Protein AF-0000000080635138 (afdb_homodimer)

Secondary structure (DSSP, 8-state):
-HHHHHHHHTTSS-TT-EE-HHHHHHHHTS-HHHHHHHHHHHHHTTSEEEETTTEEEE----HHHHHHHHHHHHHHHHHHHHHHHHH---HHHHHHHHHHHHHHHHH--TTSPP-HHHHHHHHHHHHHHHHHHHTTS--HHHHHHHHHHHHHHHHHHHHH---SHHHHHHHHHHHHHHHHHHHTT-HHHHHHHHHHHHHHHHHHHHHHHHH-TT-/-HHHHHHHHTTSS-TT-EE-HHHHHHHHTS-HHHHHHHHHHHHHTTSEEEETTTEEEE----HHHHHHHHHHHHHHHHHHHHHHHHH---HHHHHHHHHHHHHHHHH--TTSPP-HHHHHHHHHHHHHHHHHHHTTS--HHHHHHHHHHHHHHHHHHHHH---SHHHHHHHHHHHHHHHHHHHTT-HHHHHHHHHHHHHHHHHHHHHHHHH-TT-

Foldseek 3Di:
DVVVLCCLLQQVAPFFDADDLVVVCVVVVHDSVVSVVVQVVCVVLVQWDQDVPRGIGGHDDDLVLVLVLLQLLLVLLLLLLLQLLQVADDPVLLVVLVVLLVLLLVLQDAFAFRDDPSQVSNVVSVVCLSVSSSVVRPDPVSNVSNSSSVSVCSNVVVPQDGRTRVVSVVLSVLSVVLSVCSNVSVSVVNSVSSSVSSVVVSVSSVVVCVVPVPD/DVVVLVCLLQQVAPFFDADDLVVVCVVVVHDSVVSVVVQVVCVVLVQWDQDVPRGIGGHDDDLVLVLVLLQLLLVLLLLLLLQLLQVADDPVLLVVLVVLLVLLLVLQDAFAFRDDPSQVSNVVSLVCLSVSSSVPRPDPVSNVSNSSSVSVCSNCVVPQPGRTRVVSVVLSVLSVVLSVCSNVSVSVVNSVSSSVSSVVVSVSSVVVCVVPVPD

Organism: NCBI:txid1064539

Sequence (430 aa):
MTALRNRVLEGKLLPGTKLKEAELAAQFGVSRTPIREALVAAEREGLVTYETNRGYTVRQFTRRDLLESYEMRSLLEGHGCRIVAERGLPLDVERALRNGLDRAEALIAGDSPLEGEALEQWRLLNQRFHTTLMGLVPSGLFNRSFQTVYRVPKIYDVLEMEKDGPTLRQYNEEHRRILDAIARRQSGRVEFLMREHLQGPCDLLLRRMEETPGGMTALRNRVLEGKLLPGTKLKEAELAAQFGVSRTPIREALVAAEREGLVTYETNRGYTVRQFTRRDLLESYEMRSLLEGHGCRIVAERGLPLDVERALRNGLDRAEALIAGDSPLEGEALEQWRLLNQRFHTTLMGLVPSGLFNRSFQTVYRVPKIYDVLEMEKDGPTLRQYNEEHRRILDAIARRQSGRVEFLMREHLQGPCDLLLRRMEETPGG

InterPro domains:
  IPR000524 Transcription regulator HTH, GntR [PF00392] (3-58)
  IPR000524 Transcription regulator HTH, GntR [PR00035] (18-32)
  IPR000524 Transcription regulator HTH, GntR [PR00035] (32-48)
  IPR000524 Transcription regulator HTH, GntR [PS50949] (1-61)
  IPR000524 Transcription regulator HTH, GntR [SM00345] (2-58)
  IPR000524 Transcription regulator HTH, GntR [cd07377] (3-59)
  IPR008920 Transcription regulator FadR/GntR, C-terminal [G3DSA:1.20.120.530] (61-203)
  IPR008920 Transcription regulator FadR/GntR, C-terminal [SSF48008] (64-208)
  IPR011711 GntR, C-terminal [PF07729] (68-199)
  IPR011711 GntR, C-terminal [SM00895] (68-200)
  IPR036388 Winged helix-like DNA-binding domain superfamily [G3DSA:1.10.10.10] (1-60)
  IPR036390 Winged helix DNA-binding domain superfamily [SSF46785] (3-62)

Nearest PDB structures (foldseek):
  6za7-assembly1_B  TM=7.260E-01  e=1.553E-11  Agrobacterium fabrum str. C58
  6za7-assembly1_A  TM=6.733E-01  e=3.125E-11  Agrobacterium fabrum str. C58
  7u5q-assembly2_B  TM=7.872E-01  e=1.671E-09  Brucella melitensis ATCC 23457
  3sxy-assembly1_B  TM=8.851E-01  e=3.583E-08  Thermotoga maritima
  4p9f-assembly1_A  TM=8.256E-01  e=4.899E-09  Escherichia coli UMEA 3718-1

pLDDT: mean 87.03, std 11.59, range [43.28, 98.81]

Radius of gyration: 23.62 Å; Cα contacts (8 Å, |Δi|>4): 538; chains: 2; bounding box: 50×68×60 Å

Structure (mmCIF, N/CA/C/O backbone):
data_AF-0000000080635138-model_v1
#
loop_
_entity.id
_entity.type
_entity.pdbx_description
1 polymer 'Transcriptional regulator, GntR family'
#
loop_
_atom_site.group_PDB
_atom_site.id
_atom_site.type_symbol
_atom_site.label_atom_id
_atom_site.label_alt_id
_atom_site.label_comp_id
_atom_site.label_asym_id
_atom_site.label_entity_id
_atom_site.label_seq_id
_atom_site.pdbx_PDB_ins_code
_atom_site.Cartn_x
_atom_site.Cartn_y
_atom_site.Cartn_z
_atom_site.occupancy
_atom_site.B_iso_or_equiv
_atom_site.auth_seq_id
_atom_site.auth_comp_id
_atom_site.auth_asym_id
_atom_site.auth_atom_id
_atom_site.pdbx_PDB_model_num
ATOM 1 N N . MET A 1 1 ? 5.316 20.812 -13.906 1 54.31 1 MET A N 1
ATOM 2 C CA . MET A 1 1 ? 4.562 19.594 -13.664 1 54.31 1 MET A CA 1
ATOM 3 C C . MET A 1 1 ? 4.305 19.391 -12.172 1 54.31 1 MET A C 1
ATOM 5 O O . MET A 1 1 ? 3.18 19.109 -11.758 1 54.31 1 MET A O 1
ATOM 9 N N . THR A 1 2 ? 5.262 19.922 -11.438 1 65.31 2 THR A N 1
ATOM 10 C CA . THR A 1 2 ? 5.246 19.828 -9.984 1 65.31 2 THR A CA 1
ATOM 11 C C . THR A 1 2 ? 4.344 20.891 -9.375 1 65.31 2 THR A C 1
ATOM 13 O O . THR A 1 2 ? 3.688 20.656 -8.359 1 65.31 2 THR A O 1
ATOM 16 N N . ALA A 1 3 ? 4.176 21.891 -10.18 1 72.12 3 ALA A N 1
ATOM 17 C CA . ALA A 1 3 ? 3.469 23.016 -9.586 1 72.12 3 ALA A CA 1
ATOM 18 C C . ALA A 1 3 ? 1.974 22.734 -9.477 1 72.12 3 ALA A C 1
ATOM 20 O O . ALA A 1 3 ? 1.353 23.031 -8.453 1 72.12 3 ALA A O 1
ATOM 21 N N . LEU A 1 4 ? 1.388 22.219 -10.539 1 78.56 4 LEU A N 1
ATOM 22 C CA . LEU A 1 4 ? -0.036 21.891 -10.523 1 78.56 4 LEU A CA 1
ATOM 23 C C . LEU A 1 4 ? -0.353 20.891 -9.422 1 78.56 4 LEU A C 1
ATOM 25 O O . LEU A 1 4 ? -1.311 21.062 -8.664 1 78.56 4 LEU A O 1
ATOM 29 N N . ARG A 1 5 ? 0.495 19.953 -9.32 1 75.19 5 ARG A N 1
ATOM 30 C CA . ARG A 1 5 ? 0.355 18.922 -8.297 1 75.19 5 ARG A CA 1
ATOM 31 C C . ARG A 1 5 ? 0.354 19.531 -6.898 1 75.19 5 ARG A C 1
ATOM 33 O O . ARG A 1 5 ? -0.507 19.219 -6.074 1 75.19 5 ARG A O 1
ATOM 40 N N . ASN A 1 6 ? 1.263 20.422 -6.727 1 71.69 6 ASN A N 1
ATOM 41 C CA . ASN A 1 6 ? 1.389 21.062 -5.422 1 71.69 6 ASN A CA 1
ATOM 42 C C . ASN A 1 6 ? 0.173 21.922 -5.102 1 71.69 6 ASN A C 1
ATOM 44 O O . ASN A 1 6 ? -0.284 21.969 -3.957 1 71.69 6 ASN A O 1
ATOM 48 N N . ARG A 1 7 ? -0.344 22.531 -6.094 1 73.56 7 ARG A N 1
ATOM 49 C CA . ARG A 1 7 ? -1.507 23.375 -5.875 1 73.56 7 ARG A CA 1
ATOM 50 C C . ARG A 1 7 ? -2.73 22.547 -5.496 1 73.56 7 ARG A C 1
ATOM 52 O O . ARG A 1 7 ? -3.545 22.984 -4.676 1 73.56 7 ARG A O 1
ATOM 59 N N . VAL A 1 8 ? -2.807 21.453 -6.074 1 73.12 8 VAL A N 1
ATOM 60 C CA . VAL A 1 8 ? -3.912 20.562 -5.75 1 73.12 8 VAL A CA 1
ATOM 61 C C . VAL A 1 8 ? -3.73 20 -4.344 1 73.12 8 VAL A C 1
ATOM 63 O O . VAL A 1 8 ? -4.652 20.047 -3.525 1 73.12 8 VAL A O 1
ATOM 66 N N . LEU A 1 9 ? -2.494 19.656 -4.004 1 68.56 9 LEU A N 1
ATOM 67 C CA . LEU A 1 9 ? -2.186 19.016 -2.729 1 68.56 9 LEU A CA 1
ATOM 68 C C . LEU A 1 9 ? -2.281 20.016 -1.584 1 68.56 9 LEU A C 1
ATOM 70 O O . LEU A 1 9 ? -2.68 19.656 -0.473 1 68.56 9 LEU A O 1
ATOM 74 N N . GLU A 1 10 ? -1.95 21.234 -1.943 1 65.19 10 GLU A N 1
ATOM 75 C CA . GLU A 1 10 ? -1.97 22.281 -0.938 1 65.19 10 GLU A CA 1
ATOM 76 C C . GLU A 1 10 ? -3.371 22.875 -0.78 1 65.19 10 GLU A C 1
ATOM 78 O O . GLU A 1 10 ? -3.588 23.766 0.044 1 65.19 10 GLU A O 1
ATOM 83 N N . GLY A 1 11 ? -4.25 22.406 -1.516 1 68.12 11 GLY A N 1
ATOM 84 C CA . GLY A 1 11 ? -5.633 22.859 -1.414 1 68.12 11 GLY A CA 1
ATOM 85 C C . GLY A 1 11 ? -5.891 24.172 -2.107 1 68.12 11 GLY A C 1
ATOM 86 O O . GLY A 1 11 ? -6.945 24.781 -1.919 1 68.12 11 GLY A O 1
ATOM 87 N N . LYS A 1 12 ? -5.043 24.578 -2.834 1 71.69 12 LYS A N 1
ATOM 88 C CA . LYS A 1 12 ? -5.207 25.844 -3.551 1 71.69 12 LYS A CA 1
ATOM 89 C C . LYS A 1 12 ? -6.203 25.703 -4.699 1 71.69 12 LYS A C 1
ATOM 91 O O . LYS A 1 12 ? -6.801 26.688 -5.137 1 71.69 12 LYS A O 1
ATOM 96 N N . LEU A 1 13 ? -6.352 24.562 -5.227 1 77.31 13 LEU A N 1
ATOM 97 C CA . LEU A 1 13 ? -7.426 24.188 -6.137 1 77.31 13 LEU A CA 1
ATOM 98 C C . LEU A 1 13 ? -8.461 23.328 -5.422 1 77.31 13 LEU A C 1
ATOM 100 O O . LEU A 1 13 ? -8.164 22.188 -5.02 1 77.31 13 LEU A O 1
ATOM 104 N N . LEU A 1 14 ? -9.617 23.844 -5.238 1 74.56 14 LEU A N 1
ATOM 105 C CA . LEU A 1 14 ? -10.633 23.219 -4.406 1 74.56 14 LEU A CA 1
ATOM 106 C C . LEU A 1 14 ? -11.156 21.938 -5.066 1 74.56 14 LEU A C 1
ATOM 108 O O . LEU A 1 14 ? -11.242 21.859 -6.293 1 74.56 14 LEU A O 1
ATOM 112 N N . PRO A 1 15 ? -11.578 21.016 -4.223 1 77.5 15 PRO A N 1
ATOM 113 C CA . PRO A 1 15 ? -12.234 19.828 -4.785 1 77.5 15 PRO A CA 1
ATOM 114 C C . PRO A 1 15 ? -13.43 20.172 -5.664 1 77.5 15 PRO A C 1
ATOM 116 O O . PRO A 1 15 ? -14.195 21.094 -5.344 1 77.5 15 PRO A O 1
ATOM 119 N N . GLY A 1 16 ? -13.453 19.531 -6.773 1 80.94 16 GLY A N 1
ATOM 120 C CA . GLY A 1 16 ? -14.578 19.75 -7.672 1 80.94 16 GLY A CA 1
ATOM 121 C C . GLY A 1 16 ? -14.312 20.844 -8.695 1 80.94 16 GLY A C 1
ATOM 122 O O . GLY A 1 16 ? -15.086 21.016 -9.641 1 80.94 16 GLY A O 1
ATOM 123 N N . THR A 1 17 ? -13.188 21.531 -8.523 1 85 17 THR A N 1
ATOM 124 C CA . THR A 1 17 ? -12.852 22.609 -9.453 1 85 17 THR A CA 1
ATOM 125 C C . THR A 1 17 ? -12.477 22.031 -10.812 1 85 17 THR A C 1
ATOM 127 O O . THR A 1 17 ? -11.672 21.109 -10.906 1 85 17 THR A O 1
ATOM 130 N N . LYS A 1 18 ? -13.117 22.594 -11.828 1 90.88 18 LYS A N 1
ATOM 131 C CA . LYS A 1 18 ? -12.758 22.219 -13.195 1 90.88 18 LYS A CA 1
ATOM 132 C C . LYS A 1 18 ? -11.43 22.859 -13.602 1 90.88 18 LYS A C 1
ATOM 134 O O . LYS A 1 18 ? -11.18 24.031 -13.32 1 90.88 18 LYS A O 1
ATOM 139 N N . LEU A 1 19 ? -10.594 22.062 -14.141 1 91.69 19 LEU A N 1
ATOM 140 C CA . LEU A 1 19 ? -9.281 22.531 -14.57 1 91.69 19 LEU A CA 1
ATOM 141 C C . LEU A 1 19 ? -9.211 22.656 -16.078 1 91.69 19 LEU A C 1
ATOM 143 O O . LEU A 1 19 ? -9.219 21.641 -16.797 1 91.69 19 LEU A O 1
ATOM 147 N N . LYS A 1 20 ? -9.203 23.859 -16.594 1 90.81 20 LYS A N 1
ATOM 148 C CA . LYS A 1 20 ? -9.102 24.109 -18.031 1 90.81 20 LYS A CA 1
ATOM 149 C C . LYS A 1 20 ? -7.648 24.266 -18.453 1 90.81 20 LYS A C 1
ATOM 151 O O . LYS A 1 20 ? -6.934 25.125 -17.953 1 90.81 20 LYS A O 1
ATOM 156 N N . GLU A 1 21 ? -7.281 23.391 -19.344 1 89.88 21 GLU A N 1
ATOM 157 C CA . GLU A 1 21 ? -5.898 23.359 -19.812 1 89.88 21 GLU A CA 1
ATOM 158 C C . GLU A 1 21 ? -5.426 24.76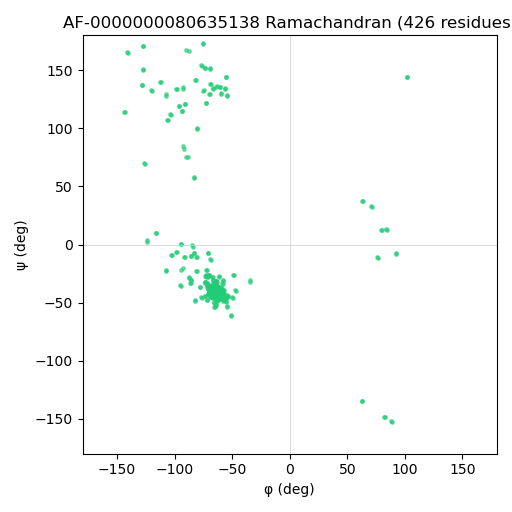6 -20.219 1 89.88 21 GLU A C 1
ATOM 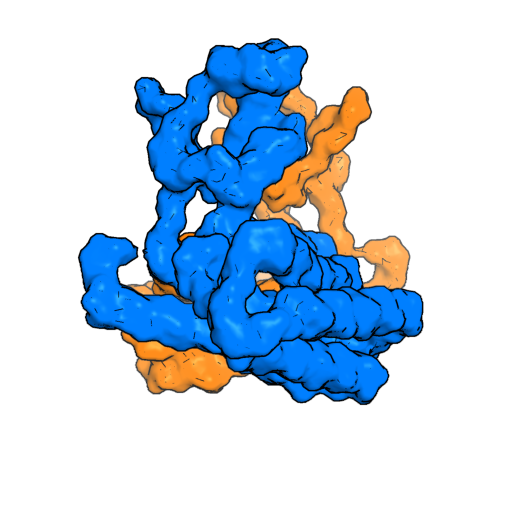160 O O . GLU A 1 21 ? -4.324 25.172 -19.844 1 89.88 21 GLU A O 1
ATOM 165 N N . ALA A 1 22 ? -6.281 25.484 -20.984 1 90.25 22 ALA A N 1
ATOM 166 C CA . ALA A 1 22 ? -5.93 26.812 -21.5 1 90.25 22 ALA A CA 1
ATOM 167 C C . ALA A 1 22 ? -5.695 27.797 -20.344 1 90.25 22 ALA A C 1
ATOM 169 O O . ALA A 1 22 ? -4.73 28.562 -20.375 1 90.25 22 ALA A O 1
ATOM 170 N N . GLU A 1 23 ? -6.5 27.812 -19.359 1 91.31 23 GLU A N 1
ATOM 171 C CA . GLU A 1 23 ? -6.387 28.703 -18.203 1 91.31 23 GLU A CA 1
ATOM 172 C C . GLU A 1 23 ? -5.133 28.391 -17.391 1 91.31 23 GLU A C 1
ATOM 174 O O . GLU A 1 23 ? -4.43 29.297 -16.953 1 91.31 23 GLU A O 1
ATOM 179 N N . LEU A 1 24 ? -4.887 27.141 -17.172 1 90.31 24 LEU A N 1
ATOM 180 C CA . LEU A 1 24 ? -3.711 26.719 -16.422 1 90.31 24 LEU A CA 1
ATOM 181 C C . LEU A 1 24 ? -2.432 27.094 -17.156 1 90.31 24 LEU A C 1
ATOM 183 O O . LEU A 1 24 ? -1.458 27.531 -16.547 1 90.31 24 LEU A O 1
ATOM 187 N N . ALA A 1 25 ? -2.455 26.859 -18.469 1 90.75 25 ALA A N 1
ATOM 188 C CA . ALA A 1 25 ? -1.305 27.234 -19.281 1 90.75 25 ALA A CA 1
ATOM 189 C C . ALA A 1 25 ? -0.987 28.719 -19.141 1 90.75 25 ALA A C 1
ATOM 191 O O . ALA A 1 25 ? 0.176 29.109 -18.984 1 90.75 25 ALA A O 1
ATOM 192 N N . ALA A 1 26 ? -1.971 29.547 -19.172 1 91.38 26 ALA A N 1
ATOM 193 C CA . ALA A 1 26 ? -1.819 31 -19.016 1 91.38 26 ALA A CA 1
ATOM 194 C C . ALA A 1 26 ? -1.289 31.344 -17.625 1 91.38 26 ALA A C 1
ATOM 196 O O . ALA A 1 26 ? -0.399 32.188 -17.484 1 91.38 26 ALA A O 1
ATOM 197 N N . GLN A 1 27 ? -1.774 30.688 -16.656 1 87.69 27 GLN A N 1
ATOM 198 C CA . GLN A 1 27 ? -1.407 30.938 -15.266 1 87.69 27 GLN A CA 1
ATOM 199 C C . GLN A 1 27 ? 0.053 30.578 -15.008 1 87.69 27 GLN A C 1
ATOM 201 O O . GLN A 1 27 ? 0.744 31.266 -14.25 1 87.69 27 GLN A O 1
ATOM 206 N N . PHE A 1 28 ? 0.479 29.531 -15.594 1 88.25 28 PHE A N 1
ATOM 207 C CA . PHE A 1 28 ? 1.821 29.031 -15.305 1 88.25 28 PHE A CA 1
ATOM 208 C C . PHE A 1 28 ? 2.807 29.5 -16.375 1 88.25 28 PHE A C 1
ATOM 210 O O . PHE A 1 28 ? 4.012 29.266 -16.25 1 88.25 28 PHE A O 1
ATOM 217 N N . GLY A 1 29 ? 2.346 30.141 -17.422 1 91 29 GLY A N 1
ATOM 218 C CA . GLY A 1 29 ? 3.201 30.688 -18.469 1 91 29 GLY A CA 1
ATOM 219 C C . GLY A 1 29 ? 3.848 29.625 -19.328 1 91 29 GLY A C 1
ATOM 220 O O . GLY A 1 29 ? 5.035 29.719 -19.656 1 91 29 GLY A O 1
ATOM 221 N N . VAL A 1 30 ? 3.195 28.594 -19.516 1 91.19 30 VAL A N 1
ATOM 222 C CA . VAL A 1 30 ? 3.705 27.5 -20.344 1 91.19 30 VAL A CA 1
ATOM 223 C C . VAL A 1 30 ? 2.678 27.141 -21.406 1 91.19 30 VAL A C 1
ATOM 225 O O . VAL A 1 30 ? 1.568 27.672 -21.422 1 91.19 30 VAL A O 1
ATOM 228 N N . SER A 1 31 ? 3.143 26.297 -22.312 1 88.31 31 SER A N 1
ATOM 229 C CA . SER A 1 31 ? 2.234 25.812 -23.344 1 88.31 31 SER A CA 1
ATOM 230 C C . SER A 1 31 ? 1.276 24.766 -22.797 1 88.31 31 SER A C 1
ATOM 232 O O . SER A 1 31 ? 1.402 24.344 -21.641 1 88.31 31 SER A O 1
ATOM 234 N N . ARG A 1 32 ? 0.287 24.344 -23.672 1 89 32 ARG A N 1
ATOM 235 C CA . ARG A 1 32 ? -0.718 23.375 -23.25 1 89 32 ARG A CA 1
ATOM 236 C C . ARG A 1 32 ? -0.109 21.984 -23.125 1 89 32 ARG A C 1
ATOM 238 O O . ARG A 1 32 ? -0.599 21.156 -22.344 1 89 32 ARG A O 1
ATOM 245 N N . THR A 1 33 ? 0.94 21.734 -23.75 1 84.62 33 THR A N 1
ATOM 246 C CA . THR A 1 33 ? 1.546 20.406 -23.75 1 84.62 33 THR A CA 1
ATOM 247 C C . THR A 1 33 ? 2.031 20.031 -22.344 1 84.62 33 THR A C 1
ATOM 249 O O . THR A 1 33 ? 1.65 19 -21.812 1 84.62 33 THR A O 1
ATOM 252 N N . PRO A 1 34 ? 2.834 20.859 -21.734 1 86.75 34 PRO A N 1
ATOM 253 C CA . PRO A 1 34 ? 3.277 20.5 -20.375 1 86.75 34 PRO A CA 1
ATOM 254 C C . PRO A 1 34 ? 2.125 20.438 -19.375 1 86.75 34 PRO A C 1
ATOM 256 O O . PRO A 1 34 ? 2.17 19.656 -18.422 1 86.75 34 PRO A O 1
ATOM 259 N N . ILE A 1 35 ? 1.137 21.234 -19.578 1 87.38 35 ILE A N 1
ATOM 260 C CA . ILE A 1 35 ? -0.023 21.203 -18.688 1 87.38 35 ILE A CA 1
ATOM 261 C C . ILE A 1 35 ? -0.753 19.875 -18.828 1 87.38 35 ILE A C 1
ATOM 263 O O . ILE A 1 35 ? -1.133 19.266 -17.828 1 87.38 35 ILE A O 1
ATOM 267 N N . ARG A 1 36 ? -0.91 19.422 -20.016 1 82.75 36 ARG A N 1
ATOM 268 C CA . ARG A 1 36 ? -1.567 18.156 -20.266 1 82.75 36 ARG A CA 1
ATOM 269 C C . ARG A 1 36 ? -0.805 17 -19.594 1 82.75 36 ARG A C 1
ATOM 271 O O . ARG A 1 36 ? -1.409 16.125 -18.984 1 82.75 36 ARG A O 1
ATOM 278 N N . GLU A 1 37 ? 0.425 17.109 -19.656 1 81.94 37 GLU A N 1
ATOM 279 C CA . GLU A 1 37 ? 1.254 16.094 -19.031 1 81.94 37 GLU A CA 1
ATOM 280 C C . GLU A 1 37 ? 1.084 16.109 -17.516 1 81.94 37 GLU A C 1
ATOM 282 O O . GLU A 1 37 ? 0.989 15.047 -16.875 1 81.94 37 GLU A O 1
ATOM 287 N N . ALA A 1 38 ? 1.052 17.266 -17.016 1 83.19 38 ALA A N 1
ATOM 288 C CA . ALA A 1 38 ? 0.88 17.422 -15.578 1 83.19 38 ALA A CA 1
ATOM 289 C C . ALA A 1 38 ? -0.488 16.922 -15.133 1 83.19 38 ALA A C 1
ATOM 291 O O . ALA A 1 38 ? -0.613 16.312 -14.07 1 83.19 38 ALA A O 1
ATOM 292 N N . LEU A 1 39 ? -1.441 17.203 -15.969 1 85.81 39 LEU A N 1
ATOM 293 C CA . LEU A 1 39 ? -2.801 16.797 -15.641 1 85.81 39 LEU A CA 1
ATOM 294 C C . LEU A 1 39 ? -2.941 15.273 -15.727 1 85.81 39 LEU A C 1
ATOM 296 O O . LEU A 1 39 ? -3.596 14.664 -14.875 1 85.81 39 LEU A O 1
ATOM 300 N N . VAL A 1 40 ? -2.285 14.695 -16.641 1 76.44 40 VAL A N 1
ATOM 301 C CA . VAL A 1 40 ? -2.291 13.25 -16.766 1 76.44 40 VAL A CA 1
ATOM 302 C C . VAL A 1 40 ? -1.6 12.609 -15.57 1 76.44 40 VAL A C 1
ATOM 304 O O . VAL A 1 40 ? -2.092 11.625 -15.008 1 76.44 40 VAL A O 1
ATOM 307 N N . ALA A 1 41 ? -0.574 13.195 -15.172 1 73.69 41 ALA A N 1
ATOM 308 C CA . ALA A 1 41 ? 0.144 12.703 -14 1 73.69 41 ALA A CA 1
ATOM 309 C C . ALA A 1 41 ? -0.706 12.828 -12.742 1 73.69 41 ALA A C 1
ATOM 311 O O . ALA A 1 41 ? -0.771 11.906 -11.93 1 73.69 41 ALA A O 1
ATOM 312 N N . ALA A 1 42 ? -1.343 13.984 -12.641 1 78.5 42 ALA A N 1
ATOM 313 C CA . ALA A 1 42 ? -2.197 14.234 -11.484 1 78.5 42 ALA A CA 1
ATOM 314 C C . ALA A 1 42 ? -3.389 13.281 -11.461 1 78.5 42 ALA A C 1
ATOM 316 O O . ALA A 1 42 ? -3.848 12.875 -10.391 1 78.5 42 ALA A O 1
ATOM 317 N N . GLU A 1 43 ? -3.842 12.938 -12.609 1 78.06 43 GLU A N 1
ATOM 318 C CA . GLU A 1 43 ? -4.938 11.984 -12.711 1 78.06 43 GLU A CA 1
ATOM 319 C C . GLU A 1 43 ? -4.504 10.594 -12.266 1 78.06 43 GLU A C 1
ATOM 321 O O . GLU A 1 43 ? -5.234 9.914 -11.539 1 78.06 43 GLU A O 1
ATOM 326 N N . ARG A 1 44 ? -3.367 10.266 -12.602 1 68.31 44 ARG A N 1
ATOM 327 C CA . ARG A 1 44 ? -2.82 8.969 -12.219 1 68.31 44 ARG A CA 1
ATOM 328 C C . ARG A 1 44 ? -2.621 8.883 -10.711 1 68.31 44 ARG A C 1
ATOM 330 O O . ARG A 1 44 ? -2.797 7.816 -10.109 1 68.31 44 ARG A O 1
ATOM 337 N N . GLU A 1 45 ? -2.355 10.031 -10.234 1 69.25 45 GLU A N 1
ATOM 338 C CA . GLU A 1 45 ? -2.115 10.094 -8.797 1 69.25 45 GLU A CA 1
ATOM 339 C C . GLU A 1 45 ? -3.426 10.188 -8.023 1 69.25 45 GLU A C 1
ATOM 341 O O . GLU A 1 45 ? -3.43 10.133 -6.789 1 69.25 45 GLU A O 1
ATOM 346 N N . GLY A 1 46 ? -4.461 10.344 -8.812 1 71.94 46 GLY A N 1
ATOM 347 C CA . GLY A 1 46 ? -5.77 10.398 -8.172 1 71.94 46 GLY A CA 1
ATOM 348 C C . GLY A 1 46 ? -6.121 11.781 -7.656 1 71.94 46 GLY A C 1
ATOM 349 O O . GLY A 1 46 ? -7.031 11.93 -6.84 1 71.94 46 GLY A O 1
ATOM 350 N N . LEU A 1 47 ? -5.391 12.742 -8.062 1 76.81 47 LEU A N 1
ATOM 351 C CA . LEU A 1 47 ? -5.609 14.102 -7.574 1 76.81 47 LEU A CA 1
ATOM 352 C C . LEU A 1 47 ? -6.664 14.82 -8.414 1 76.81 47 LEU A C 1
ATOM 354 O O . LEU A 1 47 ? -7.344 15.719 -7.93 1 76.81 47 LEU A O 1
ATOM 358 N N . VAL A 1 48 ? -6.652 14.453 -9.695 1 83.25 48 VAL A N 1
ATOM 359 C CA . VAL A 1 48 ? -7.625 15.008 -10.625 1 83.25 48 VAL A CA 1
ATOM 360 C C . VAL A 1 48 ? -8.344 13.883 -11.359 1 83.25 48 VAL A C 1
ATOM 362 O O . VAL A 1 48 ? -7.844 12.758 -11.422 1 83.25 48 VAL A O 1
ATOM 365 N N . THR A 1 49 ? -9.57 14.086 -11.742 1 83.81 49 THR A N 1
ATOM 366 C CA . THR A 1 49 ? -10.336 13.141 -12.539 1 83.81 49 THR A CA 1
ATOM 367 C C . THR A 1 49 ? -10.602 13.703 -13.938 1 83.81 49 THR A C 1
ATOM 369 O O . THR A 1 49 ? -10.789 14.906 -14.102 1 83.81 49 THR A O 1
ATOM 372 N N . TYR A 1 50 ? -10.477 12.758 -14.875 1 85.94 50 TYR A N 1
ATOM 373 C CA . TYR A 1 50 ? -10.781 13.133 -16.25 1 85.94 50 TYR A CA 1
ATOM 374 C C . TYR A 1 50 ? -12.102 12.523 -16.703 1 85.94 50 TYR A C 1
ATOM 376 O O . TYR A 1 50 ? -12.367 11.344 -16.438 1 85.94 50 TYR A O 1
ATOM 384 N N . GLU A 1 51 ? -12.984 13.25 -17.203 1 84.44 51 GLU A N 1
ATOM 385 C CA . GLU A 1 51 ? -14.211 12.797 -17.844 1 84.44 51 GLU A CA 1
ATOM 386 C C . GLU A 1 51 ? -14.266 13.25 -19.312 1 84.44 51 GLU A C 1
ATOM 388 O O . GLU A 1 51 ? -14.008 14.414 -19.609 1 84.44 51 GLU A O 1
ATOM 393 N N . THR A 1 52 ? -14.617 12.203 -20.078 1 81.88 52 THR A N 1
ATOM 394 C CA . THR A 1 52 ? -14.758 12.508 -21.5 1 81.88 52 THR A CA 1
ATOM 395 C C . THR A 1 52 ? -15.727 13.672 -21.719 1 81.88 52 THR A C 1
ATOM 397 O O . THR A 1 52 ? -16.797 13.703 -21.125 1 81.88 52 THR A O 1
ATOM 400 N N . ASN A 1 53 ? -15.297 14.711 -22.484 1 80.5 53 ASN A N 1
ATOM 401 C CA . ASN A 1 53 ? -16.078 15.883 -22.875 1 80.5 53 ASN A CA 1
ATOM 402 C C . ASN A 1 53 ? -16.203 16.875 -21.719 1 80.5 53 ASN A C 1
ATOM 404 O O . ASN A 1 53 ? -16.859 17.906 -21.859 1 80.5 53 ASN A O 1
ATOM 408 N N . ARG A 1 54 ? -15.859 16.609 -20.438 1 84.38 54 ARG A N 1
ATOM 409 C CA . ARG A 1 54 ? -15.93 17.531 -19.312 1 84.38 54 ARG A CA 1
ATOM 410 C C . ARG A 1 54 ? -14.539 17.984 -18.891 1 84.38 54 ARG A C 1
ATOM 412 O O . ARG A 1 54 ? -14.398 19.016 -18.234 1 84.38 54 ARG A O 1
ATOM 419 N N . GLY A 1 55 ? -13.578 17.141 -19.281 1 89.44 55 GLY A N 1
ATOM 420 C CA . GLY A 1 55 ? -12.211 17.531 -18.969 1 89.44 55 GLY A CA 1
ATOM 421 C C . GLY A 1 55 ? -11.75 17.078 -17.609 1 89.44 55 GLY A C 1
ATOM 422 O O . GLY A 1 55 ? -12.148 16 -17.141 1 89.44 55 GLY A O 1
ATOM 423 N N . TYR A 1 56 ? -10.766 17.875 -17 1 90.5 56 TYR A N 1
ATOM 424 C CA . TYR A 1 56 ? -10.156 17.516 -15.727 1 90.5 56 TYR A CA 1
ATOM 425 C C . TYR A 1 56 ? -10.805 18.281 -14.578 1 90.5 56 TYR A C 1
ATOM 427 O O . TYR A 1 56 ? -11.117 19.469 -14.711 1 90.5 56 TYR A O 1
ATOM 435 N N . THR A 1 57 ? -11.133 17.578 -13.477 1 88.94 57 THR A N 1
ATOM 436 C CA . THR A 1 57 ? -11.656 18.156 -12.242 1 88.94 57 THR A CA 1
ATOM 437 C C . THR A 1 57 ? -10.859 17.688 -11.039 1 88.94 57 THR A C 1
ATOM 439 O O . THR A 1 57 ? -10.445 16.531 -10.969 1 88.94 57 THR A O 1
ATOM 442 N N . VAL A 1 58 ? -10.594 18.672 -10.156 1 84.94 58 VAL A N 1
ATOM 443 C CA . VAL A 1 58 ? -9.953 18.281 -8.906 1 84.94 58 VAL A CA 1
ATOM 444 C C . VAL A 1 58 ? -10.836 17.281 -8.164 1 84.94 58 VAL A C 1
ATOM 446 O O . VAL A 1 58 ? -12.039 17.516 -7.992 1 84.94 58 VAL A O 1
ATOM 449 N N . ARG A 1 59 ? -10.227 16.188 -7.777 1 80.38 59 ARG A N 1
ATOM 450 C CA . ARG A 1 59 ? -10.992 15.125 -7.137 1 80.38 59 ARG A CA 1
ATOM 451 C C . ARG A 1 59 ? -11.586 15.602 -5.816 1 80.38 59 ARG A C 1
ATOM 453 O O . ARG A 1 59 ? -10.938 16.328 -5.062 1 80.38 59 ARG A O 1
ATOM 460 N N . GLN A 1 60 ? -12.859 15.234 -5.637 1 77.12 60 GLN A N 1
ATOM 461 C CA . GLN A 1 60 ? -13.523 15.453 -4.355 1 77.12 60 GLN A CA 1
ATOM 462 C C . GLN A 1 60 ? -13.414 14.219 -3.463 1 77.12 60 GLN A C 1
ATOM 464 O O . GLN A 1 60 ? -13.875 13.141 -3.834 1 77.12 60 GLN A O 1
ATOM 469 N N . PHE A 1 61 ? -12.695 14.469 -2.373 1 77.12 61 PHE A N 1
ATOM 470 C CA . PHE A 1 61 ? -12.57 13.359 -1.433 1 77.12 61 PHE A CA 1
ATOM 471 C C . PHE A 1 61 ? -13.656 13.43 -0.363 1 77.12 61 PHE A C 1
ATOM 473 O O . PHE A 1 61 ? -14 14.516 0.101 1 77.12 61 PHE A O 1
ATOM 480 N N . THR A 1 62 ? -14.211 12.367 -0.096 1 79.25 62 THR A N 1
ATOM 481 C CA . THR A 1 62 ? -15.203 12.258 0.966 1 79.25 62 THR A CA 1
ATOM 482 C C . THR A 1 62 ? -14.539 11.914 2.297 1 79.25 62 THR A C 1
ATOM 484 O O . THR A 1 62 ? -13.344 11.602 2.336 1 79.25 62 THR A O 1
ATOM 487 N N . ARG A 1 63 ? -15.273 12.039 3.383 1 82.56 63 ARG A N 1
ATOM 488 C CA . ARG A 1 63 ? -14.781 11.602 4.684 1 82.56 63 ARG A CA 1
ATOM 489 C C . ARG A 1 63 ? -14.414 10.117 4.656 1 82.56 63 ARG A C 1
ATOM 491 O O . ARG A 1 63 ? -13.477 9.695 5.324 1 82.56 63 ARG A O 1
ATOM 498 N N . ARG A 1 64 ? -15.156 9.422 3.818 1 85.5 64 ARG A N 1
ATOM 499 C CA . ARG A 1 64 ? -14.844 8 3.674 1 85.5 64 ARG A CA 1
ATOM 500 C C . ARG A 1 64 ? -13.492 7.797 3.002 1 85.5 64 ARG A C 1
ATOM 502 O O . ARG A 1 64 ? -12.719 6.918 3.396 1 85.5 64 ARG A O 1
ATOM 509 N N . ASP A 1 65 ? -13.203 8.617 2.037 1 83.12 65 ASP A N 1
ATOM 510 C CA . ASP A 1 65 ? -11.906 8.562 1.38 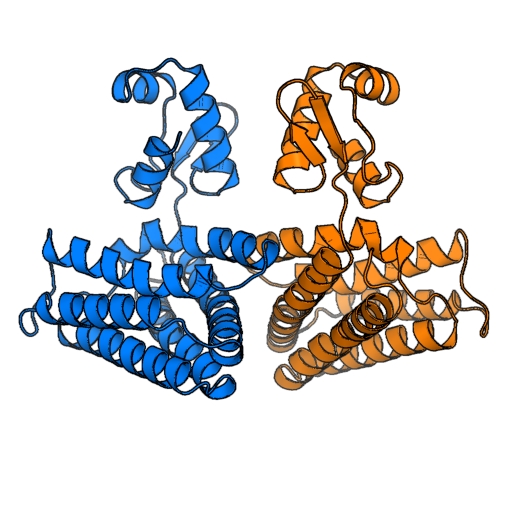1 83.12 65 ASP A CA 1
ATOM 511 C C . ASP A 1 65 ? -10.781 8.867 2.365 1 83.12 65 ASP A C 1
ATOM 513 O O . ASP A 1 65 ? -9.734 8.211 2.342 1 83.12 65 ASP A O 1
ATOM 517 N N . LEU A 1 66 ? -11.039 9.805 3.176 1 84.88 66 LEU A N 1
ATOM 518 C CA . LEU A 1 66 ? -10.047 10.203 4.168 1 84.88 66 LEU A CA 1
ATOM 519 C C . LEU A 1 66 ? -9.828 9.094 5.191 1 84.88 66 LEU A C 1
ATOM 521 O O . LEU A 1 66 ? -8.688 8.82 5.582 1 84.88 66 LEU A O 1
ATOM 525 N N . LEU A 1 67 ? -10.922 8.523 5.582 1 88.62 67 LEU A N 1
ATOM 526 C CA . LEU A 1 67 ? -10.844 7.426 6.535 1 88.62 67 LEU A CA 1
ATOM 527 C C . LEU A 1 67 ? -10.008 6.277 5.973 1 88.62 67 LEU A C 1
ATOM 529 O O . LEU A 1 67 ? -9.148 5.734 6.664 1 88.62 67 LEU A O 1
ATOM 533 N N . GLU A 1 68 ? -10.234 5.961 4.77 1 89 68 GLU A N 1
ATOM 534 C CA . GLU A 1 68 ? -9.477 4.898 4.113 1 89 68 GLU A CA 1
ATOM 535 C C . GLU A 1 68 ? -7.988 5.25 4.047 1 89 68 GLU A C 1
ATOM 537 O O . GLU A 1 68 ? -7.133 4.375 4.199 1 89 68 GLU A O 1
ATOM 542 N N . SER A 1 69 ? -7.723 6.449 3.762 1 90.38 69 SER A N 1
ATOM 543 C CA . SER A 1 69 ? -6.336 6.898 3.691 1 90.38 69 SER A CA 1
ATOM 544 C C . SER A 1 69 ? -5.629 6.719 5.031 1 90.38 69 SER A C 1
ATOM 546 O O . SER A 1 69 ? -4.516 6.195 5.082 1 90.38 69 SER A O 1
ATOM 548 N N . TYR A 1 70 ? -6.293 7.094 6.102 1 91.25 70 TYR A N 1
ATOM 549 C CA . TYR A 1 70 ? -5.676 6.98 7.418 1 91.25 70 TYR A CA 1
ATOM 550 C C . TYR A 1 70 ? -5.492 5.52 7.812 1 91.25 70 TYR A C 1
ATOM 552 O O . TYR A 1 70 ? -4.5 5.16 8.453 1 91.25 70 TYR A O 1
ATOM 560 N N . GLU A 1 71 ? -6.414 4.723 7.449 1 91.94 71 GLU A N 1
ATOM 561 C CA . GLU A 1 71 ? -6.289 3.293 7.719 1 91.94 71 GLU A CA 1
ATOM 562 C C . GLU A 1 71 ? -5.082 2.697 7.008 1 91.94 71 GLU A C 1
ATOM 564 O O . GLU A 1 71 ? -4.309 1.947 7.605 1 91.94 71 GLU A O 1
ATOM 569 N N . MET A 1 72 ? -4.938 3.078 5.785 1 94.44 72 MET A N 1
ATOM 570 C CA . MET A 1 72 ? -3.803 2.584 5.012 1 94.44 72 MET A CA 1
ATOM 571 C C . MET A 1 72 ? -2.496 3.186 5.52 1 94.44 72 MET A C 1
ATOM 573 O O . MET A 1 72 ? -1.469 2.506 5.559 1 94.44 72 MET A O 1
ATOM 577 N N . ARG A 1 73 ? -2.537 4.422 5.812 1 94.44 73 ARG A N 1
ATOM 578 C CA . ARG A 1 73 ? -1.358 5.051 6.398 1 94.44 73 ARG A CA 1
ATOM 579 C C . ARG A 1 73 ? -0.939 4.344 7.68 1 94.44 73 ARG A C 1
ATOM 581 O O . ARG A 1 73 ? 0.249 4.094 7.898 1 94.44 73 ARG A O 1
ATOM 588 N N . SER A 1 74 ? -1.949 4.098 8.539 1 95.44 74 SER A N 1
ATOM 589 C CA . SER A 1 74 ? -1.64 3.404 9.789 1 95.44 74 SER A CA 1
ATOM 590 C C . SER A 1 74 ? -0.918 2.086 9.523 1 95.44 74 SER A C 1
ATOM 592 O O . SER A 1 74 ? 0.058 1.761 10.203 1 95.44 74 SER A O 1
ATOM 594 N N . LEU A 1 75 ? -1.373 1.359 8.594 1 96.12 75 LEU A N 1
ATOM 595 C CA . LEU A 1 75 ? -0.782 0.075 8.234 1 96.12 75 LEU A CA 1
ATOM 596 C C . LEU A 1 75 ? 0.642 0.258 7.715 1 96.12 75 LEU A C 1
ATOM 598 O O . LEU A 1 75 ? 1.574 -0.374 8.219 1 96.12 75 LEU A O 1
ATOM 602 N N . LEU A 1 76 ? 0.826 1.122 6.762 1 96.94 76 LEU A N 1
ATOM 603 C CA . LEU A 1 76 ? 2.111 1.303 6.094 1 96.94 76 LEU A CA 1
ATOM 604 C C . LEU A 1 76 ? 3.107 1.998 7.016 1 96.94 76 LEU A C 1
ATOM 606 O O . LEU A 1 76 ? 4.262 1.577 7.117 1 96.94 76 LEU A O 1
ATOM 610 N N . GLU A 1 77 ? 2.703 3.061 7.645 1 97.69 77 GLU A N 1
ATOM 611 C CA . GLU A 1 77 ? 3.627 3.826 8.477 1 97.69 77 GLU A CA 1
ATOM 612 C C . GLU A 1 77 ? 4.035 3.037 9.719 1 97.69 77 GLU A C 1
ATOM 614 O O . GLU A 1 77 ? 5.168 3.156 10.188 1 97.69 77 GLU A O 1
ATOM 619 N N . GLY A 1 78 ? 3.035 2.268 10.297 1 97.88 78 GLY A N 1
ATOM 620 C CA . GLY A 1 78 ? 3.439 1.352 11.352 1 97.88 78 GLY A CA 1
ATOM 621 C C . GLY A 1 78 ? 4.535 0.393 10.93 1 97.88 78 GLY A C 1
ATOM 622 O O . GLY A 1 78 ? 5.543 0.245 11.617 1 97.88 78 GLY A O 1
ATOM 623 N N . HIS A 1 79 ? 4.34 -0.243 9.781 1 97.12 79 HIS A N 1
ATOM 624 C CA . HIS A 1 79 ? 5.32 -1.169 9.227 1 97.12 79 HIS A CA 1
ATOM 625 C C . HIS A 1 79 ? 6.641 -0.465 8.938 1 97.12 79 HIS A C 1
ATOM 627 O O . HIS A 1 79 ? 7.711 -0.984 9.258 1 97.12 79 HIS A O 1
ATOM 633 N N . GLY A 1 80 ? 6.547 0.705 8.289 1 97.94 80 GLY A N 1
ATOM 634 C CA . GLY A 1 80 ? 7.738 1.479 7.988 1 97.94 80 GLY A CA 1
ATOM 635 C C . GLY A 1 80 ? 8.539 1.846 9.227 1 97.94 80 GLY A C 1
ATOM 636 O O . GLY A 1 80 ? 9.766 1.718 9.234 1 97.94 80 GLY A O 1
ATOM 637 N N . CYS A 1 81 ? 7.867 2.256 10.281 1 98.31 81 CYS A N 1
ATOM 638 C CA . CYS A 1 81 ? 8.539 2.641 11.516 1 98.31 81 CYS A CA 1
ATOM 639 C C . CYS A 1 81 ? 9.211 1.438 12.172 1 98.31 81 CYS A C 1
ATOM 641 O O . CYS A 1 81 ? 10.273 1.565 12.773 1 98.31 81 CYS A O 1
ATOM 643 N N . ARG A 1 82 ? 8.555 0.295 12.102 1 97.62 82 ARG A N 1
ATOM 644 C CA . ARG A 1 82 ? 9.18 -0.928 12.602 1 97.62 82 ARG A CA 1
ATOM 645 C C . ARG A 1 82 ? 10.516 -1.186 11.914 1 97.62 82 ARG A C 1
ATOM 647 O O . ARG A 1 82 ? 11.516 -1.466 12.578 1 97.62 82 ARG A O 1
ATOM 654 N N . ILE A 1 83 ? 10.539 -1.069 10.617 1 97.19 83 ILE A N 1
ATOM 655 C CA . ILE A 1 83 ? 11.742 -1.303 9.828 1 97.19 83 ILE A CA 1
ATOM 656 C C . ILE A 1 83 ? 12.82 -0.3 10.227 1 97.19 83 ILE A C 1
ATOM 658 O O . ILE A 1 83 ? 13.984 -0.672 10.422 1 97.19 83 ILE A O 1
ATOM 662 N N . VAL A 1 84 ? 12.453 0.97 10.328 1 98.06 84 VAL A N 1
ATOM 663 C CA . VAL A 1 84 ? 13.406 2.02 10.672 1 98.06 84 VAL A CA 1
ATOM 664 C C . VAL A 1 84 ? 14.008 1.738 12.039 1 98.06 84 VAL A C 1
ATOM 666 O O . VAL A 1 84 ? 15.219 1.879 12.234 1 98.06 84 VAL A O 1
ATOM 669 N N . ALA A 1 85 ? 13.188 1.306 12.992 1 98.19 85 ALA A N 1
ATOM 670 C CA . ALA A 1 85 ? 13.672 0.976 14.328 1 98.19 85 ALA A CA 1
ATOM 671 C C . ALA A 1 85 ? 14.641 -0.203 14.289 1 98.19 85 ALA A C 1
ATOM 673 O O . ALA A 1 85 ? 15.672 -0.191 14.961 1 98.19 85 ALA A O 1
ATOM 674 N N . GLU A 1 86 ? 14.312 -1.201 13.516 1 97.12 86 GLU A N 1
ATOM 675 C CA . GLU A 1 86 ? 15.156 -2.385 13.398 1 97.12 86 GLU A CA 1
ATOM 676 C C . GLU A 1 86 ? 16.516 -2.033 12.805 1 97.12 86 GLU A C 1
ATOM 678 O O . GLU A 1 86 ? 17.547 -2.562 13.242 1 97.12 86 GLU A O 1
ATOM 683 N N . ARG A 1 87 ? 16.531 -1.138 11.922 1 96.25 87 ARG A N 1
ATOM 684 C CA . ARG A 1 87 ? 17.766 -0.773 11.219 1 96.25 87 ARG A CA 1
ATOM 685 C C . ARG A 1 87 ? 18.547 0.267 12.008 1 96.25 87 ARG A C 1
ATOM 687 O O . ARG A 1 87 ? 19.766 0.367 11.867 1 96.25 87 ARG A O 1
ATOM 694 N N . GLY A 1 88 ? 17.844 1.034 12.703 1 96.56 88 GLY A N 1
ATOM 695 C CA . GLY A 1 88 ? 18.469 2.123 13.438 1 96.56 88 GLY A CA 1
ATOM 696 C C . GLY A 1 88 ? 18.297 3.471 12.75 1 96.56 88 GLY A C 1
ATOM 697 O O . GLY A 1 88 ? 18.344 3.559 11.523 1 96.56 88 GLY A O 1
ATOM 698 N N . LEU A 1 89 ? 18.141 4.445 13.57 1 97.44 89 LEU A N 1
ATOM 699 C CA . LEU A 1 89 ? 17.922 5.809 13.109 1 97.44 89 LEU A CA 1
ATOM 700 C C . LEU A 1 89 ? 19.219 6.594 13.086 1 97.44 89 LEU A C 1
ATOM 702 O O . LEU A 1 89 ? 19.891 6.742 14.109 1 97.44 89 LEU A O 1
ATOM 706 N N . PRO A 1 90 ? 19.656 7.098 11.898 1 97.31 90 PRO A N 1
ATOM 707 C CA . PRO A 1 90 ? 20.844 7.945 11.867 1 97.31 90 PRO A CA 1
ATOM 708 C C . PRO A 1 90 ? 20.734 9.148 12.797 1 97.31 90 PRO A C 1
ATOM 710 O O . PRO A 1 90 ? 19.672 9.773 12.883 1 97.31 90 PRO A O 1
ATOM 713 N N . LEU A 1 91 ? 21.828 9.484 13.367 1 97.31 91 LEU A N 1
ATOM 714 C CA . LEU A 1 91 ? 21.828 10.516 14.406 1 97.31 91 LEU A CA 1
ATOM 715 C C . LEU A 1 91 ? 21.422 11.867 13.828 1 97.31 91 LEU A C 1
ATOM 717 O O . LEU A 1 91 ? 20.734 12.648 14.492 1 97.31 91 LEU A O 1
ATOM 721 N N . ASP A 1 92 ? 21.828 12.117 12.648 1 97.81 92 ASP A N 1
ATOM 722 C CA . ASP A 1 92 ? 21.5 13.398 12.031 1 97.81 92 ASP A CA 1
ATOM 723 C C . ASP A 1 92 ? 20 13.492 11.742 1 97.81 92 ASP A C 1
ATOM 725 O O . ASP A 1 92 ? 19.406 14.562 11.883 1 97.81 92 ASP A O 1
ATOM 729 N N . VAL A 1 93 ? 19.438 12.398 11.391 1 98.38 93 VAL A N 1
ATOM 730 C CA . VAL A 1 93 ? 18 12.367 11.125 1 98.38 93 VAL A CA 1
ATOM 731 C C . VAL A 1 93 ? 17.234 12.516 12.445 1 98.38 93 VAL A C 1
ATOM 733 O O . VAL A 1 93 ? 16.266 13.266 12.516 1 98.38 93 VAL A O 1
ATOM 736 N N . GLU A 1 94 ? 17.688 11.844 13.453 1 98.31 94 GLU A N 1
ATOM 737 C CA . GLU A 1 94 ? 17.062 11.961 14.766 1 98.31 94 GLU A CA 1
ATOM 738 C C . GLU A 1 94 ? 17.047 13.414 15.25 1 98.31 94 GLU A C 1
ATOM 740 O O . GLU A 1 94 ? 16.031 13.914 15.711 1 98.31 94 GLU A O 1
ATOM 745 N N . ARG A 1 95 ? 18.188 14.031 15.125 1 98.25 95 ARG A N 1
ATOM 746 C CA . ARG A 1 95 ? 18.312 15.422 15.555 1 98.25 95 ARG A CA 1
ATOM 747 C C . ARG A 1 95 ? 17.359 16.328 14.781 1 98.25 95 ARG A C 1
ATOM 749 O O . ARG A 1 95 ? 16.734 17.219 15.359 1 98.25 95 ARG A O 1
ATOM 756 N N . ALA A 1 96 ? 17.297 16.109 13.508 1 98.38 96 ALA A N 1
ATOM 757 C CA . ALA A 1 96 ? 16.422 16.922 12.664 1 98.38 96 ALA A CA 1
ATOM 758 C C . ALA A 1 96 ? 14.953 16.734 13.062 1 98.38 96 ALA A C 1
ATOM 760 O O . ALA A 1 96 ? 14.195 17.703 13.117 1 98.38 96 ALA A O 1
ATOM 761 N N . LEU A 1 97 ? 14.586 15.539 13.375 1 98.56 97 LEU A N 1
ATOM 762 C CA . LEU A 1 97 ? 13.203 15.25 13.742 1 98.56 97 LEU A CA 1
ATOM 763 C C . LEU A 1 97 ? 12.875 15.836 15.109 1 98.56 97 LEU A C 1
ATOM 765 O O . LEU A 1 97 ? 11.789 16.391 15.312 1 98.56 97 LEU A O 1
ATOM 769 N N . ARG A 1 98 ? 13.781 15.797 16.047 1 98.44 98 ARG A N 1
ATOM 770 C CA . ARG A 1 98 ? 13.578 16.391 17.375 1 98.44 98 ARG A CA 1
ATOM 771 C C . ARG A 1 98 ? 13.445 17.906 17.281 1 98.44 98 ARG A C 1
ATOM 773 O O . ARG A 1 98 ? 12.586 18.5 17.938 1 98.44 98 ARG A O 1
ATOM 780 N N . ASN A 1 99 ? 14.297 18.438 16.438 1 98.5 99 ASN A N 1
ATOM 781 C CA . ASN A 1 99 ? 14.195 19.875 16.203 1 98.5 99 ASN A CA 1
ATOM 782 C C . ASN A 1 99 ? 12.852 20.25 15.602 1 98.5 99 ASN A C 1
ATOM 784 O O . ASN A 1 99 ? 12.273 21.281 15.969 1 98.5 99 ASN A O 1
ATOM 788 N N . GLY A 1 100 ? 12.383 19.469 14.641 1 98.25 100 GLY A N 1
ATOM 789 C CA . GLY A 1 100 ? 11.07 19.703 14.062 1 98.25 100 GLY A CA 1
ATOM 790 C C . GLY A 1 100 ? 9.953 19.656 15.086 1 98.25 100 GLY A C 1
ATOM 791 O O . GLY A 1 100 ? 9.039 20.484 15.055 1 98.25 100 GLY A O 1
ATOM 792 N N . LEU A 1 101 ? 10.055 18.734 16.031 1 97.94 101 LEU A N 1
ATOM 793 C CA . LEU A 1 101 ? 9.039 18.594 17.078 1 97.94 101 LEU A CA 1
ATOM 794 C C . LEU A 1 101 ? 9.078 19.766 18.031 1 97.94 101 LEU A C 1
ATOM 796 O O . LEU A 1 101 ? 8.031 20.25 18.484 1 97.94 101 LEU A O 1
ATOM 800 N N . ASP A 1 102 ? 10.258 20.266 18.344 1 98 102 ASP A N 1
ATOM 801 C CA . ASP A 1 102 ? 10.398 21.438 19.188 1 98 102 ASP A CA 1
ATOM 802 C C . ASP A 1 102 ? 9.789 22.672 18.531 1 98 102 ASP A C 1
ATOM 804 O O . ASP A 1 102 ? 9.109 23.469 19.188 1 98 102 ASP A O 1
ATOM 808 N N . ARG A 1 103 ? 10.031 22.781 17.266 1 97.75 103 ARG A N 1
ATOM 809 C CA . ARG A 1 103 ? 9.477 23.906 16.516 1 97.75 103 ARG A CA 1
ATOM 810 C C . ARG A 1 103 ? 7.957 23.828 16.469 1 97.75 103 ARG A C 1
ATOM 812 O O . ARG A 1 103 ? 7.277 24.859 16.609 1 97.75 103 ARG A O 1
ATOM 819 N N . ALA A 1 104 ? 7.41 22.656 16.219 1 96.44 104 ALA A N 1
ATOM 820 C CA . ALA A 1 104 ? 5.961 22.484 16.203 1 96.44 104 ALA A CA 1
ATOM 821 C C . ALA A 1 104 ? 5.336 22.859 17.547 1 96.44 104 ALA A C 1
ATOM 823 O O . ALA A 1 104 ? 4.293 23.516 17.578 1 96.44 104 ALA A O 1
ATOM 824 N N . GLU A 1 105 ? 6.02 22.453 18.625 1 95.75 105 GLU A N 1
ATOM 825 C CA . GLU A 1 105 ? 5.539 22.766 19.969 1 95.75 105 GLU A CA 1
ATOM 826 C C . GLU A 1 105 ? 5.535 24.281 20.219 1 95.75 105 GLU A C 1
ATOM 828 O O . GLU A 1 105 ? 4.609 24.812 20.844 1 95.75 105 GLU A O 1
ATOM 833 N N . ALA A 1 106 ? 6.496 24.953 19.688 1 96.19 106 ALA A N 1
ATOM 834 C CA . ALA A 1 106 ? 6.648 26.391 19.891 1 96.19 106 ALA A CA 1
ATOM 835 C C . ALA A 1 106 ? 5.559 27.172 19.172 1 96.19 106 ALA A C 1
ATOM 837 O O . ALA A 1 106 ? 5.23 28.297 19.547 1 96.19 106 ALA A O 1
ATOM 838 N N . LEU A 1 107 ? 5.047 26.547 18.109 1 95 107 LEU A N 1
ATOM 839 C CA . LEU A 1 107 ? 4.004 27.203 17.328 1 95 107 LEU A CA 1
ATOM 840 C C . LEU A 1 107 ? 2.684 27.219 18.094 1 95 107 LEU A C 1
ATOM 842 O O . LEU A 1 107 ? 1.797 28.016 17.797 1 95 107 LEU A O 1
ATOM 846 N N . ILE A 1 108 ? 2.52 26.266 18.969 1 92.69 108 ILE A N 1
ATOM 847 C CA . ILE A 1 108 ? 1.258 26.125 19.688 1 92.69 108 ILE A CA 1
ATOM 848 C C . ILE A 1 108 ? 1.206 27.109 20.859 1 92.69 108 ILE A C 1
ATOM 850 O O . ILE A 1 108 ? 1.946 26.969 21.828 1 92.69 108 ILE A O 1
ATOM 854 N N . ALA A 1 109 ? 0.487 28.188 20.547 1 81.31 109 ALA A N 1
ATOM 855 C CA . ALA A 1 109 ? 0.356 29.297 21.5 1 81.31 109 ALA A CA 1
ATOM 856 C C . ALA A 1 109 ? -0.888 29.12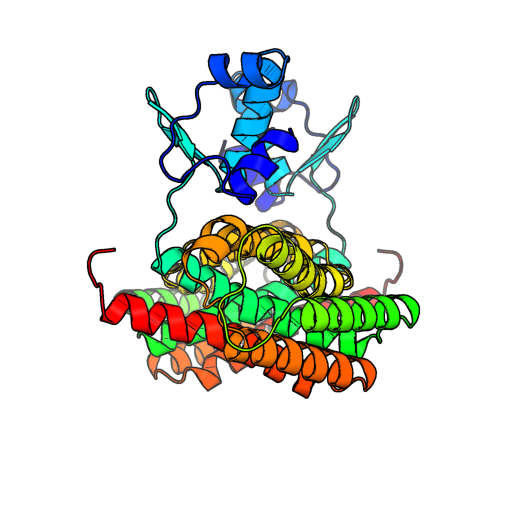5 22.359 1 81.31 109 ALA A C 1
ATOM 858 O O . ALA A 1 109 ? -1.969 29.609 22.016 1 81.31 109 ALA A O 1
ATOM 859 N N . GLY A 1 110 ? -0.747 28.359 23.422 1 85.25 110 GLY A N 1
ATOM 860 C CA . GLY A 1 110 ? -1.889 28.234 24.312 1 85.25 110 GLY A CA 1
ATOM 861 C C . GLY A 1 110 ? -2.914 27.219 23.828 1 85.25 110 GLY A C 1
ATOM 862 O O . GLY A 1 110 ? -2.564 26.234 23.203 1 85.25 110 GLY A O 1
ATOM 863 N N . ASP A 1 111 ? -4.266 27.484 24.156 1 87.94 111 ASP A N 1
ATOM 864 C CA . ASP A 1 111 ? -5.293 26.484 23.906 1 87.94 111 ASP A CA 1
ATOM 865 C C . ASP A 1 111 ? -6.113 26.844 22.656 1 87.94 111 ASP A C 1
ATOM 867 O O . ASP A 1 111 ? -6.887 26.031 22.172 1 87.94 111 ASP A O 1
ATOM 871 N N . SER A 1 112 ? -5.852 28.078 22.172 1 87.69 112 SER A N 1
ATOM 872 C CA . SER A 1 112 ? -6.633 28.531 21.031 1 87.69 112 SER A CA 1
ATOM 873 C C . SER A 1 112 ? -6.211 27.828 19.75 1 87.69 112 SER A C 1
ATOM 875 O O . SER A 1 112 ? -5.078 27.359 19.641 1 87.69 112 SER A O 1
ATOM 877 N N . PRO A 1 113 ? -7.16 27.719 18.844 1 90 113 PRO A N 1
ATOM 878 C CA . PRO A 1 113 ? -6.832 27.078 17.578 1 90 113 PRO A CA 1
ATOM 879 C C . PRO A 1 113 ? -5.723 27.812 16.812 1 90 113 PRO A C 1
ATOM 881 O O . PRO A 1 113 ? -5.68 29.047 16.812 1 90 113 PRO A O 1
ATOM 884 N N . LEU A 1 114 ? -4.832 27.016 16.328 1 89.06 114 LEU A N 1
ATOM 885 C CA . LEU A 1 114 ? -3.816 27.562 15.438 1 89.06 114 LEU A CA 1
ATOM 886 C C . LEU A 1 114 ? -4.43 28 14.117 1 89.06 114 LEU A C 1
ATOM 888 O O . LEU A 1 114 ? -5.336 27.328 13.602 1 89.06 114 LEU A O 1
ATOM 892 N N . GLU A 1 115 ? -3.992 29.141 13.633 1 85.75 115 GLU A N 1
ATOM 893 C CA . GLU A 1 115 ? -4.516 29.656 12.375 1 85.75 115 GLU A CA 1
ATOM 894 C C . GLU A 1 115 ? -3.41 30.297 11.539 1 85.75 115 GLU A C 1
ATOM 896 O O . GLU A 1 115 ? -2.279 30.453 12.008 1 85.75 115 GLU A O 1
ATOM 901 N N . GLY A 1 116 ? -3.801 30.469 10.305 1 83.88 116 GLY A N 1
ATOM 902 C CA . GLY A 1 116 ? -2.92 31.203 9.414 1 83.88 116 GLY A CA 1
ATOM 903 C C . GLY A 1 116 ? -1.583 30.516 9.195 1 83.88 116 GLY A C 1
ATOM 904 O O . GLY A 1 116 ? -1.529 29.312 8.945 1 83.88 116 GLY A O 1
ATOM 905 N N . GLU A 1 117 ? -0.574 31.297 9.266 1 87.75 117 GLU A N 1
ATOM 906 C CA . GLU A 1 117 ? 0.77 30.828 8.945 1 87.75 117 GLU A CA 1
ATOM 907 C C . GLU A 1 117 ? 1.252 29.797 9.961 1 87.75 117 GLU A C 1
ATOM 909 O O . GLU A 1 117 ? 1.959 28.859 9.602 1 87.75 117 GLU A O 1
ATOM 914 N N . ALA A 1 118 ? 0.873 30.047 11.18 1 90.69 118 ALA A N 1
ATOM 915 C CA . ALA A 1 118 ? 1.281 29.125 12.227 1 90.69 118 ALA A CA 1
ATOM 916 C C . ALA A 1 118 ? 0.714 27.719 11.977 1 90.69 118 ALA A C 1
ATOM 918 O O . ALA A 1 118 ? 1.408 26.719 12.164 1 90.69 118 ALA A O 1
ATOM 919 N N . LEU A 1 119 ? -0.494 27.703 11.547 1 87.38 119 LEU A N 1
ATOM 920 C CA . LEU A 1 119 ? -1.122 26.422 11.234 1 87.38 119 LEU A CA 1
ATOM 921 C C . LEU A 1 119 ? -0.442 25.766 10.039 1 87.38 119 LEU A C 1
ATOM 923 O O . LEU A 1 119 ? -0.202 24.562 10.047 1 87.38 119 LEU A O 1
ATOM 927 N N . GLU A 1 120 ? -0.133 26.547 9.078 1 84.75 120 GLU A N 1
ATOM 928 C CA . GLU A 1 120 ? 0.532 26.016 7.891 1 84.75 120 GLU A CA 1
ATOM 929 C C . GLU A 1 120 ? 1.907 25.453 8.234 1 84.75 120 GLU A C 1
ATOM 931 O O . GLU A 1 120 ? 2.281 24.375 7.746 1 84.75 120 GLU A O 1
ATOM 936 N N . GLN A 1 121 ? 2.58 26.172 9.039 1 90.12 121 GLN A N 1
ATOM 937 C CA . GLN A 1 121 ? 3.9 25.719 9.453 1 90.12 121 GLN A CA 1
ATOM 938 C C . GLN A 1 121 ? 3.805 24.438 10.273 1 90.12 121 GLN A C 1
ATOM 940 O O . GLN A 1 121 ? 4.609 23.516 10.094 1 90.12 121 GLN A O 1
ATOM 945 N N . TRP A 1 122 ? 2.875 24.328 11.164 1 91.5 122 TRP A N 1
ATOM 946 C CA . TRP A 1 122 ? 2.678 23.125 11.969 1 91.5 122 TRP A CA 1
ATOM 947 C C . TRP A 1 122 ? 2.377 21.938 11.078 1 91.5 122 TRP A C 1
ATOM 949 O O . TRP A 1 122 ? 2.93 20.844 11.281 1 91.5 122 TRP A O 1
ATOM 959 N N . ARG A 1 123 ? 1.566 22.172 10.133 1 86.56 123 ARG A N 1
ATOM 960 C CA . ARG A 1 123 ? 1.188 21.109 9.203 1 86.56 123 ARG A CA 1
ATOM 961 C C . ARG A 1 123 ? 2.402 20.594 8.445 1 86.56 123 ARG A C 1
ATOM 963 O O . ARG A 1 123 ? 2.547 19.391 8.25 1 86.56 123 ARG A O 1
ATOM 970 N N . LEU A 1 124 ? 3.203 21.484 8.008 1 87.69 124 LEU A N 1
ATOM 971 C CA . LEU A 1 124 ? 4.406 21.109 7.277 1 87.69 124 LEU A CA 1
ATOM 972 C C . LEU A 1 124 ? 5.34 20.281 8.148 1 87.69 124 LEU A C 1
ATOM 974 O O . LEU A 1 124 ? 5.922 19.297 7.688 1 87.69 124 LEU A O 1
ATOM 978 N N . LEU A 1 125 ? 5.465 20.672 9.391 1 92.81 125 LEU A N 1
ATOM 979 C CA . LEU A 1 125 ? 6.324 19.953 10.32 1 92.81 125 LEU A CA 1
ATOM 980 C C . LEU A 1 125 ? 5.762 18.562 10.609 1 92.81 125 LEU A C 1
ATOM 982 O O . LEU A 1 125 ? 6.512 17.594 10.688 1 92.81 125 LEU A O 1
ATOM 986 N N . ASN A 1 126 ? 4.461 18.5 10.766 1 92.25 126 ASN A N 1
ATOM 987 C CA . ASN A 1 126 ? 3.791 17.219 10.953 1 92.25 126 ASN A CA 1
ATOM 988 C C . ASN A 1 126 ? 4.012 16.297 9.766 1 92.25 126 ASN A C 1
ATOM 990 O O . ASN A 1 126 ? 4.336 15.117 9.938 1 92.25 126 ASN A O 1
ATOM 994 N N . GLN A 1 127 ? 3.887 16.812 8.602 1 88.81 127 GLN A N 1
ATOM 995 C CA . GLN A 1 127 ? 4.094 16.047 7.379 1 88.81 127 GLN A CA 1
ATOM 996 C C . GLN A 1 127 ? 5.539 15.57 7.27 1 88.81 127 GLN A C 1
ATOM 998 O O . GLN A 1 127 ? 5.789 14.422 6.895 1 88.81 127 GLN A O 1
ATOM 1003 N N . ARG A 1 128 ? 6.438 16.406 7.578 1 92.62 128 ARG A N 1
ATOM 1004 C CA . ARG A 1 128 ? 7.859 16.078 7.48 1 92.62 128 ARG A CA 1
ATOM 1005 C C . ARG A 1 128 ? 8.227 14.945 8.43 1 92.62 128 ARG A C 1
ATOM 1007 O O . ARG A 1 128 ? 9.078 14.117 8.102 1 92.62 128 ARG A O 1
ATOM 1014 N N . PHE A 1 129 ? 7.578 14.922 9.633 1 96.69 129 PHE A N 1
ATOM 1015 C CA . PHE A 1 129 ? 7.84 13.844 10.586 1 96.69 129 PHE A CA 1
ATOM 1016 C C . PHE A 1 129 ? 7.543 12.492 9.961 1 96.69 129 PHE A C 1
ATOM 1018 O O . PHE A 1 129 ? 8.398 11.602 9.945 1 96.69 129 PHE A O 1
ATOM 1025 N N . HIS A 1 130 ? 6.438 12.359 9.328 1 96 130 HIS A N 1
ATOM 1026 C CA . HIS A 1 130 ? 6 11.094 8.742 1 96 130 HIS A CA 1
ATOM 1027 C C . HIS A 1 130 ? 6.801 10.766 7.484 1 96 130 HIS A C 1
ATOM 1029 O O . HIS A 1 130 ? 7.305 9.656 7.34 1 96 130 HIS A O 1
ATOM 1035 N N . THR A 1 131 ? 7 11.797 6.625 1 94.19 131 THR A N 1
ATOM 1036 C CA . THR A 1 131 ? 7.621 11.539 5.332 1 94.19 131 THR A CA 1
ATOM 1037 C C . THR A 1 131 ? 9.109 11.234 5.5 1 94.19 131 THR A C 1
ATOM 1039 O O . THR A 1 131 ? 9.664 10.43 4.754 1 94.19 131 THR A O 1
ATOM 1042 N N . THR A 1 132 ? 9.766 11.875 6.469 1 96.94 132 THR A N 1
ATOM 1043 C CA . THR A 1 132 ? 11.172 11.609 6.723 1 96.94 132 THR A CA 1
ATOM 1044 C C . THR A 1 132 ? 11.383 10.164 7.164 1 96.94 132 THR A C 1
ATOM 1046 O O . THR A 1 132 ? 12.258 9.477 6.648 1 96.94 132 THR A O 1
ATOM 1049 N N . LEU A 1 133 ? 10.562 9.727 8.062 1 98.06 133 LEU A N 1
ATOM 1050 C CA . LEU A 1 133 ? 10.68 8.359 8.562 1 98.06 133 LEU A CA 1
ATOM 1051 C C . LEU A 1 133 ? 10.406 7.348 7.449 1 98.06 133 LEU A C 1
ATOM 1053 O O . LEU A 1 133 ? 11.148 6.379 7.289 1 98.06 133 LEU A O 1
ATOM 1057 N N . MET A 1 134 ? 9.359 7.586 6.656 1 97.19 134 MET A N 1
ATOM 1058 C CA . MET A 1 134 ? 9 6.668 5.582 1 97.19 134 MET A CA 1
ATOM 1059 C C . MET A 1 134 ? 10.062 6.656 4.492 1 97.19 134 MET A C 1
ATOM 1061 O O . MET A 1 134 ? 10.289 5.633 3.846 1 97.19 134 MET A O 1
ATOM 1065 N N . GLY A 1 135 ? 10.766 7.766 4.332 1 95.94 135 GLY A N 1
ATOM 1066 C CA . GLY A 1 135 ? 11.836 7.871 3.346 1 95.94 135 GLY A CA 1
ATOM 1067 C C . GLY A 1 135 ? 13.039 7.016 3.678 1 95.94 135 GLY A C 1
ATOM 1068 O O . GLY A 1 135 ? 13.898 6.781 2.822 1 95.94 135 GLY A O 1
ATOM 1069 N N . LEU A 1 136 ? 13.094 6.516 4.883 1 96.94 136 LEU A N 1
ATOM 1070 C CA . LEU A 1 136 ? 14.234 5.723 5.328 1 96.94 136 LEU A CA 1
ATOM 1071 C C . LEU A 1 136 ? 14.008 4.238 5.066 1 96.94 136 LEU A C 1
ATOM 1073 O O . LEU A 1 136 ? 14.914 3.424 5.238 1 96.94 136 LEU A O 1
ATOM 1077 N N . VAL A 1 137 ? 12.781 3.859 4.699 1 96.19 137 VAL A N 1
ATOM 1078 C CA . VAL A 1 137 ? 12.484 2.469 4.375 1 96.19 137 VAL A CA 1
ATOM 1079 C C . VAL A 1 137 ? 13.109 2.105 3.031 1 96.19 137 VAL A C 1
ATOM 1081 O O . VAL A 1 137 ? 12.828 2.742 2.014 1 96.19 137 VAL A O 1
ATOM 1084 N N . PRO A 1 138 ? 13.961 1.114 3.014 1 92.38 138 PRO A N 1
ATOM 1085 C CA . PRO A 1 138 ? 14.695 0.781 1.789 1 92.38 138 PRO A CA 1
ATOM 1086 C C . PRO A 1 138 ? 13.891 -0.105 0.841 1 92.38 138 PRO A C 1
ATOM 1088 O O . PRO A 1 138 ? 14.336 -1.195 0.479 1 92.38 138 PRO A O 1
ATOM 1091 N N . SER A 1 139 ? 12.805 0.269 0.435 1 90.38 139 SER A N 1
ATOM 1092 C CA . SER A 1 139 ? 11.938 -0.459 -0.485 1 90.38 139 SER A CA 1
ATOM 1093 C C . SER A 1 139 ? 11.227 0.491 -1.442 1 90.38 139 SER A C 1
ATOM 1095 O O . SER A 1 139 ? 10.406 1.31 -1.02 1 90.38 139 SER A O 1
ATOM 1097 N N . GLY A 1 140 ? 11.586 0.351 -2.674 1 85.19 140 GLY A N 1
ATOM 1098 C CA . GLY A 1 140 ? 10.922 1.154 -3.689 1 85.19 140 GLY A CA 1
ATOM 1099 C C . GLY A 1 140 ? 9.43 0.916 -3.756 1 85.19 140 GLY A C 1
ATOM 1100 O O . GLY A 1 140 ? 8.648 1.854 -3.955 1 85.19 140 GLY A O 1
ATOM 1101 N N . LEU A 1 141 ? 9.055 -0.32 -3.555 1 86 141 LEU A N 1
ATOM 1102 C CA . LEU A 1 141 ? 7.645 -0.674 -3.604 1 86 141 LEU A CA 1
ATOM 1103 C C . LEU A 1 141 ? 6.895 -0.084 -2.412 1 86 141 LEU A C 1
ATOM 1105 O O . LEU A 1 141 ? 5.773 0.412 -2.562 1 86 141 LEU A O 1
ATOM 1109 N N . PHE A 1 142 ? 7.516 -0.117 -1.243 1 92.12 142 PHE A N 1
ATOM 1110 C CA . PHE A 1 142 ? 6.945 0.532 -0.069 1 92.12 142 PHE A CA 1
ATOM 1111 C C . PHE A 1 142 ? 6.723 2.018 -0.327 1 92.12 142 PHE A C 1
ATOM 1113 O O . PHE A 1 142 ? 5.625 2.533 -0.094 1 92.12 142 PHE A O 1
ATOM 1120 N N . ASN A 1 143 ? 7.77 2.631 -0.855 1 89.5 143 ASN A N 1
ATOM 1121 C CA . ASN A 1 143 ? 7.719 4.074 -1.072 1 89.5 143 ASN A CA 1
ATOM 1122 C C . ASN A 1 143 ? 6.629 4.449 -2.07 1 89.5 143 ASN A C 1
ATOM 1124 O O . ASN A 1 143 ? 5.922 5.441 -1.879 1 89.5 143 ASN A O 1
ATOM 1128 N N . ARG A 1 144 ? 6.438 3.654 -3.016 1 83.19 144 ARG A N 1
ATOM 1129 C CA . ARG A 1 144 ? 5.387 3.906 -3.998 1 83.19 144 ARG A CA 1
ATOM 1130 C C . ARG A 1 144 ? 4.004 3.748 -3.373 1 83.19 144 ARG A C 1
ATOM 1132 O O . ARG A 1 144 ? 3.109 4.555 -3.623 1 83.19 144 ARG A O 1
ATOM 1139 N N . SER A 1 145 ? 3.828 2.717 -2.631 1 89.06 145 SER A N 1
ATOM 1140 C CA . SER A 1 145 ? 2.561 2.5 -1.943 1 89.06 145 SER A CA 1
ATOM 1141 C C . SER A 1 145 ? 2.258 3.635 -0.97 1 89.06 145 SER A C 1
ATOM 1143 O O . SER A 1 145 ? 1.128 4.125 -0.909 1 89.06 145 SER A O 1
ATOM 1145 N N . PHE A 1 146 ? 3.305 4.09 -0.254 1 90.81 146 PHE A N 1
ATOM 1146 C CA . PHE A 1 146 ? 3.146 5.172 0.71 1 90.81 146 PHE A CA 1
ATOM 1147 C C . PHE A 1 146 ? 2.727 6.461 0.012 1 90.81 146 PHE A C 1
ATOM 1149 O O . PHE A 1 146 ? 1.839 7.172 0.488 1 90.81 146 PHE A O 1
ATOM 1156 N N . GLN A 1 147 ? 3.293 6.742 -1.081 1 82.69 147 GLN A N 1
ATOM 1157 C CA . GLN A 1 147 ? 2.959 7.953 -1.822 1 82.69 147 GLN A CA 1
ATOM 1158 C C . GLN A 1 147 ? 1.508 7.93 -2.293 1 82.69 147 GLN A C 1
ATOM 1160 O O . GLN A 1 147 ? 0.837 8.961 -2.312 1 82.69 147 GLN A O 1
ATOM 1165 N N . THR A 1 148 ? 1.06 6.801 -2.562 1 79.94 148 THR A N 1
ATOM 1166 C CA . THR A 1 148 ? -0.312 6.641 -3.033 1 79.94 148 THR A CA 1
ATOM 1167 C C . THR A 1 148 ? -1.307 6.953 -1.919 1 79.94 148 THR A C 1
ATOM 1169 O O . THR A 1 148 ? -2.303 7.645 -2.145 1 79.94 148 THR A O 1
ATOM 1172 N N . VAL A 1 149 ? -1.009 6.539 -0.732 1 86.56 149 VAL A N 1
ATOM 1173 C CA . VAL A 1 149 ? -1.976 6.648 0.354 1 86.56 149 VAL A CA 1
ATOM 1174 C C . VAL A 1 149 ? -1.855 8.016 1.021 1 86.56 149 VAL A C 1
ATOM 1176 O O . VAL A 1 149 ? -2.83 8.539 1.568 1 86.56 149 VAL A O 1
ATOM 1179 N N . TYR A 1 150 ? -0.668 8.555 0.962 1 82 150 TYR A N 1
ATOM 1180 C CA . TYR A 1 150 ? -0.388 9.781 1.688 1 82 150 TYR A CA 1
ATOM 1181 C C . TYR A 1 150 ? -0.894 11 0.918 1 82 150 TYR A C 1
ATOM 1183 O O . TYR A 1 150 ? -1.029 12.086 1.481 1 82 150 TYR A O 1
ATOM 1191 N N . ARG A 1 151 ? -1.277 10.859 -0.287 1 70.81 151 ARG A N 1
ATOM 1192 C CA . ARG A 1 151 ? -1.692 11.969 -1.14 1 70.81 151 ARG A CA 1
ATOM 1193 C C . ARG A 1 151 ? -3.07 12.484 -0.737 1 70.81 151 ARG A C 1
ATOM 1195 O O . ARG A 1 151 ? -3.352 13.68 -0.848 1 70.81 151 ARG A O 1
ATOM 1202 N N . VAL A 1 152 ? -3.922 11.625 -0.267 1 61.97 152 VAL A N 1
ATOM 1203 C CA . VAL A 1 152 ? -5.316 11.969 -0.01 1 61.97 152 VAL A CA 1
ATOM 1204 C C . VAL A 1 152 ? -5.395 13 1.109 1 61.97 152 VAL A C 1
ATOM 1206 O O . VAL A 1 152 ? -6.086 14.016 0.979 1 61.97 152 VAL A O 1
ATOM 1209 N N . PRO A 1 153 ? -4.77 12.812 2.172 1 56.22 153 PRO A N 1
ATOM 1210 C CA . PRO A 1 153 ? -4.895 13.75 3.295 1 56.22 153 PRO A CA 1
ATOM 1211 C C . PRO A 1 153 ? -4.344 15.133 2.971 1 56.22 153 PRO A C 1
ATOM 1213 O O . PRO A 1 153 ? -4.797 16.125 3.541 1 56.22 153 PRO A O 1
ATOM 1216 N N . LYS A 1 154 ? -3.281 15.078 2.262 1 57.34 154 LYS A N 1
ATOM 1217 C CA . LYS A 1 154 ? -2.715 16.391 1.993 1 57.34 154 LYS A CA 1
ATOM 1218 C C . LYS A 1 154 ? -3.783 17.359 1.494 1 57.34 154 LYS A C 1
ATOM 1220 O O . LYS A 1 154 ? -3.721 18.562 1.77 1 57.34 154 LYS A O 1
ATOM 1225 N N . ILE A 1 155 ? -4.711 16.797 0.939 1 52.16 155 ILE A N 1
ATOM 1226 C CA . ILE A 1 155 ? -5.77 17.641 0.392 1 52.16 155 ILE A CA 1
ATOM 1227 C C . ILE A 1 155 ? -6.754 18.016 1.496 1 52.16 155 ILE A C 1
ATOM 1229 O O . ILE A 1 155 ? -7.152 19.172 1.615 1 52.16 155 ILE A O 1
ATOM 1233 N N . TYR A 1 156 ? -7.18 16.984 2.291 1 51.91 156 TYR A N 1
ATOM 1234 C CA . TYR A 1 156 ? -8.281 17.188 3.225 1 51.91 156 TYR A CA 1
ATOM 1235 C C . TYR A 1 156 ? -7.762 17.531 4.617 1 51.91 156 TYR A C 1
ATOM 1237 O O . TYR A 1 156 ? -8.508 18.016 5.461 1 51.91 156 TYR A O 1
ATOM 1245 N N . ASP A 1 157 ? -6.57 16.906 4.996 1 52.66 157 ASP A N 1
ATOM 1246 C CA . ASP A 1 157 ? -6.16 17.172 6.375 1 52.66 157 ASP A CA 1
ATOM 1247 C C . ASP A 1 157 ? -6.527 18.578 6.801 1 52.66 157 ASP A C 1
ATOM 1249 O O . ASP A 1 157 ? -6.895 18.812 7.953 1 52.66 157 ASP A O 1
ATOM 1253 N N . VAL A 1 158 ? -6.504 19.438 5.906 1 49.75 158 VAL A N 1
ATOM 1254 C CA . VAL A 1 158 ? -6.75 20.844 6.215 1 49.75 158 VAL A CA 1
ATOM 1255 C C . VAL A 1 158 ? -8.172 21.016 6.746 1 49.75 158 VAL A C 1
ATOM 1257 O O . VAL A 1 158 ? -8.406 21.781 7.684 1 49.75 158 VAL A O 1
ATOM 1260 N N . LEU A 1 159 ? -9 20.188 6.234 1 52.22 159 LEU A N 1
ATOM 1261 C CA . LEU A 1 159 ? -10.352 20.688 6.445 1 52.22 159 LEU A CA 1
ATOM 1262 C C . LEU A 1 159 ? -10.945 20.125 7.734 1 52.22 159 LEU A C 1
ATOM 1264 O O . LEU A 1 159 ? -11.75 20.781 8.391 1 52.22 159 LEU A O 1
ATOM 1268 N N . GLU A 1 160 ? -10.297 18.953 8.172 1 62.19 160 GLU A N 1
ATOM 1269 C CA . GLU A 1 160 ? -11.133 18.359 9.211 1 62.19 160 GLU A CA 1
ATOM 1270 C C . GLU A 1 160 ? -10.352 18.172 10.508 1 62.19 160 GLU A C 1
ATOM 1272 O O . GLU A 1 160 ? -10.93 17.859 11.555 1 62.19 160 GLU A O 1
ATOM 1277 N N . MET A 1 161 ? -9.203 18.578 10.461 1 73.75 161 MET A N 1
ATOM 1278 C CA . MET A 1 161 ? -8.391 18.312 11.641 1 73.75 161 MET A CA 1
ATOM 1279 C C . MET A 1 161 ? -8.672 19.344 12.734 1 73.75 161 MET A C 1
ATOM 1281 O O . MET A 1 161 ? -8.953 20.5 12.445 1 73.75 161 MET A O 1
ATOM 1285 N N . GLU A 1 162 ? -8.688 18.828 14.07 1 76.62 162 GLU A N 1
ATOM 1286 C CA . GLU A 1 162 ? -8.742 19.75 15.203 1 76.62 162 GLU A CA 1
ATOM 1287 C C . GLU A 1 162 ? -7.461 20.578 15.305 1 76.62 162 GLU A C 1
ATOM 1289 O O . GLU A 1 162 ? -6.359 20.047 15.148 1 76.62 162 GLU A O 1
ATOM 1294 N N . LYS A 1 163 ? -7.648 21.891 15.516 1 86.94 163 LYS A N 1
ATOM 1295 C CA . LYS A 1 163 ? -6.512 22.797 15.461 1 86.94 163 LYS A CA 1
ATOM 1296 C C . LYS A 1 163 ? -6.254 23.453 16.812 1 86.94 163 LYS A C 1
ATOM 1298 O O . LYS A 1 163 ? -5.438 24.375 16.922 1 86.94 163 LYS A O 1
ATOM 1303 N N . ASP A 1 164 ? -7.016 22.859 17.812 1 90 164 ASP A N 1
ATOM 1304 C CA . ASP A 1 164 ? -6.859 23.453 19.141 1 90 164 ASP A CA 1
ATOM 1305 C C . ASP A 1 164 ? -5.547 23.016 19.781 1 90 164 ASP A C 1
ATOM 1307 O O . ASP A 1 164 ? -5.027 21.938 19.484 1 90 164 ASP A O 1
ATOM 1311 N N . GLY A 1 165 ? -5.027 23.797 20.656 1 91.75 165 GLY A N 1
ATOM 1312 C CA . GLY A 1 165 ? -3.734 23.609 21.297 1 91.75 165 GLY A CA 1
ATOM 1313 C C . GLY A 1 165 ? -3.592 22.25 21.953 1 91.75 165 GLY A C 1
ATOM 1314 O O . GLY A 1 165 ? -2.66 21.5 21.641 1 91.75 165 GLY A O 1
ATOM 1315 N N . PRO A 1 166 ? -4.496 21.875 22.797 1 93.25 166 PRO A N 1
ATOM 1316 C CA . PRO A 1 166 ? -4.387 20.594 23.5 1 93.25 166 PRO A CA 1
ATOM 1317 C C . PRO A 1 166 ? -4.293 19.406 22.531 1 93.25 166 PRO A C 1
ATOM 1319 O O . PRO A 1 166 ? -3.488 18.5 22.75 1 93.25 166 PRO A O 1
ATOM 1322 N N . THR A 1 167 ? -5.051 19.391 21.5 1 92.44 167 THR A N 1
ATOM 1323 C CA . THR A 1 167 ? -5.023 18.297 20.547 1 92.44 167 THR A CA 1
ATOM 1324 C C . THR A 1 167 ? -3.691 18.266 19.797 1 92.44 167 THR A C 1
ATOM 1326 O O . THR A 1 167 ? -3.096 17.188 19.641 1 92.44 167 THR A O 1
ATOM 1329 N N . LEU A 1 168 ? -3.26 19.453 19.391 1 93.5 168 LEU A N 1
ATOM 1330 C CA . LEU A 1 168 ? -2.006 19.531 18.656 1 93.5 168 LEU A CA 1
ATOM 1331 C C . LEU A 1 168 ? -0.826 19.125 19.531 1 93.5 168 LEU A C 1
ATOM 1333 O O . LEU A 1 168 ? 0.112 18.484 19.062 1 93.5 168 LEU A O 1
ATOM 1337 N N . ARG A 1 169 ? -0.895 19.484 20.812 1 94.5 169 ARG A N 1
ATOM 1338 C CA . ARG A 1 169 ? 0.144 19.078 21.75 1 94.5 169 ARG A CA 1
ATOM 1339 C C . ARG A 1 169 ? 0.151 17.578 21.938 1 94.5 169 ARG A C 1
ATOM 1341 O O . ARG A 1 169 ? 1.215 16.953 22.062 1 94.5 169 ARG A O 1
ATOM 1348 N N . GLN A 1 170 ? -1.001 17.016 22 1 94.5 170 GLN A N 1
ATOM 1349 C CA . GLN A 1 170 ? -1.106 15.562 22.125 1 94.5 170 GLN A CA 1
ATOM 1350 C C . GLN A 1 170 ? -0.469 14.867 20.922 1 94.5 170 GLN A C 1
ATOM 1352 O O . GLN A 1 170 ? 0.253 13.883 21.078 1 94.5 170 GLN A O 1
ATOM 1357 N N . TYR A 1 171 ? -0.715 15.367 19.734 1 94.06 171 TYR A N 1
ATOM 1358 C CA . TYR A 1 171 ? -0.106 14.805 18.531 1 94.06 171 TYR A CA 1
ATOM 1359 C C . TYR A 1 171 ? 1.414 14.891 18.594 1 94.06 171 TYR A C 1
ATOM 1361 O O . TYR A 1 171 ? 2.111 13.93 18.25 1 94.06 171 TYR A O 1
ATOM 1369 N N . ASN A 1 172 ? 1.877 16.031 19.062 1 95.94 172 ASN A N 1
ATOM 1370 C CA . ASN A 1 172 ? 3.316 16.219 19.203 1 95.94 172 ASN A CA 1
ATOM 1371 C C . ASN A 1 172 ? 3.92 15.242 20.203 1 95.94 172 ASN A C 1
ATOM 1373 O O . ASN A 1 172 ? 5 14.695 19.984 1 95.94 172 ASN A O 1
ATOM 1377 N N . GLU A 1 173 ? 3.211 15.047 21.297 1 97.12 173 GLU A N 1
ATOM 1378 C CA . GLU A 1 173 ? 3.676 14.117 22.312 1 97.12 173 GLU A CA 1
ATOM 1379 C C . GLU A 1 173 ? 3.723 12.688 21.781 1 97.12 173 GLU A C 1
ATOM 1381 O O . GLU A 1 173 ? 4.645 11.93 22.094 1 97.12 173 GLU A O 1
ATOM 1386 N N . GLU A 1 174 ? 2.758 12.352 21.062 1 98 174 GLU A N 1
ATOM 1387 C CA . GLU A 1 174 ? 2.744 11.031 20.438 1 98 174 GLU A CA 1
ATOM 1388 C C . GLU A 1 174 ? 3.932 10.859 19.5 1 98 174 GLU A C 1
ATOM 1390 O O . GLU A 1 174 ? 4.578 9.805 19.484 1 98 174 GLU A O 1
ATOM 1395 N N . HIS A 1 175 ? 4.219 11.906 18.688 1 98.44 175 HIS A N 1
ATOM 1396 C CA . HIS A 1 175 ? 5.383 11.867 17.812 1 98.44 175 HIS A CA 1
ATOM 1397 C C . HIS A 1 175 ? 6.668 11.68 18.609 1 98.44 175 HIS A C 1
ATOM 1399 O O . HIS A 1 175 ? 7.543 10.906 18.219 1 98.44 175 HIS A O 1
ATOM 1405 N N . ARG A 1 176 ? 6.758 12.32 19.766 1 98.38 176 ARG A N 1
ATOM 1406 C CA . ARG A 1 176 ? 7.945 12.203 20.594 1 98.38 176 ARG A CA 1
ATOM 1407 C C . ARG A 1 176 ? 8.102 10.773 21.125 1 98.38 176 ARG A C 1
ATOM 1409 O O . ARG A 1 176 ? 9.211 10.227 21.109 1 98.38 176 ARG A O 1
ATOM 1416 N N . ARG A 1 177 ? 7.004 10.172 21.516 1 98.5 177 ARG A N 1
ATOM 1417 C CA . ARG A 1 177 ? 7.035 8.797 22 1 98.5 177 ARG A CA 1
ATOM 1418 C C . ARG A 1 177 ? 7.469 7.84 20.891 1 98.5 177 ARG A C 1
ATOM 1420 O O . ARG A 1 177 ? 8.234 6.902 21.125 1 98.5 177 ARG A O 1
ATOM 1427 N N . ILE A 1 178 ? 6.98 8.086 19.703 1 98.81 178 ILE A N 1
ATOM 1428 C CA . ILE A 1 178 ? 7.336 7.27 18.547 1 98.81 178 ILE A CA 1
ATOM 1429 C C . ILE A 1 178 ? 8.836 7.395 18.281 1 98.81 178 ILE A C 1
ATOM 1431 O O . ILE A 1 178 ? 9.531 6.387 18.125 1 98.81 178 ILE A O 1
ATOM 1435 N N . LEU A 1 179 ? 9.305 8.641 18.25 1 98.75 179 LEU A N 1
ATOM 1436 C CA . LEU A 1 179 ? 10.711 8.883 17.953 1 98.75 179 LEU A CA 1
ATOM 1437 C C . LEU A 1 179 ? 11.609 8.25 19 1 98.75 179 LEU A C 1
ATOM 1439 O O . LEU A 1 179 ? 12.633 7.645 18.672 1 98.75 179 LEU A O 1
ATOM 1443 N N . ASP A 1 180 ? 11.195 8.352 20.281 1 98.56 180 ASP A N 1
ATOM 1444 C CA . ASP A 1 180 ? 11.945 7.754 21.375 1 98.56 180 ASP A CA 1
ATOM 1445 C C . ASP A 1 180 ? 12.023 6.238 21.219 1 98.56 180 ASP A C 1
ATOM 1447 O O . ASP A 1 180 ? 13.086 5.641 21.422 1 98.56 180 ASP A O 1
ATOM 1451 N N . ALA A 1 181 ? 10.93 5.672 20.891 1 98.62 181 ALA A N 1
ATOM 1452 C CA . ALA A 1 181 ? 10.883 4.227 20.703 1 98.62 181 ALA A CA 1
ATOM 1453 C C . ALA A 1 181 ? 11.75 3.787 19.531 1 98.62 181 ALA A C 1
ATOM 1455 O O . ALA A 1 181 ? 12.391 2.734 19.594 1 98.62 181 ALA A O 1
ATOM 1456 N N . ILE A 1 182 ? 11.766 4.598 18.453 1 98.69 182 ILE A N 1
ATOM 1457 C CA . ILE A 1 182 ? 12.617 4.293 17.312 1 98.69 182 ILE A CA 1
ATOM 1458 C C . ILE A 1 182 ? 14.086 4.371 17.719 1 98.69 182 ILE A C 1
ATOM 1460 O O . ILE A 1 182 ? 14.875 3.469 17.422 1 98.69 182 ILE A O 1
ATOM 1464 N N . ALA A 1 183 ? 14.43 5.41 18.438 1 97.94 183 ALA A N 1
ATOM 1465 C CA . ALA A 1 183 ? 15.805 5.629 18.859 1 97.94 183 ALA A CA 1
ATOM 1466 C C . ALA A 1 183 ? 16.281 4.488 19.75 1 97.94 183 ALA A C 1
ATOM 1468 O O . ALA A 1 183 ? 17.469 4.141 19.75 1 97.94 183 ALA A O 1
ATOM 1469 N N . ARG A 1 184 ? 15.375 3.869 20.438 1 97.75 184 ARG A N 1
ATOM 1470 C CA . ARG A 1 184 ? 15.695 2.777 21.359 1 97.75 184 ARG A CA 1
ATOM 1471 C C . ARG A 1 184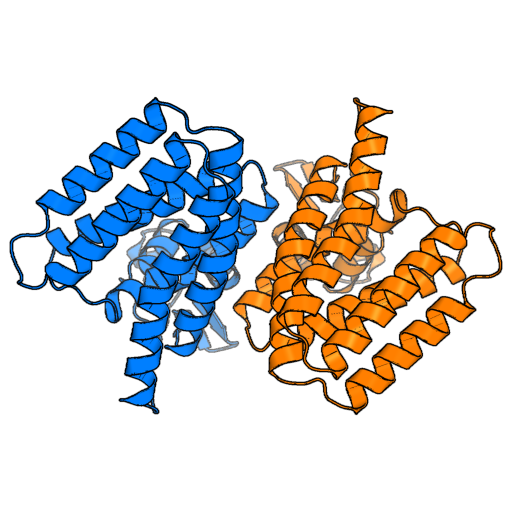 ? 15.555 1.425 20.672 1 97.75 184 ARG A C 1
ATOM 1473 O O . ARG A 1 184 ? 15.633 0.379 21.312 1 97.75 184 ARG A O 1
ATOM 1480 N N . ARG A 1 185 ? 15.195 1.415 19.438 1 97.94 185 ARG A N 1
ATOM 1481 C CA . ARG A 1 185 ? 15.086 0.239 18.578 1 97.94 185 ARG A CA 1
ATOM 1482 C C . ARG A 1 185 ? 14.016 -0.72 19.094 1 97.94 185 ARG A C 1
ATOM 1484 O O . ARG A 1 185 ? 14.211 -1.937 19.094 1 97.94 185 ARG A O 1
ATOM 1491 N N . GLN A 1 186 ? 12.992 -0.189 19.578 1 97.75 186 GLN A N 1
ATOM 1492 C CA . GLN A 1 186 ? 11.844 -0.973 20.047 1 97.75 186 GLN A CA 1
ATOM 1493 C C . GLN A 1 186 ? 10.844 -1.194 18.906 1 97.75 186 GLN A C 1
ATOM 1495 O O . GLN A 1 186 ? 9.75 -0.632 18.922 1 97.75 186 GLN A O 1
ATOM 1500 N N . SER A 1 187 ? 11.164 -2.074 18.016 1 96.44 187 SER A N 1
ATOM 1501 C CA . SER A 1 187 ? 10.492 -2.201 16.734 1 96.44 187 SER A CA 1
ATOM 1502 C C . SER A 1 187 ? 9.016 -2.551 16.906 1 96.44 187 SER A C 1
ATOM 1504 O O . SER A 1 187 ? 8.148 -1.94 16.281 1 96.44 187 SER A O 1
ATOM 1506 N N . GLY A 1 188 ? 8.703 -3.52 17.75 1 94.94 188 GLY A N 1
ATOM 1507 C CA . GLY A 1 188 ? 7.309 -3.877 17.984 1 94.94 188 GLY A CA 1
ATOM 1508 C C . GLY A 1 188 ? 6.5 -2.75 18.594 1 94.94 188 GLY A C 1
ATOM 1509 O O . GLY A 1 188 ? 5.359 -2.508 18.203 1 94.94 188 GLY A O 1
ATOM 1510 N N . ARG A 1 189 ? 7.105 -2.098 19.5 1 97.06 189 ARG A N 1
ATOM 1511 C CA . ARG A 1 189 ? 6.438 -1 20.203 1 97.06 189 ARG A CA 1
ATOM 1512 C C . ARG A 1 189 ? 6.16 0.159 19.25 1 97.06 189 ARG A C 1
ATOM 1514 O O . ARG A 1 189 ? 5.086 0.763 19.297 1 97.06 189 ARG A O 1
ATOM 1521 N N . VAL A 1 190 ? 7.074 0.462 18.406 1 98.12 190 VAL A N 1
ATOM 1522 C CA . VAL A 1 190 ? 6.922 1.637 17.547 1 98.12 190 VAL A CA 1
ATOM 1523 C C . VAL A 1 190 ? 5.816 1.394 16.531 1 98.12 190 VAL A C 1
ATOM 1525 O O . VAL A 1 190 ? 5.074 2.314 16.172 1 98.12 190 VAL A O 1
ATOM 1528 N N . GLU A 1 191 ? 5.754 0.159 15.984 1 97.56 191 GLU A N 1
ATOM 1529 C CA . GLU A 1 191 ? 4.664 -0.169 15.07 1 97.56 191 GLU A CA 1
ATOM 1530 C C . GLU A 1 191 ? 3.307 0.119 15.703 1 97.56 191 GLU A C 1
ATOM 1532 O O . GLU A 1 191 ? 2.443 0.743 15.078 1 97.56 191 GLU A O 1
ATOM 1537 N N . PHE A 1 192 ? 3.188 -0.287 16.938 1 96.69 192 PHE A N 1
ATOM 1538 C CA . PHE A 1 192 ? 1.938 -0.077 17.656 1 96.69 192 PHE A CA 1
ATOM 1539 C C . PHE A 1 192 ? 1.69 1.409 17.891 1 96.69 192 PHE A C 1
ATOM 1541 O O . PHE A 1 192 ? 0.581 1.9 17.672 1 96.69 192 PHE A O 1
ATOM 1548 N N . LEU A 1 193 ? 2.689 2.143 18.344 1 98.25 193 LEU A N 1
ATOM 1549 C CA . LEU A 1 193 ? 2.557 3.559 18.656 1 98.25 193 LEU A CA 1
ATOM 1550 C C . LEU A 1 193 ? 2.141 4.359 17.438 1 98.25 193 LEU A C 1
ATOM 1552 O O . LEU A 1 193 ? 1.277 5.234 17.516 1 98.25 193 LEU A O 1
ATOM 1556 N N . MET A 1 194 ? 2.688 4.055 16.281 1 98.44 194 MET A N 1
ATOM 1557 C CA . MET A 1 194 ? 2.354 4.777 15.047 1 98.44 194 MET A CA 1
ATOM 1558 C C . MET A 1 194 ? 0.926 4.469 14.609 1 98.44 194 MET A C 1
ATOM 1560 O O . MET A 1 194 ? 0.185 5.375 14.219 1 98.44 194 MET A O 1
ATOM 1564 N N . ARG A 1 195 ? 0.562 3.203 14.672 1 96.81 195 ARG A N 1
ATOM 1565 C CA . ARG A 1 195 ? -0.805 2.838 14.312 1 96.81 195 ARG A CA 1
ATOM 1566 C C . ARG A 1 195 ? -1.813 3.52 15.234 1 96.81 195 ARG A C 1
ATOM 1568 O O . ARG A 1 195 ? -2.834 4.031 14.773 1 96.81 195 ARG A O 1
ATOM 1575 N N . GLU A 1 196 ? -1.464 3.535 16.5 1 97.06 196 GLU A N 1
ATOM 1576 C CA . GLU A 1 196 ? -2.34 4.188 17.469 1 97.06 196 GLU A CA 1
ATOM 1577 C C . GLU A 1 196 ? -2.424 5.688 17.219 1 97.06 196 GLU A C 1
ATOM 1579 O O . GLU A 1 196 ? -3.498 6.285 17.328 1 97.06 196 GLU A O 1
ATOM 1584 N N . HIS A 1 197 ? -1.331 6.297 16.906 1 96.5 197 HIS A N 1
ATOM 1585 C CA . HIS A 1 197 ? -1.278 7.719 16.594 1 96.5 197 HIS A CA 1
ATOM 1586 C C . HIS A 1 197 ? -2.207 8.062 15.43 1 96.5 197 HIS A C 1
ATOM 1588 O O . HIS A 1 197 ? -2.939 9.055 15.492 1 96.5 197 HIS A O 1
ATOM 1594 N N . LEU A 1 198 ? -2.303 7.262 14.445 1 94.62 198 LEU A N 1
ATOM 1595 C CA . LEU A 1 198 ? -3.078 7.535 13.242 1 94.62 198 LEU A CA 1
ATOM 1596 C C . LEU A 1 198 ? -4.535 7.121 13.43 1 94.62 198 LEU A C 1
ATOM 1598 O O . LEU A 1 198 ? -5.383 7.441 12.594 1 94.62 198 LEU A O 1
ATOM 1602 N N . GLN A 1 199 ? -4.785 6.398 14.562 1 92.25 199 GLN A N 1
ATOM 1603 C CA . GLN A 1 199 ? -6.172 6.094 14.891 1 92.25 199 GLN A CA 1
ATOM 1604 C C . GLN A 1 199 ? -6.914 7.344 15.352 1 92.25 199 GLN A C 1
ATOM 1606 O O . GLN A 1 199 ? -8.133 7.434 15.211 1 92.25 199 GLN A O 1
ATOM 1611 N N . GLY A 1 200 ? -6.172 8.297 15.914 1 89.12 200 GLY A N 1
ATOM 1612 C CA . GLY A 1 200 ? -6.773 9.539 16.359 1 89.12 200 GLY A CA 1
ATOM 1613 C C . GLY A 1 200 ? -7.621 10.211 15.297 1 89.12 200 GLY A C 1
ATOM 1614 O O . GLY A 1 200 ? -8.828 10.383 15.469 1 89.12 200 GLY A O 1
ATOM 1615 N N . PRO A 1 201 ? -6.996 10.562 14.172 1 88.44 201 PRO A N 1
ATOM 1616 C CA . PRO A 1 201 ? -7.766 11.172 13.086 1 88.44 201 PRO A CA 1
ATOM 1617 C C . PRO A 1 201 ? -8.898 10.281 12.594 1 88.44 201 PRO A C 1
ATOM 1619 O O . PRO A 1 201 ? -9.953 10.781 12.18 1 88.44 201 PRO A O 1
ATOM 1622 N N . CYS A 1 202 ? -8.742 8.969 12.602 1 89.25 202 CYS A N 1
ATOM 1623 C CA . CYS A 1 202 ? -9.805 8.055 12.211 1 89.25 202 CYS A CA 1
ATOM 1624 C C . CYS A 1 202 ? -11.016 8.203 13.125 1 89.25 202 CYS A C 1
ATOM 1626 O O . CYS A 1 202 ? -12.148 8.312 12.648 1 89.25 202 CYS A O 1
ATOM 1628 N N . ASP A 1 203 ? -10.734 8.25 14.414 1 90.06 203 ASP A N 1
ATOM 1629 C CA . ASP A 1 203 ? -11.812 8.375 15.391 1 90.06 203 ASP A CA 1
ATOM 1630 C C . ASP A 1 203 ? -12.562 9.695 15.211 1 90.06 203 ASP A C 1
ATOM 1632 O O . ASP A 1 203 ? -13.789 9.734 15.32 1 90.06 203 ASP A O 1
ATOM 1636 N N . LEU A 1 204 ? -11.828 10.703 14.961 1 86.62 204 LEU A N 1
ATOM 1637 C CA . LEU A 1 204 ? -12.43 12.016 14.742 1 86.62 204 LEU A CA 1
ATOM 1638 C C . LEU A 1 204 ? -13.336 12 13.516 1 86.62 204 LEU A C 1
ATOM 1640 O O . LEU A 1 204 ? -14.453 12.523 13.555 1 86.62 204 LEU A O 1
ATOM 1644 N N . LEU A 1 205 ? -12.867 11.438 12.438 1 86.69 205 LEU A N 1
ATOM 1645 C CA . LEU A 1 205 ? -13.633 11.367 11.195 1 86.69 205 LEU A CA 1
ATOM 1646 C C . LEU A 1 205 ? -14.898 10.547 11.383 1 86.69 205 LEU A C 1
ATOM 1648 O O . LEU A 1 205 ? -15.969 10.922 10.883 1 86.69 205 LEU A O 1
ATOM 1652 N N . LEU A 1 206 ? -14.805 9.477 12.109 1 87.69 206 LEU A N 1
ATOM 1653 C CA . LEU A 1 206 ? -15.953 8.617 12.359 1 87.69 206 LEU A CA 1
ATOM 1654 C C . LEU A 1 206 ? -17.016 9.352 13.172 1 87.69 206 LEU A C 1
ATOM 1656 O O . LEU A 1 206 ? -18.219 9.234 12.891 1 87.69 206 LEU A O 1
ATOM 1660 N N . ARG A 1 207 ? -16.547 10.141 14.117 1 87.31 207 ARG A N 1
ATOM 1661 C CA . ARG A 1 207 ? -17.469 10.938 14.922 1 87.31 207 ARG A CA 1
ATOM 1662 C C . ARG A 1 207 ? -18.188 11.969 14.062 1 87.31 207 ARG A C 1
ATOM 1664 O O . ARG A 1 207 ? -19.391 12.18 14.211 1 87.31 207 ARG A O 1
ATOM 1671 N N . ARG A 1 208 ? -17.484 12.547 13.172 1 84.56 208 ARG A N 1
ATOM 1672 C CA . ARG A 1 208 ? -18.062 13.578 12.32 1 84.56 208 ARG A CA 1
ATOM 1673 C C . ARG A 1 208 ? -19.047 12.984 11.32 1 84.56 208 ARG A C 1
ATOM 1675 O O . ARG A 1 208 ? -20.047 13.617 10.961 1 84.56 208 ARG A O 1
ATOM 1682 N N . MET A 1 209 ? -18.766 11.875 10.852 1 84 209 MET A N 1
ATOM 1683 C CA . MET A 1 209 ? -19.641 11.188 9.906 1 84 209 MET A CA 1
ATOM 1684 C C . MET A 1 209 ? -20.953 10.781 10.578 1 84 209 MET A C 1
ATOM 1686 O O . MET A 1 209 ? -22 10.727 9.93 1 84 209 MET A O 1
ATOM 1690 N N . GLU A 1 210 ? -20.828 10.453 11.82 1 84.62 210 GLU A N 1
ATOM 1691 C CA . GLU A 1 210 ? -22.031 10.109 12.578 1 84.62 210 GLU A CA 1
ATOM 1692 C C . GLU A 1 210 ? -22.891 11.344 12.844 1 84.62 210 GLU A C 1
ATOM 1694 O O . GLU A 1 210 ? -24.109 11.25 12.875 1 84.62 210 GLU A O 1
ATOM 1699 N N . GLU A 1 211 ? -22.234 12.438 13.016 1 81.44 211 GLU A N 1
ATOM 1700 C CA . GLU A 1 211 ? -22.938 13.68 13.312 1 81.44 211 GLU A CA 1
ATOM 1701 C C . GLU A 1 211 ? -23.562 14.273 12.047 1 81.44 211 GLU A C 1
ATOM 1703 O O . GLU A 1 211 ? -24.578 14.953 12.109 1 81.44 211 GLU A O 1
ATOM 1708 N N . THR A 1 212 ? -22.812 14.133 10.844 1 69.5 212 THR A N 1
ATOM 1709 C CA . THR A 1 212 ? -23.312 14.672 9.586 1 69.5 212 THR A CA 1
ATOM 1710 C C . THR A 1 212 ? -23.359 13.594 8.508 1 69.5 212 THR A C 1
ATOM 1712 O O . THR A 1 212 ? -22.422 13.477 7.711 1 69.5 212 THR A O 1
ATOM 1715 N N . PRO A 1 213 ? -24.234 12.609 8.602 1 62.31 213 PRO A N 1
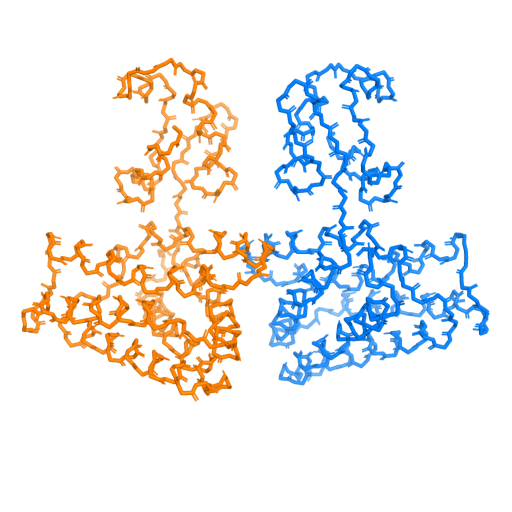ATOM 1716 C CA . PRO A 1 213 ? -24.25 11.469 7.68 1 62.31 213 PRO A CA 1
ATOM 1717 C C . PRO A 1 213 ? -24.141 11.891 6.219 1 62.31 213 PRO A C 1
ATOM 1719 O O . PRO A 1 213 ? -23.703 11.102 5.375 1 62.31 213 PRO A O 1
ATOM 1722 N N . GLY A 1 214 ? -24.766 12.945 5.719 1 51.47 214 GLY A N 1
ATOM 1723 C CA . GLY A 1 214 ? -24.922 13.336 4.328 1 51.47 214 GLY A CA 1
ATOM 1724 C C . GLY A 1 214 ? -23.625 13.82 3.693 1 51.47 214 GLY A C 1
ATOM 1725 O O . GLY A 1 214 ? -23.609 14.211 2.525 1 51.47 214 GLY A O 1
ATOM 1726 N N . GLY A 1 215 ? -22.484 14.016 4.43 1 43.34 215 GLY A N 1
ATOM 1727 C CA . GLY A 1 215 ? -21.359 14.648 3.744 1 43.34 215 GLY A CA 1
ATOM 1728 C C . GLY A 1 215 ? -20.359 13.664 3.18 1 43.34 215 GLY A C 1
ATOM 1729 O O . GLY A 1 215 ? -20.344 12.5 3.584 1 43.34 215 GLY A O 1
ATOM 1730 N N . MET B 1 1 ? -4.469 -2.314 -25.125 1 54.78 1 MET B N 1
ATOM 1731 C CA . MET B 1 1 ? -3.738 -1.765 -23.984 1 54.78 1 MET B CA 1
ATOM 1732 C C . MET B 1 1 ? -3.512 -2.832 -22.922 1 54.78 1 MET B C 1
ATOM 1734 O O . MET B 1 1 ? -2.393 -2.994 -22.422 1 54.78 1 MET B O 1
ATOM 1738 N N . THR B 1 2 ? -4.484 -3.713 -22.906 1 65.25 2 THR B N 1
ATOM 1739 C CA . THR B 1 2 ? -4.496 -4.801 -21.938 1 65.25 2 THR B CA 1
ATOM 1740 C C . THR B 1 2 ? -3.59 -5.941 -22.391 1 65.25 2 THR B C 1
ATOM 1742 O O . THR B 1 2 ? -2.947 -6.594 -21.562 1 65.25 2 THR B O 1
ATOM 1745 N N . ALA B 1 3 ? -3.402 -5.926 -23.672 1 72.69 3 ALA B N 1
ATOM 1746 C CA . ALA B 1 3 ? -2.693 -7.098 -24.172 1 72.69 3 ALA B CA 1
ATOM 1747 C C . ALA B 1 3 ? -1.201 -7.012 -23.875 1 72.69 3 ALA B C 1
ATOM 1749 O O . ALA B 1 3 ? -0.59 -8 -23.453 1 72.69 3 ALA B O 1
ATOM 1750 N N . LEU B 1 4 ? -0.601 -5.863 -24.109 1 78.94 4 LEU B N 1
ATOM 1751 C CA . LEU B 1 4 ? 0.82 -5.684 -23.828 1 78.94 4 LEU B CA 1
ATOM 1752 C C . LEU B 1 4 ? 1.12 -5.926 -22.359 1 78.94 4 LEU B C 1
ATOM 1754 O O . LEU B 1 4 ? 2.07 -6.633 -22.016 1 78.94 4 LEU B O 1
ATOM 1758 N N . ARG B 1 5 ? 0.265 -5.43 -21.578 1 75.38 5 ARG B N 1
ATOM 1759 C CA . ARG B 1 5 ? 0.39 -5.598 -20.125 1 75.38 5 ARG B CA 1
ATOM 1760 C C . ARG B 1 5 ? 0.38 -7.074 -19.75 1 75.38 5 ARG B C 1
ATOM 1762 O O . ARG B 1 5 ? 1.233 -7.531 -18.984 1 75.38 5 ARG B O 1
ATOM 1769 N N . ASN B 1 6 ? -0.526 -7.754 -20.344 1 72 6 ASN B N 1
ATOM 1770 C CA . ASN B 1 6 ? -0.662 -9.172 -20.031 1 72 6 ASN B CA 1
ATOM 1771 C C . ASN B 1 6 ? 0.557 -9.969 -20.5 1 72 6 ASN B C 1
ATOM 1773 O O . ASN B 1 6 ? 1.002 -10.891 -19.812 1 72 6 ASN B O 1
ATOM 1777 N N . ARG B 1 7 ? 1.09 -9.555 -21.578 1 73.88 7 ARG B N 1
ATOM 1778 C CA . ARG B 1 7 ? 2.256 -10.266 -22.094 1 73.88 7 ARG B CA 1
ATOM 1779 C C . ARG B 1 7 ? 3.469 -10.055 -21.203 1 73.88 7 ARG B C 1
ATOM 1781 O O . ARG B 1 7 ? 4.277 -10.969 -21.016 1 73.88 7 ARG B O 1
ATOM 1788 N N . VAL B 1 8 ? 3.551 -8.922 -20.703 1 73.44 8 VAL B N 1
ATOM 1789 C CA . VAL B 1 8 ? 4.645 -8.633 -19.781 1 73.44 8 VAL B CA 1
ATOM 1790 C C . VAL B 1 8 ? 4.441 -9.383 -18.469 1 73.44 8 VAL B C 1
ATOM 1792 O O . VAL B 1 8 ? 5.355 -10.055 -17.984 1 73.44 8 VAL B O 1
ATOM 1795 N N . LEU B 1 9 ? 3.205 -9.43 -18 1 68.75 9 LEU B N 1
ATOM 1796 C CA . LEU B 1 9 ? 2.875 -10.031 -16.719 1 68.75 9 LEU B CA 1
ATOM 1797 C C . LEU B 1 9 ? 2.965 -11.555 -16.797 1 68.75 9 LEU B C 1
ATOM 1799 O O . LEU B 1 9 ? 3.348 -12.211 -15.82 1 68.75 9 LEU B O 1
ATOM 1803 N N . GLU B 1 10 ? 2.646 -12.016 -17.969 1 65.25 10 GLU B N 1
ATOM 1804 C CA . GLU B 1 10 ? 2.664 -13.461 -18.172 1 65.25 10 GLU B CA 1
ATOM 1805 C C . GLU B 1 10 ? 4.066 -13.953 -18.516 1 65.25 10 GLU B C 1
ATOM 1807 O O . GLU B 1 10 ? 4.281 -15.156 -18.688 1 65.25 10 GLU B O 1
ATOM 1812 N N . GLY B 1 11 ? 4.957 -13.086 -18.609 1 68.44 11 GLY B N 1
ATOM 1813 C CA . GLY B 1 11 ? 6.34 -13.445 -18.875 1 68.44 11 GLY B CA 1
ATOM 1814 C C . GLY B 1 11 ? 6.613 -13.727 -20.344 1 68.44 11 GLY B C 1
ATOM 1815 O O . GLY B 1 11 ? 7.672 -14.258 -20.688 1 68.44 11 GLY B O 1
ATOM 1816 N N . LYS B 1 12 ? 5.766 -13.414 -21.109 1 72 12 LYS B N 1
ATOM 1817 C CA . LYS B 1 12 ? 5.953 -13.633 -22.547 1 72 12 LYS B CA 1
ATOM 1818 C C . LYS B 1 12 ? 6.965 -12.648 -23.125 1 72 12 LYS B C 1
ATOM 1820 O O . LYS B 1 12 ? 7.578 -12.922 -24.156 1 72 12 LYS B O 1
ATOM 1825 N N . LEU B 1 13 ? 7.102 -11.531 -22.578 1 77.5 13 LEU B N 1
ATOM 1826 C CA . LEU B 1 13 ? 8.188 -10.586 -22.828 1 77.5 13 LEU B CA 1
ATOM 1827 C C . LEU B 1 13 ? 9.211 -10.617 -21.703 1 77.5 13 LEU B C 1
ATOM 1829 O O . LEU B 1 13 ? 8.898 -10.227 -20.562 1 77.5 13 LEU B O 1
ATOM 1833 N N . LEU B 1 14 ? 10.359 -11.094 -21.984 1 74.56 14 LEU B N 1
ATOM 1834 C CA . LEU B 1 14 ? 11.359 -11.352 -20.953 1 74.56 14 LEU B CA 1
ATOM 1835 C C . LEU B 1 14 ? 11.883 -10.055 -20.359 1 74.56 14 LEU B C 1
ATOM 1837 O O . LEU B 1 14 ? 11.984 -9.039 -21.062 1 74.56 14 LEU B O 1
ATOM 1841 N N . PRO B 1 15 ? 12.297 -10.133 -19.109 1 77.62 15 PRO B N 1
ATOM 1842 C CA . PRO B 1 15 ? 12.953 -8.961 -18.531 1 77.62 15 PRO B CA 1
ATOM 1843 C C . PRO B 1 15 ? 14.156 -8.492 -19.328 1 77.62 15 PRO B C 1
ATOM 1845 O O . PRO B 1 15 ? 14.922 -9.32 -19.844 1 77.62 15 PRO B O 1
ATOM 1848 N N . GLY B 1 16 ? 14.188 -7.23 -19.5 1 80.88 16 GLY B N 1
ATOM 1849 C CA . GLY B 1 16 ? 15.32 -6.672 -20.234 1 80.88 16 GLY B CA 1
ATOM 1850 C C . GLY B 1 16 ? 15.07 -6.535 -21.719 1 80.88 16 GLY B C 1
ATOM 1851 O O . GLY B 1 16 ? 15.852 -5.906 -22.438 1 80.88 16 GLY B O 1
ATOM 1852 N N . THR B 1 17 ? 13.945 -7.098 -22.156 1 85.06 17 THR B N 1
ATOM 1853 C CA . THR B 1 17 ? 13.617 -7.027 -23.578 1 85.06 17 THR B CA 1
ATOM 1854 C C . THR B 1 17 ? 13.258 -5.602 -23.984 1 85.06 17 THR B C 1
ATOM 1856 O O . THR B 1 17 ? 12.453 -4.945 -23.312 1 85.06 17 THR B O 1
ATOM 1859 N N . LYS B 1 18 ? 13.906 -5.156 -25.047 1 90.81 18 LYS B N 1
ATOM 1860 C CA . LYS B 1 18 ? 13.555 -3.854 -25.609 1 90.81 18 LYS B CA 1
ATOM 1861 C C . LYS B 1 18 ? 12.234 -3.922 -26.375 1 90.81 18 LYS B C 1
ATOM 1863 O O . LYS B 1 18 ? 11.992 -4.875 -27.109 1 90.81 18 LYS B O 1
ATOM 1868 N N . LEU B 1 19 ? 11.406 -2.998 -26.109 1 91.62 19 LEU B N 1
ATOM 1869 C CA . LEU B 1 19 ? 10.102 -2.945 -26.75 1 91.62 19 LEU B CA 1
ATOM 1870 C C . LEU B 1 19 ? 10.047 -1.828 -27.781 1 91.62 19 LEU B C 1
ATOM 1872 O O . LEU B 1 19 ? 10.062 -0.646 -27.438 1 91.62 19 LEU B O 1
ATOM 1876 N N . LYS B 1 20 ? 10.055 -2.174 -29.031 1 91 20 LYS B N 1
ATOM 1877 C CA . LYS B 1 20 ? 9.969 -1.203 -30.125 1 91 20 LYS B CA 1
ATOM 1878 C C . LYS B 1 20 ? 8.523 -0.953 -30.531 1 91 20 LYS B C 1
ATOM 1880 O O . LYS B 1 20 ? 7.805 -1.886 -30.891 1 91 20 LYS B O 1
ATOM 1885 N N . GLU B 1 21 ? 8.164 0.287 -30.406 1 89.81 21 GLU B N 1
ATOM 1886 C CA . GLU B 1 21 ? 6.781 0.674 -30.688 1 89.81 21 GLU B CA 1
ATOM 1887 C C . GLU B 1 21 ? 6.32 0.132 -32.031 1 89.81 21 GLU B C 1
ATOM 1889 O O . GLU B 1 21 ? 5.219 -0.412 -32.156 1 89.81 21 GLU B O 1
ATOM 1894 N N . ALA B 1 22 ? 7.188 0.282 -33.062 1 90.31 22 ALA B N 1
ATOM 1895 C CA . ALA B 1 22 ? 6.848 -0.139 -34.438 1 90.31 22 ALA B CA 1
ATOM 1896 C C . ALA B 1 22 ? 6.605 -1.645 -34.5 1 90.31 22 ALA B C 1
ATOM 1898 O O . ALA B 1 22 ? 5.648 -2.102 -35.125 1 90.31 22 ALA B O 1
ATOM 1899 N N . GLU B 1 23 ? 7.406 -2.438 -33.875 1 91.31 23 GLU B N 1
ATOM 1900 C CA . GLU B 1 23 ? 7.285 -3.893 -33.875 1 91.31 23 GLU B CA 1
ATOM 1901 C C . GLU B 1 23 ? 6.02 -4.332 -33.125 1 91.31 23 GLU B C 1
ATOM 1903 O O . GLU B 1 23 ? 5.32 -5.242 -33.594 1 91.31 23 GLU B O 1
ATOM 1908 N N . LEU B 1 24 ? 5.766 -3.74 -32.031 1 90.25 24 LEU B N 1
ATOM 1909 C CA . LEU B 1 24 ? 4.578 -4.07 -31.25 1 90.25 24 LEU B CA 1
ATOM 1910 C C . LEU B 1 24 ? 3.307 -3.713 -32 1 90.25 24 LEU B C 1
ATOM 1912 O O . LEU B 1 24 ? 2.33 -4.465 -31.984 1 90.25 24 LEU B O 1
ATOM 1916 N N . ALA B 1 25 ? 3.352 -2.531 -32.625 1 90.88 25 ALA B N 1
ATOM 1917 C CA . ALA B 1 25 ? 2.213 -2.115 -33.469 1 90.88 25 ALA B CA 1
ATOM 1918 C C . ALA B 1 25 ? 1.902 -3.154 -34.531 1 90.88 25 ALA B C 1
ATOM 1920 O O . ALA B 1 25 ? 0.74 -3.508 -34.75 1 90.88 25 ALA B O 1
ATOM 1921 N N . ALA B 1 26 ? 2.895 -3.643 -35.188 1 91.44 26 ALA B N 1
ATOM 1922 C CA . ALA B 1 26 ? 2.75 -4.664 -36.219 1 91.44 26 ALA B CA 1
ATOM 1923 C C . ALA B 1 26 ? 2.209 -5.965 -35.625 1 91.44 26 ALA B C 1
ATOM 1925 O O . ALA B 1 26 ? 1.322 -6.594 -36.219 1 91.44 26 ALA B O 1
ATOM 1926 N N . GLN B 1 27 ? 2.676 -6.324 -34.5 1 87.75 27 GLN B N 1
ATOM 1927 C CA . GLN B 1 27 ? 2.299 -7.57 -33.844 1 87.75 27 GLN B CA 1
ATOM 1928 C C . GLN B 1 27 ? 0.835 -7.543 -33.406 1 87.75 27 GLN B C 1
ATOM 1930 O O . GLN B 1 27 ? 0.14 -8.555 -33.5 1 87.75 27 GLN B O 1
ATOM 1935 N N . PHE B 1 28 ? 0.419 -6.438 -32.969 1 88.19 28 PHE B N 1
ATOM 1936 C CA . PHE B 1 28 ? -0.928 -6.348 -32.406 1 88.19 28 PHE B CA 1
ATOM 1937 C C . PHE B 1 28 ? -1.902 -5.801 -33.438 1 88.19 28 PHE B C 1
ATOM 1939 O O . PHE B 1 28 ? -3.109 -5.738 -33.219 1 88.19 28 PHE B O 1
ATOM 1946 N N . GLY B 1 29 ? -1.444 -5.371 -34.594 1 90.94 29 GLY B N 1
ATOM 1947 C CA . GLY B 1 29 ? -2.287 -4.898 -35.688 1 90.94 29 GLY B CA 1
ATOM 1948 C C . GLY B 1 29 ? -2.932 -3.555 -35.406 1 90.94 29 GLY B C 1
ATOM 1949 O O . GLY B 1 29 ? -4.113 -3.355 -35.688 1 90.94 29 GLY B O 1
ATOM 1950 N N . VAL B 1 30 ? -2.299 -2.764 -34.719 1 91.25 30 VAL B N 1
ATOM 1951 C CA . VAL B 1 30 ? -2.809 -1.438 -34.375 1 91.25 30 VAL B CA 1
ATOM 1952 C C . VAL B 1 30 ? -1.771 -0.379 -34.75 1 91.25 30 VAL B C 1
ATOM 1954 O O . VAL B 1 30 ? -0.66 -0.71 -35.156 1 91.25 30 VAL B O 1
ATOM 1957 N N . SER B 1 31 ? -2.221 0.865 -34.656 1 88.5 31 SER B N 1
ATOM 1958 C CA . SER B 1 31 ? -1.305 1.973 -34.906 1 88.5 31 SER B CA 1
ATOM 1959 C C . SER B 1 31 ? -0.353 2.182 -33.75 1 88.5 31 SER B C 1
ATOM 1961 O O . SER B 1 31 ? -0.494 1.538 -32.688 1 88.5 31 SER B O 1
ATOM 1963 N N . ARG B 1 32 ? 0.642 3.088 -33.938 1 89.12 32 ARG B N 1
ATOM 1964 C CA . ARG B 1 32 ? 1.642 3.359 -32.906 1 89.12 32 ARG B CA 1
ATOM 1965 C C . ARG B 1 32 ? 1.029 4.125 -31.75 1 89.12 32 ARG B C 1
ATOM 1967 O O . ARG B 1 32 ? 1.511 4.027 -30.625 1 89.12 32 ARG B O 1
ATOM 1974 N N . THR B 1 33 ? -0.031 4.777 -31.953 1 84.12 33 THR B N 1
ATOM 1975 C CA . THR B 1 33 ? -0.643 5.613 -30.922 1 84.12 33 THR B CA 1
ATOM 1976 C C . THR B 1 33 ? -1.146 4.758 -29.75 1 84.12 33 THR B C 1
ATOM 1978 O O . THR B 1 33 ? -0.777 4.988 -28.609 1 84.12 33 THR B O 1
ATOM 1981 N N . PRO B 1 34 ? -1.942 3.773 -30 1 86.94 34 PRO B N 1
ATOM 1982 C CA . PRO B 1 34 ? -2.402 2.936 -28.891 1 86.94 34 PRO B CA 1
ATOM 1983 C C . PRO B 1 34 ? -1.264 2.182 -28.219 1 86.94 34 PRO B C 1
ATOM 1985 O O . PRO B 1 34 ? -1.323 1.928 -27 1 86.94 34 PRO B O 1
ATOM 1988 N N . ILE B 1 35 ? -0.282 1.839 -28.953 1 87.56 35 ILE B N 1
ATOM 1989 C CA . ILE B 1 35 ? 0.867 1.15 -28.375 1 87.56 35 ILE B CA 1
ATOM 1990 C C . ILE B 1 35 ? 1.593 2.082 -27.406 1 87.56 35 ILE B C 1
ATOM 1992 O O . ILE B 1 35 ? 1.96 1.675 -26.297 1 87.56 35 ILE B O 1
ATOM 1996 N N . ARG B 1 36 ? 1.776 3.295 -27.781 1 82.88 36 ARG B N 1
ATOM 1997 C CA . ARG B 1 36 ? 2.432 4.277 -26.922 1 82.88 36 ARG B CA 1
ATOM 1998 C C . ARG B 1 36 ? 1.656 4.469 -25.625 1 82.88 36 ARG B C 1
ATOM 2000 O O . ARG B 1 36 ? 2.25 4.535 -24.547 1 82.88 36 ARG B O 1
ATOM 2007 N N . GLU B 1 37 ? 0.427 4.469 -25.766 1 82 37 GLU B N 1
ATOM 2008 C CA . GLU B 1 37 ? -0.414 4.609 -24.578 1 82 37 GLU B CA 1
ATOM 2009 C C . GLU B 1 37 ? -0.263 3.41 -23.656 1 82 37 GLU B C 1
ATOM 2011 O O . GLU B 1 37 ? -0.183 3.57 -22.438 1 82 37 GLU B O 1
ATOM 2016 N N . ALA B 1 38 ? -0.232 2.307 -24.25 1 83.75 38 ALA B N 1
ATOM 2017 C CA . ALA B 1 38 ? -0.075 1.075 -23.484 1 83.75 38 ALA B CA 1
ATOM 2018 C C . ALA B 1 38 ? 1.285 1.03 -22.797 1 83.75 38 ALA B C 1
ATOM 2020 O O . ALA B 1 38 ? 1.395 0.573 -21.656 1 83.75 38 ALA B O 1
ATOM 2021 N N . LEU B 1 39 ? 2.258 1.495 -23.531 1 86.06 39 LEU B N 1
ATOM 2022 C CA . LEU B 1 39 ? 3.611 1.486 -22.984 1 86.06 39 LEU B CA 1
ATOM 2023 C C . LEU B 1 39 ? 3.746 2.49 -21.844 1 86.06 39 LEU B C 1
ATOM 2025 O O . LEU B 1 39 ? 4.387 2.203 -20.828 1 86.06 39 LEU B O 1
ATOM 2029 N N . VAL B 1 40 ? 3.09 3.572 -21.969 1 76.75 40 VAL B N 1
ATOM 2030 C CA . VAL B 1 40 ? 3.09 4.582 -20.906 1 76.75 40 VAL B CA 1
ATOM 2031 C C . VAL B 1 40 ? 2.381 4.039 -19.672 1 76.75 40 VAL B C 1
ATOM 2033 O O . VAL B 1 40 ? 2.863 4.211 -18.547 1 76.75 40 VAL B O 1
ATOM 2036 N N . ALA B 1 41 ? 1.353 3.369 -19.906 1 73.69 41 ALA B N 1
ATOM 2037 C CA . ALA B 1 41 ? 0.618 2.762 -18.797 1 73.69 41 ALA B CA 1
ATOM 2038 C C . ALA B 1 41 ? 1.455 1.688 -18.109 1 73.69 41 ALA B C 1
ATOM 2040 O O . ALA B 1 41 ? 1.506 1.628 -16.875 1 73.69 41 ALA B O 1
ATOM 2041 N N . ALA B 1 42 ? 2.1 0.891 -18.938 1 78.75 42 ALA B N 1
ATOM 2042 C CA . ALA B 1 42 ? 2.941 -0.179 -18.406 1 78.75 42 ALA B CA 1
ATOM 2043 C C . ALA B 1 42 ? 4.129 0.389 -17.641 1 78.75 42 ALA B C 1
ATOM 2045 O O . ALA B 1 42 ? 4.574 -0.2 -16.656 1 78.75 42 ALA B O 1
ATOM 2046 N N . GLU B 1 43 ? 4.594 1.498 -18.078 1 78.12 43 GLU B N 1
ATOM 2047 C CA . GLU B 1 43 ? 5.691 2.168 -17.375 1 78.12 43 GLU B CA 1
ATOM 2048 C C . GLU B 1 43 ? 5.246 2.682 -16.016 1 78.12 43 GLU B C 1
ATOM 2050 O O . GLU B 1 43 ? 5.965 2.531 -15.023 1 78.12 43 GLU B O 1
ATOM 2055 N N . ARG B 1 44 ? 4.109 3.16 -15.977 1 68.44 44 ARG B N 1
ATOM 2056 C CA . ARG B 1 44 ? 3.555 3.67 -14.727 1 68.44 44 ARG B CA 1
ATOM 2057 C C . ARG B 1 44 ? 3.334 2.541 -13.727 1 68.44 44 ARG B C 1
ATOM 2059 O O . ARG B 1 44 ? 3.5 2.734 -12.516 1 68.44 44 ARG B O 1
ATOM 2066 N N . GLU B 1 45 ? 3.068 1.458 -14.336 1 69.31 45 GLU B N 1
ATOM 2067 C CA . GLU B 1 45 ? 2.811 0.295 -13.492 1 69.31 45 GLU B CA 1
ATOM 2068 C C . GLU B 1 45 ? 4.113 -0.378 -13.07 1 69.31 45 GLU B C 1
ATOM 2070 O O . GLU B 1 45 ? 4.102 -1.308 -12.266 1 69.31 45 GLU B O 1
ATOM 2075 N N . GLY B 1 46 ? 5.148 0.131 -13.672 1 71.94 46 GLY B N 1
ATOM 2076 C CA . GLY B 1 46 ? 6.449 -0.41 -13.297 1 71.94 46 GLY B CA 1
ATOM 2077 C C . GLY B 1 46 ? 6.801 -1.678 -14.055 1 71.94 46 GLY B C 1
ATOM 2078 O O . GLY B 1 46 ? 7.707 -2.412 -13.648 1 71.94 46 GLY B O 1
ATOM 2079 N N . LEU B 1 47 ? 6.086 -1.971 -15.062 1 76.88 47 LEU B N 1
ATOM 2080 C CA . LEU B 1 47 ? 6.309 -3.197 -15.82 1 76.88 47 LEU B CA 1
ATOM 2081 C C . LEU B 1 47 ? 7.375 -2.988 -16.891 1 76.88 47 LEU B C 1
ATOM 2083 O O . LEU B 1 47 ? 8.055 -3.938 -17.297 1 76.88 47 LEU B O 1
ATOM 2087 N N . VAL B 1 48 ? 7.387 -1.758 -17.406 1 83.31 48 VAL B N 1
ATOM 2088 C CA . VAL B 1 48 ? 8.375 -1.379 -18.406 1 83.31 48 VAL B CA 1
ATOM 2089 C C . VAL B 1 48 ? 9.094 -0.106 -17.969 1 83.31 48 VAL B C 1
ATOM 2091 O O . VAL B 1 48 ? 8.594 0.643 -17.141 1 83.31 48 VAL B O 1
ATOM 2094 N N . THR B 1 49 ? 10.305 0.072 -18.359 1 83.88 49 THR B N 1
ATOM 2095 C CA . THR B 1 49 ? 11.078 1.284 -18.109 1 83.88 49 THR B CA 1
ATOM 2096 C C . THR B 1 49 ? 11.352 2.031 -19.406 1 83.88 49 THR B C 1
ATOM 2098 O O . THR B 1 49 ? 11.539 1.41 -20.469 1 83.88 49 THR B O 1
ATOM 2101 N N . TYR B 1 50 ? 11.242 3.348 -19.25 1 85.88 50 TYR B N 1
ATOM 2102 C CA . TYR B 1 50 ? 11.57 4.191 -20.406 1 85.88 50 TYR B CA 1
ATOM 2103 C C . TYR B 1 50 ? 12.891 4.918 -20.188 1 85.88 50 TYR B C 1
ATOM 2105 O O . TYR B 1 50 ? 13.148 5.441 -19.094 1 85.88 50 TYR B O 1
ATOM 2113 N N . GLU B 1 51 ? 13.773 4.871 -21.062 1 84.38 51 GLU B N 1
ATOM 2114 C CA . GLU B 1 51 ? 15 5.66 -21.094 1 84.38 51 GLU B CA 1
ATOM 2115 C C . GLU B 1 51 ? 15.07 6.52 -22.359 1 84.38 51 GLU B C 1
ATOM 2117 O O . GLU B 1 51 ? 14.828 6.031 -23.453 1 84.38 51 GLU B O 1
ATOM 2122 N N . THR B 1 52 ? 15.422 7.773 -22.016 1 81.62 52 THR B N 1
ATOM 2123 C CA . THR B 1 52 ? 15.57 8.695 -23.141 1 81.62 52 THR B CA 1
ATOM 2124 C C . THR B 1 52 ? 16.547 8.141 -24.172 1 81.62 52 THR B C 1
ATOM 2126 O O . THR B 1 52 ? 17.625 7.652 -23.812 1 81.62 52 THR B O 1
ATOM 2129 N N . ASN B 1 53 ? 16.125 8.109 -25.469 1 80.31 53 ASN B N 1
ATOM 2130 C CA . ASN B 1 53 ? 16.922 7.676 -26.625 1 80.31 53 ASN B CA 1
ATOM 2131 C C . ASN B 1 53 ? 17.047 6.156 -26.672 1 80.31 53 ASN B C 1
ATOM 2133 O O . ASN B 1 53 ? 17.703 5.617 -27.578 1 80.31 53 ASN B O 1
ATOM 2137 N N . ARG B 1 54 ? 16.688 5.336 -25.688 1 84.5 54 ARG B N 1
ATOM 2138 C CA . ARG B 1 54 ? 16.766 3.877 -25.703 1 84.5 54 ARG B CA 1
ATOM 2139 C C . ARG B 1 54 ? 15.367 3.262 -25.812 1 84.5 54 ARG B C 1
ATOM 2141 O O . ARG B 1 54 ? 15.227 2.104 -26.203 1 84.5 54 ARG B O 1
ATOM 2148 N N . GLY B 1 55 ? 14.406 4.086 -25.391 1 89.31 55 GLY B N 1
ATOM 2149 C CA . GLY B 1 55 ? 13.039 3.605 -25.531 1 89.31 55 GLY B CA 1
ATOM 2150 C C . GLY B 1 55 ? 12.562 2.818 -24.312 1 89.31 55 GLY B C 1
ATOM 2151 O O . GLY B 1 55 ? 12.953 3.117 -23.188 1 89.31 55 GLY B O 1
ATOM 2152 N N . TYR B 1 56 ? 11.578 1.857 -24.594 1 90.62 56 TYR B N 1
ATOM 2153 C CA . TYR B 1 56 ? 10.953 1.079 -23.531 1 90.62 56 TYR B CA 1
ATOM 2154 C C . TYR B 1 56 ? 11.602 -0.295 -23.406 1 90.62 56 TYR B C 1
ATOM 2156 O O . TYR B 1 56 ? 11.922 -0.929 -24.406 1 90.62 56 TYR B O 1
ATOM 2164 N N . THR B 1 57 ? 11.914 -0.732 -22.156 1 89 57 THR B N 1
ATOM 2165 C CA . THR B 1 57 ? 12.438 -2.057 -21.844 1 89 57 THR B CA 1
ATOM 2166 C C . THR B 1 57 ? 11.617 -2.715 -20.734 1 89 57 THR B C 1
ATOM 2168 O O . THR B 1 57 ? 11.188 -2.047 -19.797 1 89 57 THR B O 1
ATOM 2171 N N . VAL B 1 58 ? 11.352 -4.02 -20.969 1 84.94 58 VAL B N 1
ATOM 2172 C CA . VAL B 1 58 ? 10.688 -4.75 -19.891 1 84.94 58 VAL B CA 1
ATOM 2173 C C . VAL B 1 58 ? 11.555 -4.719 -18.641 1 84.94 58 VAL B C 1
ATOM 2175 O O . VAL B 1 58 ? 12.758 -5.004 -18.688 1 84.94 58 VAL B O 1
ATOM 2178 N N . ARG B 1 59 ? 10.922 -4.348 -17.547 1 80.5 59 ARG B N 1
ATOM 2179 C CA . ARG B 1 59 ? 11.672 -4.195 -16.312 1 80.5 59 ARG B CA 1
ATOM 2180 C C . ARG B 1 59 ? 12.25 -5.527 -15.852 1 80.5 59 ARG B C 1
ATOM 2182 O O . ARG B 1 59 ? 11.602 -6.57 -15.977 1 80.5 59 ARG B O 1
ATOM 2189 N N . GLN B 1 60 ? 13.523 -5.449 -15.438 1 77.06 60 GLN B N 1
ATOM 2190 C CA . GLN B 1 60 ? 14.172 -6.594 -14.805 1 77.06 60 GLN B CA 1
ATOM 2191 C C . GLN B 1 60 ? 14.047 -6.527 -13.289 1 77.06 60 GLN B C 1
ATOM 2193 O O . GLN B 1 60 ? 14.516 -5.574 -12.656 1 77.06 60 GLN B O 1
ATOM 2198 N N . PHE B 1 61 ? 13.305 -7.527 -12.812 1 77.38 61 PHE B N 1
ATOM 2199 C CA . PHE B 1 61 ? 13.156 -7.574 -11.367 1 77.38 61 PHE B CA 1
ATOM 2200 C C . PHE B 1 61 ? 14.234 -8.461 -10.742 1 77.38 61 PHE B C 1
ATOM 2202 O O . PHE B 1 61 ? 14.578 -9.508 -11.305 1 77.38 61 PHE B O 1
ATOM 2209 N N . THR B 1 62 ? 14.805 -8 -9.75 1 79.19 62 THR B N 1
ATOM 2210 C CA . THR B 1 62 ? 15.781 -8.766 -8.984 1 79.19 62 THR B CA 1
ATOM 2211 C C . THR B 1 62 ? 15.102 -9.594 -7.898 1 79.19 62 THR B C 1
ATOM 2213 O O . THR B 1 62 ? 13.906 -9.422 -7.641 1 79.19 62 THR B O 1
ATOM 2216 N N . ARG B 1 63 ? 15.82 -10.531 -7.32 1 82.75 63 ARG B N 1
ATOM 2217 C CA . ARG B 1 63 ? 15.305 -11.273 -6.172 1 82.75 63 ARG B CA 1
ATOM 2218 C C . ARG B 1 63 ? 14.938 -10.328 -5.031 1 82.75 63 ARG B C 1
ATOM 2220 O O . ARG B 1 63 ? 13.984 -10.586 -4.293 1 82.75 63 ARG B O 1
ATOM 2227 N N . ARG B 1 64 ? 15.68 -9.242 -4.992 1 85.5 64 ARG B N 1
ATOM 2228 C CA . ARG B 1 64 ? 15.367 -8.242 -3.975 1 85.5 64 ARG B CA 1
ATOM 2229 C C . ARG B 1 64 ? 14.016 -7.586 -4.25 1 85.5 64 ARG B C 1
ATOM 2231 O O . ARG B 1 64 ? 13.242 -7.34 -3.326 1 85.5 64 ARG B O 1
ATOM 2238 N N . ASP B 1 65 ? 13.742 -7.34 -5.492 1 83.06 65 ASP B N 1
ATOM 2239 C CA . ASP B 1 65 ? 12.453 -6.781 -5.867 1 83.06 65 ASP B CA 1
ATOM 2240 C C . ASP B 1 65 ? 11.312 -7.734 -5.512 1 83.06 65 ASP B C 1
ATOM 2242 O O . ASP B 1 65 ? 10.266 -7.305 -5.027 1 83.06 65 ASP B O 1
ATOM 2246 N N . LEU B 1 66 ? 11.578 -8.953 -5.742 1 84.88 66 LEU B N 1
ATOM 2247 C CA . LEU B 1 66 ? 10.578 -9.969 -5.445 1 84.88 66 LEU B CA 1
ATOM 2248 C C . LEU B 1 66 ? 10.336 -10.078 -3.943 1 84.88 66 LEU B C 1
ATOM 2250 O O . LEU B 1 66 ? 9.195 -10.203 -3.5 1 84.88 66 LEU B O 1
ATOM 2254 N N . LEU B 1 67 ? 11.43 -10.047 -3.242 1 88.75 67 LEU B N 1
ATOM 2255 C CA . LEU B 1 67 ? 11.328 -10.109 -1.787 1 88.75 67 LEU B CA 1
ATOM 2256 C C . LEU B 1 67 ? 10.5 -8.945 -1.25 1 88.75 67 LEU B C 1
ATOM 2258 O O . LEU B 1 67 ? 9.617 -9.148 -0.408 1 88.75 67 LEU B O 1
ATOM 2262 N N . GLU B 1 68 ? 10.734 -7.805 -1.747 1 89.12 68 GLU B N 1
ATOM 2263 C CA . GLU B 1 68 ? 9.977 -6.629 -1.333 1 89.12 68 GLU B CA 1
ATOM 2264 C C . GLU B 1 68 ? 8.492 -6.781 -1.667 1 89.12 68 GLU B C 1
ATOM 2266 O O . GLU B 1 68 ? 7.633 -6.359 -0.896 1 89.12 68 GLU B O 1
ATOM 2271 N N . SER B 1 69 ? 8.242 -7.301 -2.785 1 90.44 69 SER B N 1
ATOM 2272 C CA . SER B 1 69 ? 6.855 -7.516 -3.193 1 90.44 69 SER B CA 1
ATOM 2273 C C . SER B 1 69 ? 6.133 -8.453 -2.227 1 90.44 69 SER B C 1
ATOM 2275 O O . SER B 1 69 ? 5.02 -8.156 -1.791 1 90.44 69 SER B O 1
ATOM 2277 N N . TYR B 1 70 ? 6.785 -9.523 -1.853 1 91.31 70 TYR B N 1
ATOM 2278 C CA . TYR B 1 70 ? 6.152 -10.484 -0.955 1 91.31 70 TYR B CA 1
ATOM 2279 C C . TYR B 1 70 ? 5.957 -9.883 0.433 1 91.31 70 TYR B C 1
ATOM 2281 O O . TYR B 1 70 ? 4.953 -10.156 1.098 1 91.31 70 TYR B O 1
ATOM 2289 N N . GLU B 1 71 ? 6.883 -9.109 0.839 1 92.12 71 GLU B N 1
ATOM 2290 C CA . GLU B 1 71 ? 6.754 -8.438 2.127 1 92.12 71 GLU B CA 1
ATOM 2291 C C . GLU B 1 71 ? 5.547 -7.5 2.139 1 92.12 71 GLU B C 1
ATOM 2293 O O . GLU B 1 71 ? 4.766 -7.5 3.09 1 92.12 71 GLU B O 1
ATOM 2298 N N . MET B 1 72 ? 5.418 -6.781 1.082 1 94.5 72 MET B N 1
ATOM 2299 C CA . MET B 1 72 ? 4.289 -5.863 0.976 1 94.5 72 MET B CA 1
ATOM 2300 C C . MET B 1 72 ? 2.979 -6.625 0.806 1 94.5 72 MET B C 1
ATOM 2302 O O . MET B 1 72 ? 1.948 -6.227 1.353 1 94.5 72 MET B O 1
ATOM 2306 N N . ARG B 1 73 ? 3.018 -7.621 0.031 1 94.56 73 ARG B N 1
ATOM 2307 C CA . ARG B 1 73 ? 1.835 -8.461 -0.114 1 94.56 73 ARG B CA 1
ATOM 2308 C C . ARG B 1 73 ? 1.397 -9.031 1.233 1 94.56 73 ARG B C 1
ATOM 2310 O O . ARG B 1 73 ? 0.207 -9.039 1.552 1 94.56 73 ARG B O 1
ATOM 2317 N N . SER B 1 74 ? 2.398 -9.562 1.969 1 95.5 74 SER B N 1
ATOM 2318 C CA . SER B 1 74 ? 2.072 -10.109 3.281 1 95.5 74 SER B CA 1
ATOM 2319 C C . SER B 1 74 ? 1.347 -9.086 4.145 1 95.5 74 SER B C 1
ATOM 2321 O O . SER B 1 74 ? 0.359 -9.406 4.809 1 95.5 74 SER B O 1
ATOM 2323 N N . LEU B 1 75 ? 1.805 -7.895 4.137 1 96.19 75 LEU B N 1
ATOM 2324 C CA . LEU B 1 75 ? 1.21 -6.812 4.914 1 96.19 75 LEU B CA 1
ATOM 2325 C C . LEU B 1 75 ? -0.207 -6.516 4.438 1 96.19 75 LEU B C 1
ATOM 2327 O O . LEU B 1 75 ? -1.148 -6.516 5.234 1 96.19 75 LEU B O 1
ATOM 2331 N N . LEU B 1 76 ? -0.371 -6.301 3.168 1 96.94 76 LEU B N 1
ATOM 2332 C CA . LEU B 1 76 ? -1.646 -5.883 2.6 1 96.94 76 LEU B CA 1
ATOM 2333 C C . LEU B 1 76 ? -2.65 -7.031 2.613 1 96.94 76 LEU B C 1
ATOM 2335 O O . LEU B 1 76 ? -3.809 -6.844 2.996 1 96.94 76 LEU B O 1
ATOM 2339 N N . GLU B 1 77 ? -2.254 -8.18 2.176 1 97.69 77 GLU B N 1
ATOM 2340 C CA . GLU B 1 77 ? -3.182 -9.305 2.08 1 97.69 77 GLU B CA 1
ATOM 2341 C C . GLU B 1 77 ? -3.609 -9.789 3.465 1 97.69 77 GLU B C 1
ATOM 2343 O O . GLU B 1 77 ? -4.746 -10.227 3.652 1 97.69 77 GLU B O 1
ATOM 2348 N N . GLY B 1 78 ? -2.613 -9.773 4.441 1 97.94 78 GLY B N 1
ATOM 2349 C CA . GLY B 1 78 ? -3.035 -10.031 5.812 1 97.94 78 GLY B CA 1
ATOM 2350 C C . GLY B 1 78 ? -4.129 -9.094 6.285 1 97.94 78 GLY B C 1
ATOM 2351 O O . GLY B 1 78 ? -5.148 -9.539 6.82 1 97.94 78 GLY B O 1
ATOM 2352 N N . HIS B 1 79 ? -3.928 -7.805 6.074 1 97.12 79 HIS B N 1
ATOM 2353 C CA . HIS B 1 79 ? -4.906 -6.785 6.445 1 97.12 79 HIS B CA 1
ATOM 2354 C C . HIS B 1 79 ? -6.219 -6.992 5.699 1 97.12 79 HIS B C 1
ATOM 2356 O O . HIS B 1 79 ? -7.297 -6.922 6.297 1 97.12 79 HIS B O 1
ATOM 2362 N N . GLY B 1 80 ? -6.117 -7.215 4.383 1 97.94 80 GLY B N 1
ATOM 2363 C CA . GLY B 1 80 ? -7.301 -7.453 3.576 1 97.94 80 GLY B CA 1
ATOM 2364 C C . GLY B 1 80 ? -8.117 -8.648 4.047 1 97.94 80 GLY B C 1
ATOM 2365 O O . GLY B 1 80 ? -9.344 -8.57 4.137 1 97.94 80 GLY B O 1
ATOM 2366 N N . CYS B 1 81 ? -7.445 -9.727 4.383 1 98.38 81 CYS B N 1
ATOM 2367 C CA . CYS B 1 81 ? -8.125 -10.938 4.84 1 98.38 81 CYS B CA 1
ATOM 2368 C C . CYS B 1 81 ? -8.805 -10.695 6.184 1 98.38 81 CYS B C 1
ATOM 2370 O O . CYS B 1 81 ? -9.883 -11.242 6.449 1 98.38 81 CYS B O 1
ATOM 2372 N N . ARG B 1 82 ? -8.164 -9.93 7.047 1 97.62 82 ARG B N 1
ATOM 2373 C CA . ARG B 1 82 ? -8.789 -9.562 8.312 1 97.62 82 ARG B CA 1
ATOM 2374 C C . ARG B 1 82 ? -10.125 -8.859 8.078 1 97.62 82 ARG B C 1
ATOM 2376 O O . ARG B 1 82 ? -11.133 -9.203 8.703 1 97.62 82 ARG B O 1
ATOM 2383 N N . ILE B 1 83 ? -10.133 -7.922 7.172 1 97.12 83 ILE B N 1
ATOM 2384 C CA . ILE B 1 83 ? -11.336 -7.152 6.859 1 97.12 83 ILE B CA 1
ATOM 2385 C C . ILE B 1 83 ? -12.414 -8.078 6.309 1 97.12 83 ILE B C 1
ATOM 2387 O O . ILE B 1 83 ? -13.578 -7.996 6.711 1 97.12 83 ILE B O 1
ATOM 2391 N N . VAL B 1 84 ? -12.039 -8.945 5.375 1 98.06 84 VAL B N 1
ATOM 2392 C CA . VAL B 1 84 ? -12.984 -9.867 4.754 1 98.06 84 VAL B CA 1
ATOM 2393 C C . VAL B 1 84 ? -13.609 -10.766 5.82 1 98.06 84 VAL B C 1
ATOM 2395 O O . VAL B 1 84 ? -14.82 -10.992 5.816 1 98.06 84 VAL B O 1
ATOM 2398 N N . ALA B 1 85 ? -12.797 -11.242 6.77 1 98.19 85 ALA B N 1
ATOM 2399 C CA . ALA B 1 85 ? -13.297 -12.078 7.852 1 98.19 85 ALA B CA 1
ATOM 2400 C C . ALA B 1 85 ? -14.273 -11.312 8.742 1 98.19 85 ALA B C 1
ATOM 2402 O O . ALA B 1 85 ? -15.312 -11.844 9.141 1 98.19 85 ALA B O 1
ATOM 2403 N N . GLU B 1 86 ? -13.938 -10.094 9.047 1 97.12 86 GLU B N 1
ATOM 2404 C CA . GLU B 1 86 ? -14.789 -9.258 9.891 1 97.12 86 GLU B CA 1
ATOM 2405 C C . GLU B 1 86 ? -16.141 -9.008 9.234 1 97.12 86 GLU B C 1
ATOM 2407 O O . GLU B 1 86 ? -17.172 -9.016 9.906 1 97.12 86 GLU B O 1
ATOM 2412 N N . ARG B 1 87 ? -16.141 -8.867 7.973 1 96.25 87 ARG B N 1
ATOM 2413 C CA . ARG B 1 87 ? -17.359 -8.539 7.242 1 96.25 87 ARG B CA 1
ATOM 2414 C C . ARG B 1 87 ? -18.156 -9.805 6.906 1 96.25 87 ARG B C 1
ATOM 2416 O O . ARG B 1 87 ? -19.375 -9.75 6.73 1 96.25 87 ARG B O 1
ATOM 2423 N N . GLY B 1 88 ? -17.453 -10.82 6.746 1 96.56 88 GLY B N 1
ATOM 2424 C CA . GLY B 1 88 ? -18.078 -12.07 6.344 1 96.56 88 GLY B CA 1
ATOM 2425 C C . GLY B 1 88 ? -17.906 -12.375 4.863 1 96.56 88 GLY B C 1
ATOM 2426 O O . GLY B 1 88 ? -17.938 -11.461 4.035 1 96.56 88 GLY B O 1
ATOM 2427 N N . LEU B 1 89 ? -17.75 -13.609 4.609 1 97.44 89 LEU B N 1
ATOM 2428 C CA . LEU B 1 89 ? -17.516 -14.102 3.254 1 97.44 89 LEU B CA 1
ATOM 2429 C C . LEU B 1 89 ? -18.812 -14.562 2.607 1 97.44 89 LEU B C 1
ATOM 2431 O O . LEU B 1 89 ? -19.484 -15.453 3.125 1 97.44 89 LEU B O 1
ATOM 2435 N N . PRO B 1 90 ? -19.219 -13.938 1.477 1 97.31 90 PRO B N 1
ATOM 2436 C CA . PRO B 1 90 ? -20.406 -14.438 0.78 1 97.31 90 PRO B CA 1
ATOM 2437 C C . PRO B 1 90 ? -20.297 -15.914 0.416 1 97.31 90 PRO B C 1
ATOM 2439 O O . PRO B 1 90 ? -19.234 -16.375 -0.001 1 97.31 90 PRO B O 1
ATOM 2442 N N . LEU B 1 91 ? -21.391 -16.562 0.5 1 97.31 91 LEU B N 1
ATOM 2443 C CA . LEU B 1 91 ? -21.406 -18.016 0.336 1 97.31 91 LEU B CA 1
ATOM 2444 C C . LEU B 1 91 ? -20.984 -18.406 -1.076 1 97.31 91 LEU B C 1
ATOM 2446 O O . LEU B 1 91 ? -20.297 -19.406 -1.27 1 97.31 91 LEU B O 1
ATOM 2450 N N . ASP B 1 92 ? -21.391 -17.641 -2.014 1 97.81 92 ASP B N 1
ATOM 2451 C CA . ASP B 1 92 ? -21.047 -17.953 -3.396 1 97.81 92 ASP B CA 1
ATOM 2452 C C . ASP B 1 92 ? -19.547 -17.797 -3.637 1 97.81 92 ASP B C 1
ATOM 2454 O O . ASP B 1 92 ? -18.938 -18.578 -4.379 1 97.81 92 ASP B O 1
ATOM 2458 N N . VAL B 1 93 ? -18.969 -16.844 -2.992 1 98.38 93 VAL B N 1
ATOM 2459 C CA . VAL B 1 93 ? -17.531 -16.625 -3.113 1 98.38 93 VAL B CA 1
ATOM 2460 C C . VAL B 1 93 ? -16.781 -17.75 -2.406 1 98.38 93 VAL B C 1
ATOM 2462 O O . VAL B 1 93 ? -15.805 -18.281 -2.934 1 98.38 93 VAL B O 1
ATOM 2465 N N . GLU B 1 94 ? -17.234 -18.125 -1.256 1 98.31 94 GLU B N 1
ATOM 2466 C CA . GLU B 1 94 ? -16.625 -19.234 -0.527 1 98.31 94 GLU B CA 1
ATOM 2467 C C . GLU B 1 94 ? -16.609 -20.516 -1.363 1 98.31 94 GLU B C 1
ATOM 2469 O O . GLU B 1 94 ? -15.594 -21.188 -1.457 1 98.31 94 GLU B O 1
ATOM 2474 N N . ARG B 1 95 ? -17.75 -20.781 -1.937 1 98.25 95 ARG B N 1
ATOM 2475 C CA . ARG B 1 95 ? -17.891 -21.984 -2.76 1 98.25 95 ARG B CA 1
ATOM 2476 C C . ARG B 1 95 ? -16.922 -21.938 -3.938 1 98.25 95 ARG B C 1
ATOM 2478 O O . ARG B 1 95 ? -16.281 -22.953 -4.262 1 98.25 95 ARG B O 1
ATOM 2485 N N . ALA B 1 96 ? -16.828 -20.812 -4.559 1 98.38 96 ALA B N 1
ATOM 2486 C CA . ALA B 1 96 ? -15.945 -20.672 -5.707 1 98.38 96 ALA B CA 1
ATOM 2487 C C . ALA B 1 96 ? -14.484 -20.875 -5.301 1 98.38 96 ALA B C 1
ATOM 2489 O O . ALA B 1 96 ? -13.727 -21.531 -6.02 1 98.38 96 ALA B O 1
ATOM 2490 N N . LEU B 1 97 ? -14.133 -20.375 -4.168 1 98.56 97 LEU B N 1
ATOM 2491 C CA . LEU B 1 97 ? -12.75 -20.484 -3.701 1 98.56 97 LEU B CA 1
ATOM 2492 C C . LEU B 1 97 ? -12.438 -21.922 -3.305 1 98.56 97 LEU B C 1
ATOM 2494 O O . LEU B 1 97 ? -11.352 -22.438 -3.6 1 98.56 97 LEU B O 1
ATOM 2498 N N . ARG B 1 98 ? -13.352 -22.625 -2.691 1 98.44 98 ARG B N 1
ATOM 2499 C CA . ARG B 1 98 ? -13.156 -24.031 -2.33 1 98.44 98 ARG B CA 1
ATOM 2500 C C . ARG B 1 98 ? -13.008 -24.906 -3.572 1 98.44 98 ARG B C 1
ATOM 2502 O O . ARG B 1 98 ? -12.156 -25.781 -3.617 1 98.44 98 ARG B O 1
ATOM 2509 N N . ASN B 1 99 ? -13.852 -24.562 -4.523 1 98.5 99 ASN B N 1
ATOM 2510 C CA . ASN B 1 99 ? -13.742 -25.281 -5.789 1 98.5 99 ASN B CA 1
ATOM 2511 C C . ASN B 1 99 ? -12.391 -25.062 -6.453 1 98.5 99 ASN B C 1
ATOM 2513 O O . ASN B 1 99 ? -11.812 -25.984 -7.023 1 98.5 99 ASN B O 1
ATOM 2517 N N . GLY B 1 100 ? -11.93 -23.812 -6.438 1 98.25 100 GLY B N 1
ATOM 2518 C CA . GLY B 1 100 ? -10.609 -23.516 -6.973 1 98.25 100 GLY B CA 1
ATOM 2519 C C . GLY B 1 100 ? -9.5 -24.297 -6.281 1 98.25 100 GLY B C 1
ATOM 2520 O O . GLY B 1 100 ? -8.578 -24.781 -6.938 1 98.25 100 GLY B O 1
ATOM 2521 N N . LEU B 1 101 ? -9.617 -24.453 -4.965 1 97.94 101 LEU B N 1
ATOM 2522 C CA . LEU B 1 101 ? -8.609 -25.188 -4.199 1 97.94 101 LEU B CA 1
ATOM 2523 C C . LEU B 1 101 ? -8.656 -26.672 -4.527 1 97.94 101 LEU B C 1
ATOM 2525 O O . LEU B 1 101 ? -7.613 -27.328 -4.621 1 97.94 101 LEU B O 1
ATOM 2529 N N . ASP B 1 102 ? -9.82 -27.203 -4.73 1 98.06 102 ASP B N 1
ATOM 2530 C CA . ASP B 1 102 ? -9.969 -28.609 -5.129 1 98.06 102 ASP B CA 1
ATOM 2531 C C . ASP B 1 102 ? -9.344 -28.859 -6.5 1 98.06 102 ASP B C 1
ATOM 2533 O O . ASP B 1 102 ? -8.664 -29.859 -6.707 1 98.06 102 ASP B O 1
ATOM 2537 N N . ARG B 1 103 ? -9.578 -27.938 -7.379 1 97.75 103 ARG B N 1
ATOM 2538 C CA . ARG B 1 103 ? -9.016 -28.047 -8.719 1 97.75 103 ARG B CA 1
ATOM 2539 C C . ARG B 1 103 ? -7.488 -27.969 -8.68 1 97.75 103 ARG B C 1
ATOM 2541 O O . ARG B 1 103 ? -6.809 -28.719 -9.375 1 97.75 103 ARG B O 1
ATOM 2548 N N . ALA B 1 104 ? -6.949 -27.062 -7.906 1 96.44 104 ALA B N 1
ATOM 2549 C CA . ALA B 1 104 ? -5.5 -26.938 -7.77 1 96.44 104 ALA B CA 1
ATOM 2550 C C . ALA B 1 104 ? -4.887 -28.219 -7.227 1 96.44 104 ALA B C 1
ATOM 2552 O O . ALA B 1 104 ? -3.838 -28.656 -7.703 1 96.44 104 ALA B O 1
ATOM 2553 N N . GLU B 1 105 ? -5.582 -28.797 -6.238 1 95.75 105 GLU B N 1
ATOM 2554 C CA . GLU B 1 105 ? -5.113 -30.047 -5.645 1 95.75 105 GLU B CA 1
ATOM 2555 C C . GLU B 1 105 ? -5.102 -31.188 -6.668 1 95.75 105 GLU B C 1
ATOM 2557 O O . GLU B 1 105 ? -4.184 -32 -6.688 1 95.75 105 GLU B O 1
ATOM 2562 N N . ALA B 1 106 ? -6.062 -31.172 -7.535 1 96.12 106 ALA B N 1
ATOM 2563 C CA . ALA B 1 106 ? -6.207 -32.219 -8.531 1 96.12 106 ALA B CA 1
ATOM 2564 C C . ALA B 1 106 ? -5.109 -32.156 -9.586 1 96.12 106 ALA B C 1
ATOM 2566 O O . ALA B 1 106 ? -4.781 -33.156 -10.234 1 96.12 106 ALA B O 1
ATOM 2567 N N . LEU B 1 107 ? -4.59 -30.938 -9.758 1 94.94 107 LEU B N 1
ATOM 2568 C CA . LEU B 1 107 ? -3.541 -30.734 -10.75 1 94.94 107 LEU B CA 1
ATOM 2569 C C . LEU B 1 107 ? -2.227 -31.359 -10.281 1 94.94 107 LEU B C 1
ATOM 2571 O O . LEU B 1 107 ? -1.335 -31.625 -11.086 1 94.94 107 LEU B O 1
ATOM 2575 N N . ILE B 1 108 ? -2.066 -31.469 -8.977 1 92.62 108 ILE B N 1
ATOM 2576 C CA . ILE B 1 108 ? -0.811 -31.953 -8.406 1 92.62 108 ILE B CA 1
ATOM 2577 C C . ILE B 1 108 ? -0.767 -33.469 -8.461 1 92.62 108 ILE B C 1
ATOM 2579 O O . ILE B 1 108 ? -1.52 -34.156 -7.754 1 92.62 108 ILE B O 1
ATOM 2583 N N . ALA B 1 109 ? -0.037 -33.906 -9.492 1 80.94 109 ALA B N 1
ATOM 2584 C CA . ALA B 1 109 ? 0.088 -35.344 -9.773 1 80.94 109 ALA B CA 1
ATOM 2585 C C . ALA B 1 109 ? 1.312 -35.938 -9.078 1 80.94 109 ALA B C 1
ATOM 2587 O O . ALA B 1 109 ? 2.402 -35.969 -9.656 1 80.94 109 ALA B O 1
ATOM 2588 N N . GLY B 1 110 ? 1.155 -36.25 -7.824 1 85 110 GLY B N 1
ATOM 2589 C CA . GLY B 1 110 ? 2.273 -36.875 -7.148 1 85 110 GLY B CA 1
ATOM 2590 C C . GLY B 1 110 ? 3.312 -35.875 -6.652 1 85 110 GLY B C 1
ATOM 2591 O O . GLY B 1 110 ? 2.979 -34.75 -6.277 1 85 110 GLY B O 1
ATOM 2592 N N . ASP B 1 111 ? 4.66 -36.344 -6.645 1 87.62 111 ASP B N 1
ATOM 2593 C CA . ASP B 1 111 ? 5.695 -35.531 -6.008 1 87.62 111 ASP B CA 1
ATOM 2594 C C . ASP B 1 111 ? 6.531 -34.781 -7.055 1 87.62 111 ASP B C 1
ATOM 2596 O O . ASP B 1 111 ? 7.312 -33.875 -6.711 1 87.62 111 ASP B O 1
ATOM 2600 N N . SER B 1 112 ? 6.277 -35.156 -8.328 1 87.56 112 SER B N 1
ATOM 2601 C CA . SER B 1 112 ? 7.07 -34.562 -9.391 1 87.56 112 SER B CA 1
ATOM 2602 C C . SER B 1 112 ? 6.664 -33.094 -9.633 1 87.56 112 SER B C 1
ATOM 2604 O O . SER B 1 112 ? 5.527 -32.719 -9.359 1 87.56 112 SER B O 1
ATOM 2606 N N . PRO B 1 113 ? 7.613 -32.344 -10.102 1 89.94 113 PRO B N 1
ATOM 2607 C CA . PRO B 1 113 ? 7.297 -30.938 -10.398 1 89.94 113 PRO B CA 1
ATOM 2608 C C . PRO B 1 113 ? 6.199 -30.797 -11.445 1 89.94 113 PRO B C 1
ATOM 2610 O O . PRO B 1 113 ? 6.156 -31.562 -12.414 1 89.94 113 PRO B O 1
ATOM 2613 N N . LEU B 1 114 ? 5.316 -29.906 -11.117 1 89.06 114 LEU B N 1
ATOM 2614 C CA . LEU B 1 114 ? 4.305 -29.547 -12.109 1 89.06 114 LEU B CA 1
ATOM 2615 C C . LEU B 1 114 ? 4.934 -28.781 -13.266 1 89.06 114 LEU B C 1
ATOM 2617 O O . LEU B 1 114 ? 5.84 -27.969 -13.055 1 89.06 114 LEU B O 1
ATOM 2621 N N . GLU B 1 115 ? 4.504 -29.109 -14.469 1 85.62 115 GLU B N 1
ATOM 2622 C CA . GLU B 1 115 ? 5.043 -28.438 -15.648 1 85.62 115 GLU B CA 1
ATOM 2623 C C . GLU B 1 115 ? 3.949 -28.172 -16.688 1 85.62 115 GLU B C 1
ATOM 2625 O O . GLU B 1 115 ? 2.816 -28.641 -16.516 1 85.62 115 GLU B O 1
ATOM 2630 N N . GLY B 1 116 ? 4.359 -27.328 -17.562 1 83.75 116 GLY B N 1
ATOM 2631 C CA . GLY B 1 116 ? 3.49 -27.078 -18.719 1 83.75 116 GLY B CA 1
ATOM 2632 C C . GLY B 1 116 ? 2.154 -26.469 -18.328 1 83.75 116 GLY B C 1
ATOM 2633 O O . GLY B 1 116 ? 2.098 -25.531 -17.547 1 83.75 116 GLY B O 1
ATOM 2634 N N . GLU B 1 117 ? 1.149 -27 -18.906 1 87.69 117 GLU B N 1
ATOM 2635 C CA . GLU B 1 117 ? -0.193 -26.453 -18.75 1 87.69 117 GLU B CA 1
ATOM 2636 C C . GLU B 1 117 ? -0.692 -26.609 -17.328 1 87.69 117 GLU B C 1
ATOM 2638 O O . GLU B 1 117 ? -1.399 -25.734 -16.812 1 87.69 117 GLU B O 1
ATOM 2643 N N . ALA B 1 118 ? -0.324 -27.719 -16.75 1 90.69 118 ALA B N 1
ATOM 2644 C CA . ALA B 1 118 ? -0.75 -27.969 -15.383 1 90.69 118 ALA B CA 1
ATOM 2645 C C . ALA B 1 118 ? -0.191 -26.906 -14.438 1 90.69 118 ALA B C 1
ATOM 2647 O O . ALA B 1 118 ? -0.894 -26.422 -13.547 1 90.69 118 ALA B O 1
ATOM 2648 N N . LEU B 1 119 ? 1.021 -26.562 -14.672 1 87.38 119 LEU B N 1
ATOM 2649 C CA . LEU B 1 119 ? 1.646 -25.516 -13.859 1 87.38 119 LEU B CA 1
ATOM 2650 C C . LEU B 1 119 ? 0.976 -24.172 -14.094 1 87.38 119 LEU B C 1
ATOM 2652 O O . LEU B 1 119 ? 0.727 -23.422 -13.141 1 87.38 119 LEU B O 1
ATOM 2656 N N . GLU B 1 120 ? 0.688 -23.906 -15.305 1 84.69 120 GLU B N 1
ATOM 2657 C CA . GLU B 1 120 ? 0.033 -22.641 -15.641 1 84.69 120 GLU B CA 1
ATOM 2658 C C . GLU B 1 120 ? -1.35 -22.547 -15 1 84.69 120 GLU B C 1
ATOM 2660 O O . GLU B 1 120 ? -1.726 -21.5 -14.469 1 84.69 120 GLU B O 1
ATOM 2665 N N . GLN B 1 121 ? -2.027 -23.625 -15.07 1 90.12 121 GLN B N 1
ATOM 2666 C CA . GLN B 1 121 ? -3.355 -23.672 -14.469 1 90.12 121 GLN B CA 1
ATOM 2667 C C . GLN B 1 121 ? -3.277 -23.516 -12.953 1 90.12 121 GLN B C 1
ATOM 2669 O O . GLN B 1 121 ? -4.086 -22.797 -12.352 1 90.12 121 GLN B O 1
ATOM 2674 N N . TRP B 1 122 ? -2.354 -24.156 -12.305 1 91.44 122 TRP B N 1
ATOM 2675 C CA . TRP B 1 122 ? -2.172 -24.031 -10.859 1 91.44 122 TRP B CA 1
ATOM 2676 C C . TRP B 1 122 ? -1.871 -22.594 -10.469 1 91.44 122 TRP B C 1
ATOM 2678 O O . TRP B 1 122 ? -2.432 -22.062 -9.5 1 91.44 122 TRP B O 1
ATOM 2688 N N . ARG B 1 123 ? -1.041 -22 -11.242 1 86.56 123 ARG B N 1
ATOM 2689 C CA . ARG B 1 123 ? -0.658 -20.625 -10.992 1 86.56 123 ARG B CA 1
ATOM 2690 C C . ARG B 1 123 ? -1.869 -19.703 -11.07 1 86.56 123 ARG B C 1
ATOM 2692 O O . ARG B 1 123 ? -2.018 -18.797 -10.242 1 86.56 123 ARG B O 1
ATOM 2699 N N . LEU B 1 124 ? -2.67 -19.906 -12.039 1 87.75 124 LEU B N 1
ATOM 2700 C CA . LEU B 1 124 ? -3.867 -19.094 -12.211 1 87.75 124 LEU B CA 1
ATOM 2701 C C . LEU B 1 124 ? -4.812 -19.25 -11.023 1 87.75 124 LEU B C 1
ATOM 2703 O O . LEU B 1 124 ? -5.395 -18.281 -10.547 1 87.75 124 LEU B O 1
ATOM 2707 N N . LEU B 1 125 ? -4.941 -20.469 -10.57 1 92.88 125 LEU B N 1
ATOM 2708 C CA . LEU B 1 125 ? -5.816 -20.75 -9.438 1 92.88 125 LEU B CA 1
ATOM 2709 C C . LEU B 1 125 ? -5.262 -20.125 -8.164 1 92.88 125 LEU B C 1
ATOM 2711 O O . LEU B 1 125 ? -6.016 -19.562 -7.359 1 92.88 125 LEU B O 1
ATOM 2715 N N . ASN B 1 126 ? -3.963 -20.219 -8.008 1 92.25 126 ASN B N 1
ATOM 2716 C CA . ASN B 1 126 ? -3.301 -19.578 -6.879 1 92.25 126 ASN B CA 1
ATOM 2717 C C . ASN B 1 126 ? -3.512 -18.062 -6.895 1 92.25 126 ASN B C 1
ATOM 2719 O O . ASN B 1 126 ? -3.846 -17.469 -5.867 1 92.25 126 ASN B O 1
ATOM 2723 N N . GLN B 1 127 ? -3.371 -17.469 -8.023 1 88.88 127 GLN B N 1
ATOM 2724 C CA . GLN B 1 127 ? -3.57 -16.031 -8.18 1 88.88 127 GLN B CA 1
ATOM 2725 C C . GLN B 1 127 ? -5.016 -15.648 -7.891 1 88.88 127 GLN B C 1
ATOM 2727 O O . GLN B 1 127 ? -5.27 -14.641 -7.227 1 88.88 127 GLN B O 1
ATOM 2732 N N . ARG B 1 128 ? -5.91 -16.406 -8.367 1 92.75 128 ARG B N 1
ATOM 2733 C CA . ARG B 1 128 ? -7.328 -16.125 -8.195 1 92.75 128 ARG B CA 1
ATOM 2734 C C . ARG B 1 128 ? -7.719 -16.156 -6.719 1 92.75 128 ARG B C 1
ATOM 2736 O O . ARG B 1 128 ? -8.57 -15.383 -6.277 1 92.75 128 ARG B O 1
ATOM 2743 N N . PHE B 1 129 ? -7.09 -17.094 -5.938 1 96.75 129 PHE B N 1
ATOM 2744 C CA . PHE B 1 129 ? -7.367 -17.172 -4.508 1 96.75 129 PHE B CA 1
ATOM 2745 C C . PHE B 1 129 ? -7.074 -15.844 -3.828 1 96.75 129 PHE B C 1
ATOM 2747 O O . PHE B 1 129 ? -7.938 -15.273 -3.154 1 96.75 129 PHE B O 1
ATOM 2754 N N . HIS B 1 130 ? -5.965 -15.266 -4.098 1 96.06 130 HIS B N 1
ATOM 2755 C CA . HIS B 1 130 ? -5.527 -14.023 -3.471 1 96.06 130 HIS B CA 1
ATOM 2756 C C . HIS B 1 130 ? -6.316 -12.828 -4.004 1 96.06 130 HIS B C 1
ATOM 2758 O O . HIS B 1 130 ? -6.828 -12.023 -3.225 1 96.06 130 HIS B O 1
ATOM 2764 N N . THR B 1 131 ? -6.492 -12.797 -5.348 1 94.19 131 THR B N 1
ATOM 2765 C CA . THR B 1 131 ? -7.102 -11.617 -5.961 1 94.19 131 THR B CA 1
ATOM 2766 C C . THR B 1 131 ? -8.594 -11.547 -5.633 1 94.19 131 THR B C 1
ATOM 2768 O O . THR B 1 131 ? -9.148 -10.461 -5.465 1 94.19 131 THR B O 1
ATOM 2771 N N . THR B 1 132 ? -9.25 -12.711 -5.539 1 97 132 THR B N 1
ATOM 2772 C CA . THR B 1 132 ? -10.672 -12.734 -5.188 1 97 132 THR B CA 1
ATOM 2773 C C . THR B 1 132 ? -10.891 -12.188 -3.783 1 97 132 THR B C 1
ATOM 2775 O O . THR B 1 132 ? -11.766 -11.344 -3.57 1 97 132 THR B O 1
ATOM 2778 N N . LEU B 1 133 ? -10.086 -12.617 -2.871 1 98.06 133 LEU B N 1
ATOM 2779 C CA . LEU B 1 133 ? -10.211 -12.156 -1.493 1 98.06 133 LEU B CA 1
ATOM 2780 C C . LEU B 1 133 ? -9.93 -10.664 -1.391 1 98.06 133 LEU B C 1
ATOM 2782 O O . LEU B 1 133 ? -10.68 -9.93 -0.736 1 98.06 133 LEU B O 1
ATOM 2786 N N . MET B 1 134 ? -8.883 -10.188 -2.055 1 97.19 134 MET B N 1
ATOM 2787 C CA . MET B 1 134 ? -8.508 -8.773 -1.998 1 97.19 134 MET B CA 1
ATOM 2788 C C . MET B 1 134 ? -9.562 -7.91 -2.678 1 97.19 134 MET B C 1
ATOM 2790 O O . MET B 1 134 ? -9.789 -6.766 -2.275 1 97.19 134 MET B O 1
ATOM 2794 N N . GLY B 1 135 ? -10.266 -8.469 -3.654 1 96 135 GLY B N 1
ATOM 2795 C CA . GLY B 1 135 ? -11.32 -7.754 -4.359 1 96 135 GLY B CA 1
ATOM 2796 C C . GLY B 1 135 ? -12.539 -7.477 -3.494 1 96 135 GLY B C 1
ATOM 2797 O O . GLY B 1 135 ? -13.383 -6.656 -3.85 1 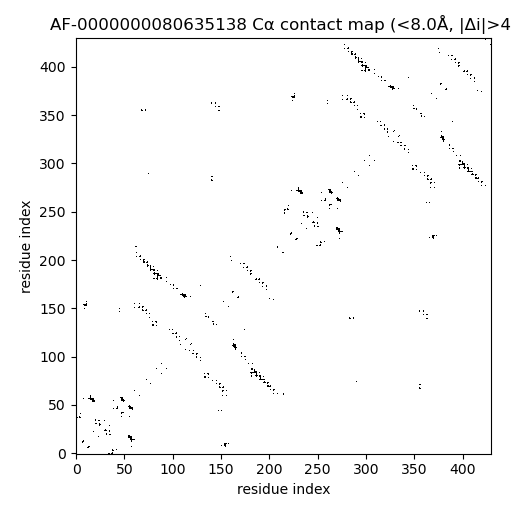96 135 GLY B O 1
ATOM 2798 N N . LEU B 1 136 ? -12.609 -8.109 -2.35 1 96.94 136 LEU B N 1
ATOM 2799 C CA . LEU B 1 136 ? -13.758 -7.969 -1.463 1 96.94 136 LEU B CA 1
ATOM 2800 C C . LEU B 1 136 ? -13.531 -6.84 -0.46 1 96.94 136 LEU B C 1
ATOM 2802 O O . LEU B 1 136 ? -14.445 -6.469 0.279 1 96.94 136 LEU B O 1
ATOM 2806 N N . VAL B 1 137 ? -12.305 -6.324 -0.385 1 96.25 137 VAL B N 1
ATOM 2807 C CA . VAL B 1 137 ? -12.008 -5.211 0.508 1 96.25 137 VAL B CA 1
ATOM 2808 C C . VAL B 1 137 ? -12.625 -3.928 -0.046 1 96.25 137 VAL B C 1
ATOM 2810 O O . VAL B 1 137 ? -12.328 -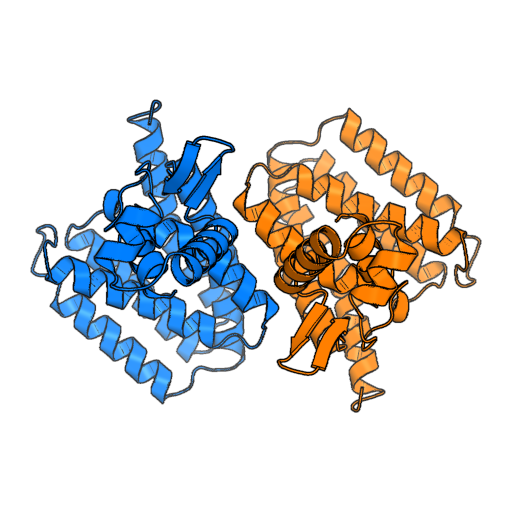3.527 -1.174 1 96.25 137 VAL B O 1
ATOM 2813 N N . PRO B 1 138 ? -13.477 -3.293 0.71 1 92.38 138 PRO B N 1
ATOM 2814 C CA . PRO B 1 138 ? -14.195 -2.123 0.205 1 92.38 138 PRO B CA 1
ATOM 2815 C C . PRO B 1 138 ? -13.383 -0.834 0.318 1 92.38 138 PRO B C 1
ATOM 2817 O O . PRO B 1 138 ? -13.836 0.129 0.944 1 92.38 138 PRO B O 1
ATOM 2820 N N . SER B 1 139 ? -12.297 -0.753 -0.223 1 90.5 139 SER B N 1
ATOM 2821 C CA . SER B 1 139 ? -11.422 0.416 -0.214 1 90.5 139 SER B CA 1
ATOM 2822 C C . SER B 1 139 ? -10.695 0.572 -1.545 1 90.5 139 SER B C 1
ATOM 2824 O O . SER B 1 139 ? -9.875 -0.271 -1.911 1 90.5 139 SER B O 1
ATOM 2826 N N . GLY B 1 140 ? -11.039 1.629 -2.201 1 85.56 140 GLY B N 1
ATOM 2827 C CA . GLY B 1 140 ? -10.359 1.921 -3.453 1 85.56 140 GLY B CA 1
ATOM 2828 C C . GLY B 1 140 ? -8.867 2.115 -3.289 1 85.56 140 GLY B C 1
ATOM 2829 O O . GLY B 1 140 ? -8.078 1.686 -4.137 1 85.56 140 GLY B O 1
ATOM 2830 N N . LEU B 1 141 ? -8.508 2.725 -2.191 1 86.12 141 LEU B N 1
ATOM 2831 C CA . LEU B 1 141 ? -7.098 2.977 -1.924 1 86.12 141 LEU B CA 1
ATOM 2832 C C . LEU B 1 141 ? -6.359 1.674 -1.64 1 86.12 141 LEU B C 1
ATOM 2834 O O . LEU B 1 141 ? -5.234 1.479 -2.109 1 86.12 141 LEU B O 1
ATOM 2838 N N . PHE B 1 142 ? -6.996 0.772 -0.89 1 92.31 142 PHE B N 1
ATOM 2839 C CA . PHE B 1 142 ? -6.43 -0.553 -0.666 1 92.31 142 PHE B CA 1
ATOM 2840 C C . PHE B 1 142 ? -6.191 -1.271 -1.989 1 92.31 142 PHE B C 1
ATOM 2842 O O . PHE B 1 142 ? -5.098 -1.778 -2.238 1 92.31 142 PHE B O 1
ATOM 2849 N N . ASN B 1 143 ? -7.227 -1.225 -2.818 1 89.62 143 ASN B N 1
ATOM 2850 C CA . ASN B 1 143 ? -7.16 -1.95 -4.082 1 89.62 143 ASN B CA 1
ATOM 2851 C C . ASN B 1 143 ? -6.055 -1.406 -4.984 1 89.62 143 ASN B C 1
ATOM 2853 O O . ASN B 1 143 ? -5.344 -2.174 -5.637 1 89.62 143 ASN B O 1
ATOM 2857 N N . ARG B 1 144 ? -5.867 -0.174 -4.953 1 83.25 144 ARG B N 1
ATOM 2858 C CA . ARG B 1 144 ? -4.805 0.435 -5.746 1 83.25 144 ARG B CA 1
ATOM 2859 C C . ARG B 1 144 ? -3.43 0.038 -5.219 1 83.25 144 ARG B C 1
ATOM 2861 O O . ARG B 1 144 ? -2.525 -0.27 -5.996 1 83.25 144 ARG B O 1
ATOM 2868 N N . SER B 1 145 ? -3.268 0.087 -3.943 1 89.06 145 SER B N 1
ATOM 2869 C CA . SER B 1 145 ? -2.008 -0.324 -3.332 1 89.06 145 SER B CA 1
ATOM 2870 C C . SER B 1 145 ? -1.71 -1.793 -3.613 1 89.06 145 SER B C 1
ATOM 2872 O O . SER B 1 145 ? -0.578 -2.148 -3.947 1 89.06 145 SER B O 1
ATOM 2874 N N . PHE B 1 146 ? -2.762 -2.625 -3.533 1 90.81 146 PHE B N 1
ATOM 2875 C CA . PHE B 1 146 ? -2.607 -4.055 -3.779 1 90.81 146 PHE B CA 1
ATOM 2876 C C . PHE B 1 146 ? -2.17 -4.312 -5.219 1 90.81 146 PHE B C 1
ATOM 2878 O O . PHE B 1 146 ? -1.281 -5.129 -5.465 1 90.81 146 PHE B O 1
ATOM 2885 N N . GLN B 1 147 ? -2.721 -3.629 -6.129 1 82.88 147 GLN B N 1
ATOM 2886 C CA . GLN B 1 147 ? -2.371 -3.805 -7.535 1 82.88 147 GLN B CA 1
ATOM 2887 C C . GLN B 1 147 ? -0.917 -3.424 -7.793 1 82.88 147 GLN B C 1
ATOM 2889 O O . GLN B 1 147 ? -0.237 -4.059 -8.602 1 82.88 147 GLN B O 1
ATOM 2894 N N . THR B 1 148 ? -0.475 -2.51 -7.082 1 79.88 148 THR B N 1
ATOM 2895 C CA . THR B 1 148 ? 0.9 -2.045 -7.23 1 79.88 148 THR B CA 1
ATOM 2896 C C . THR B 1 148 ? 1.886 -3.117 -6.777 1 79.88 148 THR B C 1
ATOM 2898 O O . THR B 1 148 ? 2.893 -3.365 -7.441 1 79.88 148 THR B O 1
ATOM 2901 N N . VAL B 1 149 ? 1.574 -3.793 -5.723 1 86.62 149 VAL B N 1
ATOM 2902 C CA . VAL B 1 149 ? 2.531 -4.719 -5.125 1 86.62 149 VAL B CA 1
ATOM 2903 C C . VAL B 1 149 ? 2.41 -6.086 -5.789 1 86.62 149 VAL B C 1
ATOM 2905 O O . VAL B 1 149 ? 3.383 -6.844 -5.852 1 86.62 149 VAL B O 1
ATOM 2908 N N . TYR B 1 150 ? 1.239 -6.367 -6.266 1 82.19 150 TYR B N 1
ATOM 2909 C CA . TYR B 1 150 ? 0.957 -7.699 -6.781 1 82.19 150 TYR B CA 1
ATOM 2910 C C . TYR B 1 150 ? 1.473 -7.852 -8.211 1 82.19 150 TYR B C 1
ATOM 2912 O O . TYR B 1 150 ? 1.603 -8.969 -8.711 1 82.19 150 TYR B O 1
ATOM 2920 N N . ARG B 1 151 ? 1.865 -6.836 -8.836 1 71 151 ARG B N 1
ATOM 2921 C CA . ARG B 1 151 ? 2.293 -6.855 -10.234 1 71 151 ARG B CA 1
ATOM 2922 C C . ARG B 1 151 ? 3.668 -7.5 -10.375 1 71 151 ARG B C 1
ATOM 2924 O O . ARG B 1 151 ? 3.951 -8.156 -11.383 1 71 151 ARG B O 1
ATOM 2931 N N . VAL B 1 152 ? 4.512 -7.359 -9.398 1 62.47 152 VAL B N 1
ATOM 2932 C CA . VAL B 1 152 ? 5.902 -7.785 -9.484 1 62.47 152 VAL B CA 1
ATOM 2933 C C . VAL B 1 152 ? 5.973 -9.305 -9.602 1 62.47 152 VAL B C 1
ATOM 2935 O O . VAL B 1 152 ? 6.66 -9.836 -10.477 1 62.47 152 VAL B O 1
ATOM 2938 N N . PRO B 1 153 ? 5.34 -10.008 -8.797 1 56.53 153 PRO B N 1
ATOM 2939 C CA . PRO B 1 153 ? 5.457 -11.469 -8.828 1 56.53 153 PRO B CA 1
ATOM 2940 C C . PRO B 1 153 ? 4.906 -12.086 -10.109 1 56.53 153 PRO B C 1
ATOM 2942 O O . PRO B 1 153 ? 5.34 -13.164 -10.523 1 56.53 153 PRO B O 1
ATOM 2945 N N . LYS B 1 154 ? 3.859 -11.5 -10.523 1 57.97 154 LYS B N 1
ATOM 2946 C CA . LYS B 1 154 ? 3.293 -12.109 -11.727 1 57.97 154 LYS B CA 1
ATOM 2947 C C . LYS B 1 154 ? 4.367 -12.328 -12.781 1 57.97 154 LYS B C 1
ATOM 2949 O O . LYS B 1 154 ? 4.301 -13.297 -13.547 1 57.97 154 LYS B O 1
ATOM 2954 N N . ILE B 1 155 ? 5.297 -11.555 -12.68 1 52.62 155 ILE B N 1
ATOM 2955 C CA . ILE B 1 155 ? 6.363 -11.656 -13.672 1 52.62 155 ILE B CA 1
ATOM 2956 C C . ILE B 1 155 ? 7.332 -12.766 -13.273 1 52.62 155 ILE B C 1
ATOM 2958 O O . ILE B 1 155 ? 7.715 -13.594 -14.102 1 52.62 155 ILE B O 1
ATOM 2962 N N . TYR B 1 156 ? 7.77 -12.758 -11.969 1 52.41 156 TYR B N 1
ATOM 2963 C CA . TYR B 1 156 ? 8.859 -13.633 -11.539 1 52.41 156 TYR B CA 1
ATOM 2964 C C . TYR B 1 156 ? 8.312 -14.938 -10.961 1 52.41 156 TYR B C 1
ATOM 2966 O O . TYR B 1 156 ? 9.047 -15.914 -10.82 1 52.41 156 TYR B O 1
ATOM 2974 N N . ASP B 1 157 ? 7.113 -14.852 -10.234 1 52.69 157 ASP B N 1
ATOM 2975 C CA . ASP B 1 157 ? 6.676 -16.109 -9.625 1 52.69 157 ASP B CA 1
ATOM 2976 C C . ASP B 1 157 ? 7.039 -17.297 -10.5 1 52.69 157 ASP B C 1
ATOM 2978 O O . ASP B 1 157 ? 7.383 -18.375 -9.992 1 52.69 157 ASP B O 1
ATOM 2982 N N . VAL B 1 158 ? 7.066 -17.094 -11.727 1 49.97 158 VAL B N 1
ATOM 2983 C CA . VAL B 1 158 ? 7.336 -18.172 -12.672 1 49.97 158 VAL B CA 1
ATOM 2984 C C . VAL B 1 158 ? 8.758 -18.703 -12.461 1 49.97 158 VAL B C 1
ATOM 2986 O O . VAL B 1 158 ? 8.992 -19.906 -12.516 1 49.97 158 VAL B O 1
ATOM 2989 N N . LEU B 1 159 ? 9.562 -17.797 -12.055 1 52.5 159 LEU B N 1
ATOM 2990 C CA . LEU B 1 159 ? 10.93 -18.25 -12.289 1 52.5 159 LEU B CA 1
ATOM 2991 C C . LEU B 1 159 ? 11.5 -18.922 -11.047 1 52.5 159 LEU B C 1
ATOM 2993 O O . LEU B 1 159 ? 12.32 -19.844 -11.156 1 52.5 159 LEU B O 1
ATOM 2997 N N . GLU B 1 160 ? 10.836 -18.531 -9.844 1 62.31 160 GLU B N 1
ATOM 2998 C CA . GLU B 1 160 ? 11.648 -18.984 -8.719 1 62.31 160 GLU B CA 1
ATOM 2999 C C . GLU B 1 160 ? 10.844 -19.875 -7.777 1 62.31 160 GLU B C 1
ATOM 3001 O O . GLU B 1 160 ? 11.406 -20.5 -6.867 1 62.31 160 GLU B O 1
ATOM 3006 N N . MET B 1 161 ? 9.703 -20.109 -8.156 1 73.88 161 MET B N 1
ATOM 3007 C CA . MET B 1 161 ? 8.875 -20.859 -7.227 1 73.88 161 MET B CA 1
ATOM 3008 C C . MET B 1 161 ? 9.156 -22.359 -7.332 1 73.88 161 MET B C 1
ATOM 3010 O O . MET B 1 161 ? 9.453 -22.859 -8.414 1 73.88 161 MET B O 1
ATOM 3014 N N . GLU B 1 162 ? 9.156 -23.078 -6.094 1 76.69 162 GLU B N 1
ATOM 3015 C CA . GLU B 1 162 ? 9.203 -24.547 -6.094 1 76.69 162 GLU B CA 1
ATOM 3016 C C . GLU B 1 162 ? 7.926 -25.125 -6.684 1 76.69 162 GLU B C 1
ATOM 3018 O O . GLU B 1 162 ? 6.82 -24.688 -6.359 1 76.69 162 GLU B O 1
ATOM 3023 N N . LYS B 1 163 ? 8.117 -26.109 -7.586 1 86.88 163 LYS B N 1
ATOM 3024 C CA . LYS B 1 163 ? 6.984 -26.625 -8.352 1 86.88 163 LYS B CA 1
ATOM 3025 C C . LYS B 1 163 ? 6.715 -28.094 -8.023 1 86.88 163 LYS B C 1
ATOM 3027 O O . LYS B 1 163 ? 5.902 -28.734 -8.68 1 86.88 163 LYS B O 1
ATOM 3032 N N . ASP B 1 164 ? 7.461 -28.516 -6.922 1 90.12 164 ASP B N 1
ATOM 3033 C CA . ASP B 1 164 ? 7.293 -29.922 -6.566 1 90.12 164 ASP B CA 1
ATOM 3034 C C . ASP B 1 164 ? 5.969 -30.141 -5.84 1 90.12 164 ASP B C 1
ATOM 3036 O O . ASP B 1 164 ? 5.449 -29.234 -5.188 1 90.12 164 ASP B O 1
ATOM 3040 N N . GLY B 1 165 ? 5.457 -31.328 -5.922 1 91.75 165 GLY B N 1
ATOM 3041 C CA . GLY B 1 165 ? 4.156 -31.688 -5.383 1 91.75 165 GLY B CA 1
ATOM 3042 C C . GLY B 1 165 ? 4 -31.359 -3.912 1 91.75 165 GLY B C 1
ATOM 3043 O O . GLY B 1 165 ? 3.066 -30.656 -3.527 1 91.75 165 GLY B O 1
ATOM 3044 N N . PRO B 1 166 ? 4.879 -31.797 -3.086 1 93.25 166 PRO B N 1
ATOM 3045 C CA . PRO B 1 166 ? 4.758 -31.547 -1.648 1 93.25 166 PRO B CA 1
ATOM 3046 C C . PRO B 1 166 ? 4.672 -30.062 -1.318 1 93.25 166 PRO B C 1
ATOM 3048 O O . PRO B 1 166 ? 3.857 -29.656 -0.483 1 93.25 166 PRO B O 1
ATOM 3051 N N . THR B 1 167 ? 5.445 -29.234 -1.938 1 92.5 167 THR B N 1
ATOM 3052 C CA . THR B 1 167 ? 5.426 -27.797 -1.681 1 92.5 167 THR B CA 1
ATOM 3053 C C . THR B 1 167 ? 4.102 -27.188 -2.127 1 92.5 167 THR B C 1
ATOM 3055 O O . THR B 1 167 ? 3.502 -26.391 -1.399 1 92.5 167 THR B O 1
ATOM 3058 N N . LEU B 1 168 ? 3.674 -27.609 -3.326 1 93.56 168 LEU B N 1
ATOM 3059 C CA . LEU B 1 168 ? 2.432 -27.062 -3.859 1 93.56 168 LEU B CA 1
ATOM 3060 C C . LEU B 1 168 ? 1.238 -27.5 -3.016 1 93.56 168 LEU B C 1
ATOM 3062 O O . LEU B 1 168 ? 0.304 -26.719 -2.805 1 93.56 168 LEU B O 1
ATOM 3066 N N . ARG B 1 169 ? 1.291 -28.734 -2.502 1 94.5 169 ARG B N 1
ATOM 3067 C CA . ARG B 1 169 ? 0.239 -29.203 -1.611 1 94.5 169 ARG B CA 1
ATOM 3068 C C . ARG B 1 169 ? 0.225 -28.422 -0.307 1 94.5 169 ARG B C 1
ATOM 3070 O O . ARG B 1 169 ? -0.843 -28.125 0.234 1 94.5 169 ARG B O 1
ATOM 3077 N N . GLN B 1 170 ? 1.372 -28.125 0.194 1 94.5 170 GLN B N 1
ATOM 3078 C CA . GLN B 1 170 ? 1.469 -27.312 1.404 1 94.5 170 GLN B CA 1
ATOM 3079 C C . GLN B 1 170 ? 0.842 -25.938 1.198 1 94.5 170 GLN B C 1
ATOM 3081 O O . GLN B 1 170 ? 0.116 -25.453 2.064 1 94.5 170 GLN B O 1
ATOM 3086 N N . TYR B 1 171 ? 1.109 -25.328 0.069 1 94.06 171 TYR B N 1
ATOM 3087 C CA . TYR B 1 171 ? 0.51 -24.031 -0.243 1 94.06 171 TYR B CA 1
ATOM 3088 C C . TYR B 1 171 ? -1.01 -24.125 -0.28 1 94.06 171 TYR B C 1
ATOM 3090 O O . TYR B 1 171 ? -1.707 -23.25 0.248 1 94.06 171 TYR B O 1
ATOM 3098 N N . ASN B 1 172 ? -1.474 -25.188 -0.891 1 95.94 172 ASN B N 1
ATOM 3099 C CA . ASN B 1 172 ? -2.914 -25.406 -0.974 1 95.94 172 ASN B CA 1
ATOM 3100 C C . ASN B 1 172 ? -3.533 -25.594 0.409 1 95.94 172 ASN B C 1
ATOM 3102 O O . ASN B 1 172 ? -4.613 -25.062 0.683 1 95.94 172 ASN B O 1
ATOM 3106 N N . GLU B 1 173 ? -2.842 -26.312 1.248 1 97.06 173 GLU B N 1
ATOM 3107 C CA . GLU B 1 173 ? -3.324 -26.547 2.607 1 97.06 173 GLU B CA 1
ATOM 3108 C C . GLU B 1 173 ? -3.369 -25.234 3.396 1 97.06 173 GLU B C 1
ATOM 3110 O O . GLU B 1 173 ? -4.293 -25 4.18 1 97.06 173 GLU B O 1
ATOM 3115 N N . GLU B 1 174 ? -2.398 -24.469 3.232 1 98 174 GLU B N 1
ATOM 3116 C CA . GLU B 1 174 ? -2.383 -23.156 3.871 1 98 174 GLU B CA 1
ATOM 3117 C C . GLU B 1 174 ? -3.562 -22.297 3.41 1 98 174 GLU B C 1
ATOM 3119 O O . GLU B 1 174 ? -4.211 -21.641 4.223 1 98 174 GLU B O 1
ATOM 3124 N N . HIS B 1 175 ? -3.836 -22.328 2.08 1 98.44 175 HIS B N 1
ATOM 3125 C CA . HIS B 1 175 ? -4.996 -21.609 1.557 1 98.44 175 HIS B CA 1
ATOM 3126 C C . HIS B 1 175 ? -6.285 -22.109 2.193 1 98.44 175 HIS B C 1
ATOM 3128 O O . HIS B 1 175 ? -7.164 -21.328 2.541 1 98.44 175 HIS B O 1
ATOM 3134 N N . ARG B 1 176 ? -6.383 -23.422 2.396 1 98.31 176 ARG B N 1
ATOM 3135 C CA . ARG B 1 176 ? -7.578 -24 3.002 1 98.31 176 ARG B CA 1
ATOM 3136 C C . ARG B 1 176 ? -7.75 -23.516 4.438 1 98.31 176 ARG B C 1
ATOM 3138 O O . ARG B 1 176 ? -8.859 -23.156 4.855 1 98.31 176 ARG B O 1
ATOM 3145 N N . ARG B 1 177 ? -6.656 -23.453 5.172 1 98.5 177 ARG B N 1
ATOM 3146 C CA . ARG B 1 177 ? -6.699 -22.969 6.547 1 98.5 177 ARG B CA 1
ATOM 3147 C C . ARG B 1 177 ? -7.125 -21.5 6.602 1 98.5 177 ARG B C 1
ATOM 3149 O O . ARG B 1 177 ? -7.898 -21.109 7.477 1 98.5 177 ARG B O 1
ATOM 3156 N N . ILE B 1 178 ? -6.625 -20.75 5.68 1 98.81 178 ILE B N 1
ATOM 3157 C CA . ILE B 1 178 ? -6.973 -19.328 5.598 1 98.81 178 ILE B CA 1
ATOM 3158 C C . ILE B 1 178 ? -8.469 -19.188 5.312 1 98.81 178 ILE B C 1
ATOM 3160 O O . ILE B 1 178 ? -9.164 -18.438 6.004 1 98.81 178 ILE B O 1
ATOM 3164 N N . LEU B 1 179 ? -8.945 -19.922 4.316 1 98.75 179 LEU B N 1
ATOM 3165 C CA . LEU B 1 179 ? -10.344 -19.844 3.922 1 98.75 179 LEU B CA 1
ATOM 3166 C C . LEU B 1 179 ? -11.258 -20.266 5.066 1 98.75 179 LEU B C 1
ATOM 3168 O O . LEU B 1 179 ? -12.281 -19.625 5.324 1 98.75 179 LEU B O 1
ATOM 3172 N N . ASP B 1 180 ? -10.852 -21.344 5.777 1 98.56 180 ASP B N 1
ATOM 3173 C CA . ASP B 1 180 ? -11.625 -21.812 6.918 1 98.56 180 ASP B CA 1
ATOM 3174 C C . ASP B 1 180 ? -11.703 -20.766 8.016 1 98.56 180 ASP B C 1
ATOM 3176 O O . ASP B 1 180 ? -12.773 -20.547 8.594 1 98.56 180 ASP B O 1
ATOM 3180 N N . ALA B 1 181 ? -10.609 -20.156 8.266 1 98.62 181 ALA B N 1
ATOM 3181 C CA . ALA B 1 181 ? -10.562 -19.109 9.289 1 98.62 181 ALA B CA 1
ATOM 3182 C C . ALA B 1 181 ? -11.43 -17.922 8.898 1 98.62 181 ALA B C 1
ATOM 3184 O O . ALA B 1 181 ? -12.07 -17.297 9.75 1 98.62 181 ALA B O 1
ATOM 3185 N N . ILE B 1 182 ? -11.422 -17.578 7.59 1 98.69 182 ILE B N 1
ATOM 3186 C CA . ILE B 1 182 ? -12.266 -16.484 7.105 1 98.69 182 ILE B CA 1
ATOM 3187 C C . ILE B 1 182 ? -13.734 -16.844 7.293 1 98.69 182 ILE B C 1
ATOM 3189 O O . ILE B 1 182 ? -14.523 -16.047 7.801 1 98.69 182 ILE B O 1
ATOM 3193 N N . ALA B 1 183 ? -14.078 -18.047 6.914 1 97.94 183 ALA B N 1
ATOM 3194 C CA . ALA B 1 183 ? -15.461 -18.5 6.996 1 97.94 183 ALA B CA 1
ATOM 3195 C C . ALA B 1 183 ? -15.961 -18.5 8.438 1 97.94 183 ALA B C 1
ATOM 3197 O O . ALA B 1 183 ? -17.141 -18.266 8.695 1 97.94 183 ALA B O 1
ATOM 3198 N N . ARG B 1 184 ? -15.047 -18.656 9.367 1 97.69 184 ARG B N 1
ATOM 3199 C CA . ARG B 1 184 ? -15.383 -18.703 10.781 1 97.69 184 ARG B CA 1
ATOM 3200 C C . ARG B 1 184 ? -15.234 -17.312 11.414 1 97.69 184 ARG B C 1
ATOM 3202 O O . ARG B 1 184 ? -15.328 -17.172 12.633 1 97.69 184 ARG B O 1
ATOM 3209 N N . ARG B 1 185 ? -14.867 -16.344 10.664 1 98 185 ARG B N 1
ATOM 3210 C CA . ARG B 1 185 ? -14.75 -14.938 11.047 1 98 185 ARG B CA 1
ATOM 3211 C C . ARG B 1 185 ? -13.695 -14.75 12.133 1 98 185 ARG B C 1
ATOM 3213 O O . ARG B 1 185 ? -13.898 -13.992 13.086 1 98 185 ARG B O 1
ATOM 3220 N N . GLN B 1 186 ? -12.672 -15.484 12.031 1 97.75 186 GLN B N 1
ATOM 3221 C CA . GLN B 1 186 ? -11.531 -15.359 12.938 1 97.75 186 GLN B CA 1
ATOM 3222 C C . GLN B 1 186 ? -10.523 -14.336 12.422 1 97.75 186 GLN B C 1
ATOM 3224 O O . GLN B 1 186 ? -9.422 -14.703 11.992 1 97.75 186 GLN B O 1
ATOM 3229 N N . SER B 1 187 ? -10.836 -13.094 12.547 1 96.44 187 SER B N 1
ATOM 3230 C CA . SER B 1 187 ? -10.148 -12.008 11.852 1 96.44 187 SER B CA 1
ATOM 3231 C C . SER B 1 187 ? -8.68 -11.938 12.25 1 96.44 187 SER B C 1
ATOM 3233 O O . SER B 1 187 ? -7.801 -11.828 11.391 1 96.44 187 SER B O 1
ATOM 3235 N N . GLY B 1 188 ? -8.375 -11.992 13.539 1 94.94 188 GLY B N 1
ATOM 3236 C CA . GLY B 1 188 ? -6.988 -11.969 13.984 1 94.94 188 GLY B CA 1
ATOM 3237 C C . GLY B 1 188 ? -6.184 -13.148 13.484 1 94.94 188 GLY B C 1
ATOM 3238 O O . GLY B 1 188 ? -5.035 -12.992 13.062 1 94.94 188 GLY B O 1
ATOM 3239 N N . ARG B 1 189 ? -6.789 -14.266 13.531 1 97.06 189 ARG B N 1
ATOM 3240 C CA . ARG B 1 189 ? -6.125 -15.492 13.102 1 97.06 189 ARG B CA 1
ATOM 3241 C C . ARG B 1 189 ? -5.832 -15.469 11.609 1 97.06 189 ARG B C 1
ATOM 3243 O O . ARG B 1 189 ? -4.754 -15.883 11.172 1 97.06 189 ARG B O 1
ATOM 3250 N N . VAL B 1 190 ? -6.738 -15 10.844 1 98.19 190 VAL B N 1
ATOM 3251 C CA . VAL B 1 190 ? -6.574 -15.062 9.398 1 98.19 190 VAL B CA 1
ATOM 3252 C C . VAL B 1 190 ? -5.461 -14.109 8.961 1 98.19 190 VAL B C 1
ATOM 3254 O O . VAL B 1 190 ? -4.715 -14.406 8.031 1 98.19 190 VAL B O 1
ATOM 3257 N N . GLU B 1 191 ? -5.398 -12.906 9.586 1 97.56 191 GLU B N 1
ATOM 3258 C CA . GLU B 1 191 ? -4.301 -11.992 9.289 1 97.56 191 GLU B CA 1
ATOM 3259 C C . GLU B 1 191 ? -2.949 -12.68 9.469 1 97.56 191 GLU B C 1
ATOM 3261 O O . GLU B 1 191 ? -2.08 -12.586 8.602 1 97.56 191 GLU B O 1
ATOM 3266 N N . PHE B 1 192 ? -2.844 -13.398 10.562 1 96.75 192 PHE B N 1
ATOM 3267 C CA . PHE B 1 192 ? -1.602 -14.102 10.852 1 96.75 192 PHE B CA 1
ATOM 3268 C C . PHE B 1 192 ? -1.35 -15.203 9.836 1 96.75 192 PHE B C 1
ATOM 3270 O O . PHE B 1 192 ? -0.238 -15.344 9.32 1 96.75 192 PHE B O 1
ATOM 3277 N N . LEU B 1 193 ? -2.352 -16 9.531 1 98.25 193 LEU B N 1
ATOM 3278 C CA . LEU B 1 193 ? -2.217 -17.141 8.617 1 98.25 193 LEU B CA 1
ATOM 3279 C C . LEU B 1 193 ? -1.786 -16.672 7.234 1 98.25 193 LEU B C 1
ATOM 3281 O O . LEU B 1 193 ? -0.919 -17.281 6.609 1 98.25 193 LEU B O 1
ATOM 3285 N N . MET B 1 194 ? -2.324 -15.562 6.75 1 98.44 194 MET B N 1
ATOM 3286 C CA . MET B 1 194 ? -1.972 -15.055 5.43 1 98.44 194 MET B CA 1
ATOM 3287 C C . MET B 1 194 ? -0.541 -14.531 5.41 1 98.44 194 MET B C 1
ATOM 3289 O O . MET B 1 194 ? 0.208 -14.789 4.465 1 98.44 194 MET B O 1
ATOM 3293 N N . ARG B 1 195 ? -0.182 -13.797 6.438 1 96.88 195 ARG B N 1
ATOM 3294 C CA . ARG B 1 195 ? 1.187 -13.297 6.516 1 96.88 195 ARG B CA 1
ATOM 3295 C C . ARG B 1 195 ? 2.189 -14.445 6.562 1 96.88 195 ARG B C 1
ATOM 3297 O O . ARG B 1 195 ? 3.221 -14.406 5.891 1 96.88 195 ARG B O 1
ATOM 3304 N N . GLU B 1 196 ? 1.823 -15.461 7.34 1 97.06 196 GLU B N 1
ATOM 3305 C CA . GLU B 1 196 ? 2.691 -16.625 7.441 1 97.06 196 GLU B CA 1
ATOM 3306 C C . GLU B 1 196 ? 2.785 -17.359 6.105 1 97.06 196 GLU B C 1
ATOM 3308 O O . GLU B 1 196 ? 3.861 -17.828 5.719 1 97.06 196 GLU B O 1
ATOM 3313 N N . HIS B 1 197 ? 1.696 -17.484 5.422 1 96.56 197 HIS B N 1
ATOM 3314 C CA . HIS B 1 197 ? 1.654 -18.125 4.109 1 96.56 197 HIS B CA 1
ATOM 3315 C C . HIS B 1 197 ? 2.598 -17.422 3.133 1 96.56 197 HIS B C 1
ATOM 3317 O O . HIS B 1 197 ? 3.336 -18.094 2.402 1 96.56 197 HIS B O 1
ATOM 3323 N N . LEU B 1 198 ? 2.695 -16.156 3.139 1 94.69 198 LEU B N 1
ATOM 3324 C CA . LEU B 1 198 ? 3.486 -15.391 2.188 1 94.69 198 LEU B CA 1
ATOM 3325 C C . LEU B 1 198 ? 4.938 -15.281 2.643 1 94.69 198 LEU B C 1
ATOM 3327 O O . LEU B 1 198 ? 5.801 -14.836 1.886 1 94.69 198 LEU B O 1
ATOM 3331 N N . GLN B 1 199 ? 5.168 -15.719 3.922 1 92.38 199 GLN B N 1
ATOM 3332 C CA . GLN B 1 199 ? 6.551 -15.797 4.387 1 92.38 199 GLN B CA 1
ATOM 3333 C C . GLN B 1 199 ? 7.293 -16.938 3.699 1 92.38 199 GLN B C 1
ATOM 3335 O O . GLN B 1 199 ? 8.516 -16.891 3.557 1 92.38 199 GLN B O 1
ATOM 3340 N N . GLY B 1 200 ? 6.555 -17.969 3.295 1 89.31 200 GLY B N 1
ATOM 3341 C CA . GLY B 1 200 ? 7.16 -19.094 2.6 1 89.31 200 GLY B CA 1
ATOM 3342 C C . GLY B 1 200 ? 8.016 -18.672 1.422 1 89.31 200 GLY B C 1
ATOM 3343 O O . GLY B 1 200 ? 9.227 -18.922 1.411 1 89.31 200 GLY B O 1
ATOM 3344 N N . PRO B 1 201 ? 7.406 -18.016 0.439 1 88.5 201 PRO B N 1
ATOM 3345 C CA . PRO B 1 201 ? 8.195 -17.547 -0.705 1 88.5 201 PRO B CA 1
ATOM 3346 C C . PRO B 1 201 ? 9.328 -16.609 -0.298 1 88.5 201 PRO B C 1
ATOM 3348 O O . PRO B 1 201 ? 10.383 -16.594 -0.934 1 88.5 201 PRO B O 1
ATOM 3351 N N . CYS B 1 202 ? 9.156 -15.789 0.738 1 89.38 202 CYS B N 1
ATOM 3352 C CA . CYS B 1 202 ? 10.219 -14.922 1.225 1 89.38 202 CYS B CA 1
ATOM 3353 C C . CYS B 1 202 ? 11.422 -15.742 1.685 1 89.38 202 CYS B C 1
ATOM 3355 O O . CYS B 1 202 ? 12.562 -15.445 1.314 1 89.38 202 CYS B O 1
ATOM 3357 N N . ASP B 1 203 ? 11.125 -16.766 2.443 1 90.12 203 ASP B N 1
ATOM 3358 C CA . ASP B 1 203 ? 12.188 -17.625 2.963 1 90.12 203 ASP B CA 1
ATOM 3359 C C . ASP B 1 203 ? 12.945 -18.312 1.826 1 90.12 203 ASP B C 1
ATOM 3361 O O . ASP B 1 203 ? 14.172 -18.422 1.87 1 90.12 203 ASP B O 1
ATOM 3365 N N . LEU B 1 204 ? 12.219 -18.75 0.88 1 86.69 204 LEU B N 1
ATOM 3366 C CA . LEU B 1 204 ? 12.828 -19.391 -0.277 1 86.69 204 LEU B CA 1
ATOM 3367 C C . LEU B 1 204 ? 13.75 -18.422 -1.02 1 86.69 204 LEU B C 1
ATOM 3369 O O . LEU B 1 204 ? 14.867 -18.797 -1.392 1 86.69 204 LEU B O 1
ATOM 3373 N N . LEU B 1 205 ? 13.297 -17.234 -1.256 1 86.69 205 LEU B N 1
ATOM 3374 C CA . LEU B 1 205 ? 14.07 -16.219 -1.966 1 86.69 205 LEU B CA 1
ATOM 3375 C C . LEU B 1 205 ? 15.336 -15.867 -1.192 1 86.69 205 LEU B C 1
ATOM 3377 O O . LEU B 1 205 ? 16.406 -15.719 -1.783 1 86.69 205 LEU B O 1
ATOM 3381 N N . LEU B 1 206 ? 15.219 -15.773 0.1 1 87.69 206 LEU B N 1
ATOM 3382 C CA . LEU B 1 206 ? 16.359 -15.445 0.942 1 87.69 206 LEU B CA 1
ATOM 3383 C C . LEU B 1 206 ? 17.422 -16.547 0.88 1 87.69 206 LEU B C 1
ATOM 3385 O O . LEU B 1 206 ? 18.625 -16.25 0.817 1 87.69 206 LEU B O 1
ATOM 3389 N N . ARG B 1 207 ? 16.953 -17.766 0.842 1 87.31 207 ARG B N 1
ATOM 3390 C CA . ARG B 1 207 ? 17.859 -18.891 0.73 1 87.31 207 ARG B CA 1
ATOM 3391 C C . ARG B 1 207 ? 18.609 -18.875 -0.604 1 87.31 207 ARG B C 1
ATOM 3393 O O . ARG B 1 207 ? 19.812 -19.141 -0.66 1 87.31 207 ARG B O 1
ATOM 3400 N N . ARG B 1 208 ? 17.922 -18.531 -1.609 1 84.56 208 ARG B N 1
ATOM 3401 C CA . ARG B 1 208 ? 18.516 -18.516 -2.945 1 84.56 208 ARG B CA 1
ATOM 3402 C C . ARG B 1 208 ? 19.5 -17.359 -3.092 1 84.56 208 ARG B C 1
ATOM 3404 O O . ARG B 1 208 ? 20.5 -17.484 -3.803 1 84.56 208 ARG B O 1
ATOM 3411 N N . MET B 1 209 ? 19.203 -16.297 -2.514 1 84.06 209 MET B N 1
ATOM 3412 C CA . MET B 1 209 ? 20.094 -15.141 -2.557 1 84.06 209 MET B CA 1
ATOM 3413 C C . MET B 1 209 ? 21.391 -15.414 -1.801 1 84.06 209 MET B C 1
ATOM 3415 O O . MET B 1 209 ? 22.438 -14.883 -2.148 1 84.06 209 MET B O 1
ATOM 3419 N N . GLU B 1 210 ? 21.266 -16.188 -0.771 1 84.81 210 GLU B N 1
ATOM 3420 C CA . GLU B 1 210 ? 22.453 -16.562 -0.014 1 84.81 210 GLU B CA 1
ATOM 3421 C C . GLU B 1 210 ? 23.312 -17.547 -0.803 1 84.81 210 GLU B C 1
ATOM 3423 O O . GLU B 1 210 ? 24.547 -17.531 -0.697 1 84.81 210 GLU B O 1
ATOM 3428 N N . GLU B 1 211 ? 22.672 -18.359 -1.554 1 81.25 211 GLU B N 1
ATOM 3429 C CA . GLU B 1 211 ? 23.375 -19.375 -2.338 1 81.25 211 GLU B CA 1
ATOM 3430 C C . GLU B 1 211 ? 24 -18.75 -3.584 1 81.25 211 GLU B C 1
ATOM 3432 O O . GLU B 1 211 ? 25.031 -19.234 -4.066 1 81.25 211 GLU B O 1
ATOM 3437 N N . THR B 1 212 ? 23.281 -17.719 -4.219 1 70.12 212 THR B N 1
ATOM 3438 C CA . THR B 1 212 ? 23.797 -17.094 -5.426 1 70.12 212 THR B CA 1
ATOM 3439 C C . THR B 1 212 ? 23.859 -15.57 -5.254 1 70.12 212 THR B C 1
ATOM 3441 O O . THR B 1 212 ? 22.922 -14.859 -5.641 1 70.12 212 THR B O 1
ATOM 3444 N N . PRO B 1 213 ? 24.766 -15.023 -4.426 1 62.12 213 PRO B N 1
ATOM 3445 C CA . PRO B 1 213 ? 24.797 -13.594 -4.109 1 62.12 213 PRO B CA 1
ATOM 3446 C C . PRO B 1 213 ? 24.703 -12.719 -5.352 1 62.12 213 PRO B C 1
ATOM 3448 O O . PRO B 1 213 ? 24.312 -11.547 -5.258 1 62.12 213 PRO B O 1
ATOM 3451 N N . GLY B 1 214 ? 25.297 -12.977 -6.48 1 50.94 214 GLY B N 1
ATOM 3452 C CA . GLY B 1 214 ? 25.469 -12.133 -7.652 1 50.94 214 GLY B CA 1
ATOM 3453 C C . GLY B 1 214 ? 24.188 -11.906 -8.422 1 50.94 214 GLY B C 1
ATOM 3454 O O . GLY B 1 214 ? 24.188 -11.234 -9.453 1 50.94 214 GLY B O 1
ATOM 3455 N N . GLY B 1 215 ? 23.031 -12.57 -8.109 1 43.28 215 GLY B N 1
ATOM 3456 C CA . GLY B 1 215 ? 21.922 -12.414 -9.039 1 43.28 215 GLY B CA 1
ATOM 3457 C C . GLY B 1 215 ? 20.938 -11.336 -8.617 1 43.28 215 GLY B C 1
ATOM 3458 O O . GLY B 1 215 ? 20.922 -10.93 -7.457 1 43.28 215 GLY B O 1
#

Solvent-accessible surface area (backbone atoms only — not comparable to full-atom values): 22516 Å² total; per-residue (Å²): 92,65,59,64,50,46,34,41,35,68,42,73,47,48,61,62,38,72,53,51,57,72,59,52,13,63,74,69,71,47,58,57,64,60,44,52,52,28,49,52,50,30,33,74,67,59,52,27,42,77,40,92,98,72,44,36,24,28,45,69,77,45,65,66,53,48,44,52,25,36,54,49,40,20,55,50,52,9,52,32,43,20,52,35,8,69,71,50,66,55,66,70,57,52,52,52,50,52,50,41,51,52,52,42,55,67,56,51,68,62,64,52,61,56,55,72,66,53,34,53,52,37,50,51,41,56,50,47,55,55,50,55,52,49,68,63,43,94,37,71,66,58,48,53,43,47,55,61,37,56,51,57,41,52,42,46,51,74,75,71,57,80,46,31,17,66,60,49,50,50,53,52,50,50,51,49,52,34,51,52,29,28,72,66,43,35,26,73,58,22,22,50,46,40,30,54,59,38,42,51,64,41,53,52,51,54,53,47,41,69,74,43,67,91,100,92,66,60,64,50,47,34,41,36,69,42,72,47,48,63,61,38,73,54,51,57,69,60,52,13,63,74,69,72,48,59,57,65,60,44,51,52,28,49,53,52,30,33,74,66,59,52,27,40,78,40,92,98,72,43,36,25,28,43,70,77,45,65,66,52,47,42,51,26,38,55,49,40,21,54,51,50,9,52,31,42,20,52,36,8,69,72,49,65,55,66,71,58,51,52,51,50,52,50,42,51,51,52,42,55,67,57,50,70,60,63,53,61,55,54,71,69,53,34,54,52,37,50,51,42,56,49,47,54,54,51,55,53,47,68,64,43,93,37,73,66,57,49,52,44,48,54,61,37,56,52,58,40,53,40,44,54,74,74,71,57,79,45,31,19,65,60,48,50,48,54,52,51,50,51,51,53,35,51,52,29,28,72,66,45,35,27,72,58,23,22,50,47,40,29,54,58,38,42,50,61,40,52,53,51,54,52,48,42,69,74,44,70,89,101